Protein AF-A0A371YTA9-F1 (afdb_monomer)

Foldseek 3Di:
DVLVVVLVVLLVVVQDDDDDDDDDPDDPDPDPVLVVPFQPPWAAAEEEEAEEQAQCQADDDQALPRGVLCVVPVVCLVAPQQQFDAPPVRHTDRTGHWDKDKDADPLHNVFIAIWTFTDGPPDPDTRTGNLNVVLVVLSVVLQDQPPSQQRHWYWYKYPDLVEQAAIATAGATDRSHGSNDVSSVSSRNVSRPRHHHHHFQPLRNSLRVLQLQVFFFLWDDWDFDQFWKKKKWKAALPPRPFTKIWIQRGDDDQDRPDDTHDIDRDHDDPQWAWDDWDDDPRIIMTMIIGNGGDGDGPDIDPNTCLVVYDPVQHDPVSRTGDNPHDPDGMPSHHYDYHYHDDDDNDPDDQVRSFSSNCRSSVHPTGDDPPPVPPDD

Solvent-accessible surface area (backbone atoms only — not comparable to full-atom values): 21099 Å² total; per-residue (Å²): 112,82,67,58,57,53,52,51,51,53,54,48,67,73,70,58,92,80,88,88,86,82,91,86,90,82,80,82,77,77,51,82,61,63,81,64,49,58,61,88,67,66,49,65,34,38,38,39,36,35,38,56,25,16,31,67,27,17,77,59,66,91,52,76,84,56,29,27,41,51,74,76,42,60,77,52,73,83,38,75,64,32,35,63,31,60,46,102,83,68,46,85,35,92,29,56,41,69,49,72,48,77,51,62,40,90,88,47,71,92,40,55,30,77,37,44,30,37,52,52,88,97,46,93,61,74,48,47,20,50,46,34,51,51,45,51,55,52,50,52,61,54,63,48,80,55,73,44,53,24,70,29,21,48,20,38,24,33,21,24,63,91,42,44,28,13,6,26,48,68,42,63,51,40,57,30,42,57,70,84,27,70,53,36,52,54,51,50,50,56,53,42,67,62,64,54,37,56,30,36,20,54,62,31,32,50,17,37,54,45,3,34,56,66,37,26,34,28,66,55,76,66,46,70,45,68,36,29,34,35,36,46,35,40,21,42,65,89,74,62,78,43,49,35,28,29,42,18,81,37,29,59,92,93,43,66,75,47,70,73,49,71,80,40,87,44,72,86,66,86,65,52,43,82,74,51,73,52,73,60,97,75,30,38,34,36,36,26,34,34,73,67,47,52,71,46,72,48,72,47,60,67,54,32,20,58,85,77,20,42,70,86,36,31,40,98,83,70,73,32,25,50,41,71,61,72,96,69,84,48,101,50,48,40,81,45,80,46,75,51,71,94,69,75,73,33,76,71,50,70,71,59,42,25,54,36,37,10,27,14,69,74,43,96,67,50,81,81,84,76,67,86,78,78,71,131

Nearest PDB structures (foldseek):
  3gu0-assembly1_A  TM=3.193E-01  e=1.532E+00  Thermotoga maritima
  3a60-assembly1_B  TM=3.860E-01  e=2.757E+00  Homo sapiens
  7ck4-assembly1_A  TM=3.208E-01  e=2.451E+00  Synechococcus phage S-ShM2
  2jyb-assembly1_A  TM=4.608E-01  e=8.931E+00  Haloferax volcanii
  8tw6-assembly1_B  TM=2.136E-01  e=7.488E+00  Homo sapiens

Radius of gyration: 26.95 Å; Cα contacts (8 Å, |Δi|>4): 753; chains: 1; bounding box: 56×72×68 Å

Secondary structure (DSSP, 8-state):
-HHHHHHHHHHHHTT---------SS-----TTTTS--TTSSS-EEEEEEEE-SGGGSB-SS-TTSBHHHHH-GGGGGSTTSS-EE-TTS-EE-----EEEEEEPSS-TT-EEEEEEEE-TT---EEE-HHHHHHHHHHHHHH---HHHHT-EEEEEEES-SSSS-EEEEEEEEE--STT-HHHHHHHHHHHT----S---HHHHHHHHHHHHHT---PPPPEEEEE--EEEEEEETTTS---EEEEESSEETTEE-S-----B-SPPPSSEEEEEEEEETTEEEEEEEESS-EEEEE-TTSS--TTTS-GGGB-TTSSSB---S-SS--TT-EEEEEEE--S---S--HHHHHHHHHHHTT-S-------S----

Structure (mmCIF, N/CA/C/O backbone):
data_AF-A0A371YTA9-F1
#
_entry.id   AF-A0A371YTA9-F1
#
loop_
_atom_site.group_PDB
_atom_site.id
_atom_site.type_symbol
_atom_site.label_atom_id
_atom_site.label_alt_id
_atom_site.label_comp_id
_atom_site.label_asym_id
_atom_site.label_entity_id
_atom_site.label_seq_id
_atom_site.pdbx_PDB_ins_code
_atom_site.Cartn_x
_atom_site.Cartn_y
_atom_site.Cartn_z
_atom_site.occupancy
_atom_site.B_iso_or_equiv
_atom_site.auth_seq_id
_atom_site.auth_comp_id
_atom_site.auth_asym_id
_atom_site.auth_atom_id
_atom_site.pdbx_PDB_model_num
ATOM 1 N N . MET A 1 1 ? -0.400 -11.853 27.016 1.00 38.22 1 MET A N 1
ATOM 2 C CA . MET A 1 1 ? 1.061 -11.662 26.852 1.00 38.22 1 MET A CA 1
ATOM 3 C C . MET A 1 1 ? 1.495 -11.502 25.390 1.00 38.22 1 MET A C 1
ATOM 5 O O . MET A 1 1 ? 2.097 -10.482 25.101 1.00 38.22 1 MET A O 1
ATOM 9 N N . LYS A 1 2 ? 1.138 -12.402 24.449 1.00 40.03 2 LYS A N 1
ATOM 10 C CA . LYS A 1 2 ? 1.521 -12.351 23.007 1.00 40.03 2 LYS A CA 1
ATOM 11 C C . LYS A 1 2 ? 1.227 -11.031 22.253 1.00 40.03 2 LYS A C 1
ATOM 13 O O . LYS A 1 2 ? 2.030 -10.610 21.435 1.00 40.03 2 LYS A O 1
ATOM 18 N N . ARG A 1 3 ? 0.099 -10.362 22.531 1.00 38.28 3 ARG A N 1
ATOM 19 C CA . ARG A 1 3 ? -0.291 -9.088 21.878 1.00 38.28 3 ARG A CA 1
ATOM 20 C C . ARG A 1 3 ? 0.397 -7.857 22.470 1.00 38.28 3 ARG A C 1
ATOM 22 O O . ARG A 1 3 ? 0.549 -6.852 21.788 1.00 38.28 3 ARG A O 1
ATOM 29 N N . THR A 1 4 ? 0.822 -7.937 23.727 1.00 40.78 4 THR A N 1
ATOM 30 C CA . THR A 1 4 ? 1.373 -6.794 24.457 1.00 40.78 4 THR A CA 1
ATOM 31 C C . THR A 1 4 ? 2.796 -6.490 23.989 1.00 40.78 4 THR A C 1
ATOM 33 O O . THR A 1 4 ? 3.088 -5.334 23.712 1.00 40.78 4 THR A O 1
ATOM 36 N N . TYR A 1 5 ? 3.642 -7.508 23.793 1.00 42.31 5 TYR A N 1
ATOM 37 C CA . TYR A 1 5 ? 5.031 -7.325 23.343 1.00 42.31 5 TYR A CA 1
ATOM 38 C C . TYR A 1 5 ? 5.140 -6.844 21.889 1.00 42.31 5 TYR A C 1
ATOM 40 O O . TYR A 1 5 ? 5.862 -5.891 21.624 1.00 42.31 5 TYR A O 1
ATOM 48 N N . LEU A 1 6 ? 4.362 -7.417 20.963 1.00 42.12 6 LEU A N 1
ATOM 49 C CA . LEU A 1 6 ? 4.340 -6.965 19.566 1.00 42.12 6 LEU A CA 1
ATOM 50 C C . LEU A 1 6 ? 3.707 -5.570 19.423 1.00 42.12 6 LEU A C 1
ATOM 52 O O . LEU A 1 6 ? 4.174 -4.766 18.626 1.00 42.12 6 LEU A O 1
ATOM 56 N N . SER A 1 7 ? 2.708 -5.238 20.253 1.00 37.16 7 SER A N 1
ATOM 57 C CA . SER A 1 7 ? 2.180 -3.870 20.346 1.00 37.16 7 SER A CA 1
ATOM 58 C C . SER A 1 7 ? 3.247 -2.874 20.812 1.00 37.16 7 SER A C 1
ATOM 60 O O . SER A 1 7 ? 3.297 -1.773 20.278 1.00 37.16 7 SER A O 1
ATOM 62 N N . HIS A 1 8 ? 4.123 -3.244 21.753 1.00 42.28 8 HIS A N 1
ATOM 63 C CA . HIS A 1 8 ? 5.230 -2.380 22.186 1.00 42.28 8 HIS A CA 1
ATOM 64 C C . HIS A 1 8 ? 6.333 -2.262 21.122 1.00 42.28 8 HIS A C 1
ATOM 66 O O . HIS A 1 8 ? 6.882 -1.181 20.942 1.00 42.28 8 HIS A O 1
ATOM 72 N N . LEU A 1 9 ? 6.614 -3.331 20.372 1.00 42.78 9 LEU A N 1
ATOM 73 C CA . LEU A 1 9 ? 7.633 -3.336 19.316 1.00 42.78 9 LEU A CA 1
ATOM 74 C C . LEU A 1 9 ? 7.178 -2.550 18.071 1.00 42.78 9 LEU A C 1
ATOM 76 O O . LEU A 1 9 ? 7.954 -1.783 17.513 1.00 42.78 9 LEU A O 1
ATOM 80 N N . LEU A 1 10 ? 5.895 -2.641 17.699 1.00 43.03 10 LEU A N 1
ATOM 81 C CA . LEU A 1 10 ? 5.281 -1.794 16.667 1.00 43.03 10 LEU A CA 1
ATOM 82 C C . LEU A 1 10 ? 5.224 -0.321 17.090 1.00 43.03 10 LEU A C 1
ATOM 84 O O . LEU A 1 10 ? 5.516 0.548 16.275 1.00 43.03 10 LEU A O 1
ATOM 88 N N . LYS A 1 11 ? 4.916 -0.038 18.364 1.00 39.78 11 LYS A N 1
ATOM 89 C CA . LYS A 1 11 ? 5.014 1.317 18.932 1.00 39.78 11 LYS A CA 1
ATOM 90 C C . LYS A 1 11 ? 6.438 1.875 18.816 1.00 39.78 11 LYS A C 1
ATOM 92 O O . LYS A 1 11 ? 6.587 3.026 18.435 1.00 39.78 11 LYS A O 1
ATOM 97 N N . ALA A 1 12 ? 7.459 1.052 19.077 1.00 41.06 12 ALA A N 1
ATOM 98 C CA . ALA A 1 12 ? 8.867 1.441 18.981 1.00 41.06 12 ALA A CA 1
ATOM 99 C C . ALA A 1 12 ? 9.355 1.637 17.530 1.00 41.06 12 ALA A C 1
ATOM 101 O O . ALA A 1 12 ? 10.100 2.572 17.249 1.00 41.06 12 ALA A O 1
ATOM 102 N N . MET A 1 13 ? 8.905 0.803 16.584 1.00 47.06 13 MET A N 1
ATOM 103 C CA . MET A 1 13 ? 9.241 0.935 15.156 1.00 47.06 13 MET A CA 1
ATOM 104 C C . MET A 1 13 ? 8.616 2.170 14.492 1.00 47.06 13 MET A C 1
ATOM 106 O O . MET A 1 13 ? 9.098 2.616 13.455 1.00 47.06 13 MET A O 1
ATOM 110 N N . MET A 1 14 ? 7.552 2.723 15.075 1.00 47.41 14 MET A N 1
ATOM 111 C CA . MET A 1 14 ? 6.904 3.947 14.594 1.00 47.41 14 MET A CA 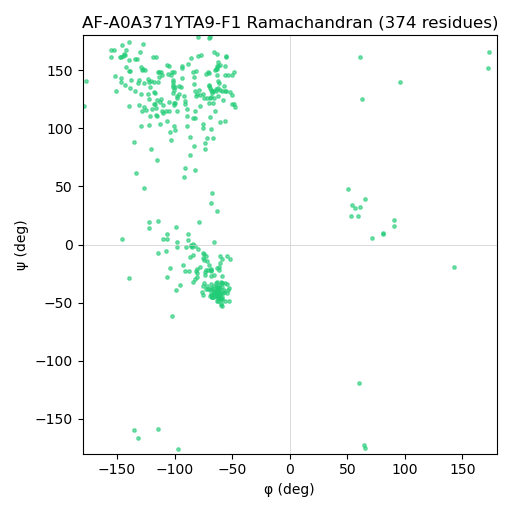1
ATOM 112 C C . MET A 1 14 ? 7.547 5.225 15.148 1.00 47.41 14 MET A C 1
ATOM 114 O O . MET A 1 14 ? 7.231 6.304 14.655 1.00 47.41 14 MET A O 1
ATOM 118 N N . SER A 1 15 ? 8.437 5.124 16.144 1.00 41.84 15 SER A N 1
ATOM 119 C CA . SER A 1 15 ? 8.988 6.288 16.850 1.00 41.84 15 SER A CA 1
ATOM 120 C C . SER A 1 15 ? 10.419 6.688 16.473 1.00 41.84 15 SER A C 1
ATOM 122 O O . SER A 1 15 ? 10.766 7.841 16.712 1.00 41.84 15 SER A O 1
ATOM 124 N N . SER A 1 16 ? 11.254 5.828 15.874 1.00 37.16 16 SER A N 1
ATOM 125 C CA . SER A 1 16 ? 12.614 6.232 15.455 1.00 37.16 16 SER A CA 1
ATOM 126 C C . SER A 1 16 ? 13.381 5.122 14.729 1.00 37.16 16 SER A C 1
ATOM 128 O O . SER A 1 16 ? 13.350 3.959 15.124 1.00 37.16 16 SER A O 1
ATOM 130 N N . GLY A 1 17 ? 14.128 5.485 13.683 1.00 46.88 17 GLY A N 1
ATOM 131 C CA . GLY A 1 17 ? 15.272 4.690 13.238 1.00 46.88 17 GLY A CA 1
ATOM 132 C C . GLY A 1 17 ? 16.486 5.022 14.107 1.00 46.88 17 GLY A C 1
ATOM 133 O O . GLY A 1 17 ? 16.762 6.204 14.261 1.00 46.88 17 GLY A O 1
ATOM 134 N N . ILE A 1 18 ? 17.159 4.015 14.688 1.00 41.81 18 ILE A N 1
ATOM 135 C CA . ILE A 1 18 ? 18.622 3.909 14.941 1.00 41.81 18 ILE A CA 1
ATOM 136 C C . ILE A 1 18 ? 18.952 2.672 15.817 1.00 41.81 18 ILE A C 1
ATOM 138 O O . ILE A 1 18 ? 18.130 2.198 16.599 1.00 41.81 18 ILE A O 1
ATOM 142 N N . LEU A 1 19 ? 20.177 2.156 15.608 1.00 37.69 19 LEU A N 1
ATOM 143 C CA . LEU A 1 19 ? 20.900 1.065 16.281 1.00 37.69 19 LEU A CA 1
ATOM 144 C C . LEU A 1 19 ? 20.911 1.129 17.824 1.00 37.69 19 LEU A C 1
ATOM 146 O O . LEU A 1 19 ? 21.024 2.197 18.417 1.00 37.69 19 LEU A O 1
ATOM 150 N N . PHE A 1 20 ? 20.932 -0.049 18.459 1.00 30.53 20 PHE A N 1
ATOM 151 C CA . PHE A 1 20 ? 21.081 -0.229 19.907 1.00 30.53 20 PHE A CA 1
ATOM 152 C C . PHE A 1 20 ? 22.516 -0.597 20.315 1.00 30.53 20 PHE A C 1
ATOM 154 O O . PHE A 1 20 ? 23.078 -1.552 19.788 1.00 30.53 20 PHE A O 1
ATOM 161 N N . THR A 1 21 ? 23.028 0.048 21.369 1.00 38.56 21 THR A N 1
ATOM 162 C CA . THR A 1 21 ? 23.955 -0.575 22.332 1.00 38.56 21 THR A CA 1
ATOM 163 C C . THR A 1 21 ? 23.601 -0.137 23.754 1.00 38.56 21 THR A C 1
ATOM 165 O O . THR A 1 21 ? 23.686 1.047 24.069 1.00 38.56 21 THR A O 1
ATOM 168 N N . ALA A 1 22 ? 23.259 -1.089 24.624 1.00 30.83 22 ALA A N 1
ATOM 169 C CA . ALA A 1 22 ? 23.360 -0.959 26.080 1.00 30.83 22 ALA A CA 1
ATOM 170 C C . ALA A 1 22 ? 23.577 -2.357 26.707 1.00 30.83 22 ALA A C 1
ATOM 172 O O . ALA A 1 22 ? 23.073 -3.341 26.159 1.00 30.83 22 ALA A O 1
ATOM 173 N N . PRO A 1 23 ? 24.356 -2.474 27.803 1.00 33.84 23 PRO A N 1
ATOM 174 C CA . PRO A 1 23 ? 24.921 -3.738 28.265 1.00 33.84 23 PRO A CA 1
ATOM 175 C C . PRO A 1 23 ? 23.990 -4.557 29.176 1.00 33.84 23 PRO A C 1
ATOM 177 O O . PRO A 1 23 ? 23.026 -4.071 29.761 1.00 33.84 23 PRO A O 1
ATOM 180 N N . SER A 1 24 ? 24.339 -5.839 29.248 1.00 36.31 24 SER A N 1
ATOM 181 C CA . SER A 1 24 ? 23.635 -7.019 29.760 1.00 36.31 24 SER A CA 1
ATOM 182 C C . SER A 1 24 ? 23.640 -7.228 31.279 1.00 36.31 24 SER A C 1
ATOM 184 O O . SER A 1 24 ? 24.560 -6.769 31.943 1.00 36.31 24 SER A O 1
ATOM 186 N N . LEU A 1 25 ? 22.700 -8.066 31.753 1.00 30.98 25 LEU A N 1
ATOM 187 C CA . LEU A 1 25 ? 22.837 -9.245 32.653 1.00 30.98 25 LEU A CA 1
ATOM 188 C C . LEU A 1 25 ? 21.401 -9.825 32.807 1.00 30.98 25 LEU A C 1
ATOM 190 O O . LEU A 1 25 ? 20.513 -9.089 33.209 1.00 30.98 25 LEU A O 1
ATOM 194 N N . LEU A 1 26 ? 21.003 -11.055 32.459 1.00 34.34 26 LEU A N 1
ATOM 195 C CA . LEU A 1 26 ? 21.647 -12.356 32.265 1.00 34.34 26 LEU A CA 1
ATOM 196 C C . LEU A 1 26 ? 21.226 -12.987 30.920 1.00 34.34 26 LEU A C 1
ATOM 198 O O . LEU A 1 26 ? 20.079 -12.891 30.487 1.00 34.34 26 LEU A O 1
ATOM 202 N N . GLN A 1 27 ? 22.200 -13.632 30.281 1.00 32.81 27 GLN A N 1
ATOM 203 C CA . GLN A 1 27 ? 22.196 -14.195 28.931 1.00 32.81 27 GLN A CA 1
ATOM 204 C C . GLN A 1 27 ? 21.226 -15.380 28.735 1.00 32.81 27 GLN A C 1
ATOM 206 O O . GLN A 1 27 ? 21.408 -16.441 29.321 1.00 32.81 27 GLN A O 1
ATOM 211 N N . VAL A 1 28 ? 20.351 -15.284 27.732 1.00 31.77 28 VAL A N 1
ATOM 212 C CA . VAL A 1 28 ? 20.578 -16.089 26.521 1.00 31.77 28 VAL A CA 1
ATOM 213 C C . VAL A 1 28 ? 21.050 -15.094 25.480 1.00 31.77 28 VAL A C 1
ATOM 215 O O . VAL A 1 28 ? 20.317 -14.210 25.048 1.00 31.77 28 VAL A O 1
ATOM 218 N N . GLN A 1 29 ? 22.342 -15.167 25.202 1.00 31.66 29 GLN A N 1
ATOM 219 C CA . GLN A 1 29 ? 23.052 -14.229 24.363 1.00 31.66 29 GLN A CA 1
ATOM 220 C C . GLN A 1 29 ? 22.620 -14.465 22.911 1.00 31.66 29 GLN A C 1
ATOM 222 O O . GLN A 1 29 ? 23.192 -15.298 22.211 1.00 31.66 29 GLN A O 1
ATOM 227 N N . ALA A 1 30 ? 21.594 -13.746 22.457 1.00 31.03 30 ALA A N 1
ATOM 228 C CA . ALA A 1 30 ? 21.464 -13.457 21.040 1.00 31.03 30 ALA A CA 1
ATOM 229 C C . ALA A 1 30 ? 22.637 -12.538 20.691 1.00 31.03 30 ALA A C 1
ATOM 231 O O . ALA A 1 30 ? 22.592 -11.334 20.927 1.00 31.03 30 ALA A O 1
ATOM 232 N N . SER A 1 31 ? 23.756 -13.123 20.262 1.00 35.25 31 SER A N 1
ATOM 233 C CA . SER A 1 31 ? 24.839 -12.343 19.675 1.00 35.25 31 SER A CA 1
ATOM 234 C C . SER A 1 31 ? 24.316 -11.680 18.400 1.00 35.25 31 SER A C 1
ATOM 236 O O . SER A 1 31 ? 23.451 -12.244 17.725 1.00 35.25 31 SER A O 1
ATOM 238 N N . ASP A 1 32 ? 24.861 -10.516 18.039 1.00 33.53 32 ASP A N 1
ATOM 239 C CA . ASP A 1 32 ? 24.518 -9.772 16.813 1.00 33.53 32 ASP A CA 1
ATOM 240 C C . ASP A 1 32 ? 24.587 -10.623 15.529 1.00 33.53 32 ASP A C 1
ATOM 242 O O . ASP A 1 32 ? 24.040 -10.251 14.497 1.00 33.53 32 ASP A O 1
ATOM 246 N N . LEU A 1 33 ? 25.171 -11.823 15.590 1.00 41.31 33 LEU A N 1
ATOM 247 C CA . LEU A 1 33 ? 25.158 -12.815 14.523 1.00 41.31 33 LEU A CA 1
ATOM 248 C C . LEU A 1 33 ? 23.772 -13.438 14.254 1.00 41.31 33 LEU A C 1
ATOM 250 O O . LEU A 1 33 ? 23.544 -13.927 13.154 1.00 41.31 33 LEU A O 1
ATOM 254 N N . GLN A 1 34 ? 22.834 -13.425 15.208 1.00 42.31 34 GLN A N 1
ATOM 255 C CA . GLN A 1 34 ? 21.502 -14.031 15.045 1.00 42.31 34 GLN A CA 1
ATOM 256 C C . GLN A 1 34 ? 20.516 -13.151 14.263 1.00 42.31 34 GLN A C 1
ATOM 258 O O . GLN A 1 34 ? 19.589 -13.678 13.652 1.00 42.31 34 GLN A O 1
ATOM 263 N N . ILE A 1 35 ? 20.754 -11.837 14.184 1.00 39.69 35 ILE A N 1
ATOM 264 C CA . ILE A 1 35 ? 20.032 -10.941 13.261 1.00 39.69 35 ILE A CA 1
ATOM 265 C C . ILE A 1 35 ? 20.542 -11.154 11.822 1.00 39.69 35 ILE A C 1
ATOM 267 O O . ILE A 1 35 ? 19.763 -11.128 10.868 1.00 39.69 35 ILE A O 1
ATOM 271 N N . TYR A 1 36 ? 21.836 -11.474 11.675 1.00 39.44 36 TYR A N 1
ATOM 272 C CA . TYR A 1 36 ? 22.470 -11.873 10.412 1.00 39.44 36 TYR A CA 1
ATOM 273 C C . TYR A 1 36 ? 22.404 -13.375 10.118 1.00 39.44 36 TYR A C 1
ATOM 275 O O . TYR A 1 36 ? 22.955 -13.811 9.103 1.00 39.44 36 TYR A O 1
ATOM 283 N N . ALA A 1 37 ? 21.726 -14.177 10.950 1.00 44.34 37 ALA A N 1
ATOM 284 C CA . ALA A 1 37 ? 21.498 -15.579 10.640 1.00 44.34 37 ALA A CA 1
ATOM 285 C C . ALA A 1 37 ? 20.701 -15.617 9.334 1.00 44.34 37 ALA A C 1
ATOM 287 O O . ALA A 1 37 ? 19.525 -15.231 9.277 1.00 44.34 37 ALA A O 1
ATOM 288 N N . GLY A 1 38 ? 21.390 -15.984 8.250 1.00 45.25 38 GLY A N 1
ATOM 289 C CA . GLY A 1 38 ? 20.818 -16.030 6.915 1.00 45.25 38 GLY A CA 1
ATOM 290 C C . GLY A 1 38 ? 19.504 -16.814 6.942 1.00 45.25 38 GLY A C 1
ATOM 291 O O . GLY A 1 38 ? 19.361 -17.735 7.747 1.00 45.25 38 GLY A O 1
ATOM 292 N N . PRO A 1 39 ? 18.505 -16.445 6.128 1.00 45.97 39 PRO A N 1
ATOM 293 C CA . PRO A 1 39 ? 17.297 -17.253 6.016 1.00 45.97 39 PRO A CA 1
ATOM 294 C C . PRO A 1 39 ? 17.657 -18.737 5.811 1.00 45.97 39 PRO A C 1
ATOM 296 O O . PRO A 1 39 ? 18.397 -19.068 4.887 1.00 45.97 39 PRO A O 1
ATOM 299 N N . GLY A 1 40 ? 17.204 -19.617 6.709 1.00 51.97 40 GLY A N 1
ATOM 300 C CA . GLY A 1 40 ? 17.554 -21.042 6.657 1.00 51.97 40 GLY A CA 1
ATOM 301 C C . GLY A 1 40 ? 17.782 -21.727 8.006 1.00 51.97 40 GLY A C 1
ATOM 302 O O . GLY A 1 40 ? 17.648 -22.946 8.067 1.00 51.97 40 GLY A O 1
ATOM 303 N N . THR A 1 41 ? 18.044 -20.986 9.085 1.00 51.50 41 THR A N 1
ATOM 304 C CA . THR A 1 41 ? 18.254 -21.553 10.430 1.00 51.50 41 THR A CA 1
ATOM 305 C C . THR A 1 41 ? 17.385 -20.850 11.474 1.00 51.50 41 THR A C 1
ATOM 307 O O . THR A 1 41 ? 17.711 -19.762 11.928 1.00 51.50 41 THR A O 1
ATOM 310 N N . ALA A 1 42 ? 16.291 -21.535 11.837 1.00 62.62 42 ALA A N 1
ATOM 311 C CA . ALA A 1 42 ? 15.279 -21.206 12.848 1.00 62.62 42 ALA A CA 1
ATOM 312 C C . ALA A 1 42 ? 14.457 -19.917 12.600 1.00 62.62 42 ALA A C 1
ATOM 314 O O . ALA A 1 42 ? 14.998 -18.831 12.462 1.00 62.62 42 ALA A O 1
ATOM 315 N N . GLY A 1 43 ? 13.125 -20.056 12.595 1.00 68.00 43 GLY A N 1
ATOM 316 C CA . GLY A 1 43 ? 12.140 -18.963 12.594 1.00 68.00 43 GLY A CA 1
ATOM 317 C C . GLY A 1 43 ? 11.585 -18.530 11.227 1.00 68.00 43 GLY A C 1
ATOM 318 O O . GLY A 1 43 ? 12.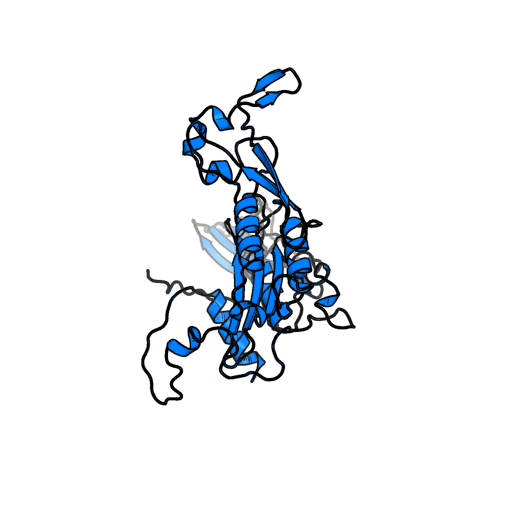304 -18.461 10.229 1.00 68.00 43 GLY A O 1
ATOM 319 N N . GLN A 1 44 ? 10.281 -18.241 11.173 1.00 81.75 44 GLN A N 1
ATOM 320 C CA . GLN A 1 44 ? 9.596 -17.704 9.995 1.00 81.75 44 GLN A CA 1
ATOM 321 C C . GLN A 1 44 ? 9.958 -16.226 9.817 1.00 81.75 44 GLN A C 1
ATOM 323 O O . GLN A 1 44 ? 9.767 -15.404 10.716 1.00 81.75 44 GLN A O 1
ATOM 328 N N . LYS A 1 45 ? 10.435 -15.870 8.621 1.00 87.00 45 LYS A N 1
ATOM 329 C CA . LYS A 1 45 ? 10.715 -14.480 8.245 1.00 87.00 45 LYS A CA 1
ATOM 330 C C . LYS A 1 45 ? 9.540 -13.934 7.449 1.00 87.00 45 LYS A C 1
ATOM 332 O O . LYS A 1 45 ? 9.281 -14.440 6.367 1.00 87.00 45 LYS A O 1
ATOM 337 N N . THR A 1 46 ? 8.835 -12.936 7.974 1.00 90.12 46 THR A N 1
ATOM 338 C CA . THR A 1 46 ? 7.668 -12.316 7.334 1.00 90.12 46 THR A CA 1
ATOM 339 C C . THR A 1 46 ? 7.941 -10.850 7.031 1.00 90.12 46 THR A C 1
ATOM 341 O O . THR A 1 46 ? 8.201 -10.054 7.932 1.00 90.12 46 THR A O 1
ATOM 344 N N . LEU A 1 47 ? 7.857 -10.503 5.752 1.00 92.31 47 LEU A N 1
ATOM 345 C CA . LEU A 1 47 ? 8.067 -9.178 5.199 1.00 92.31 47 LEU A CA 1
ATOM 346 C C . LEU A 1 47 ? 6.764 -8.679 4.572 1.00 92.31 47 LEU A C 1
ATOM 348 O O . LEU A 1 47 ? 6.284 -9.256 3.598 1.00 92.31 47 LEU A O 1
ATOM 352 N N . ILE A 1 48 ? 6.208 -7.592 5.102 1.00 95.25 48 ILE A N 1
ATOM 353 C CA . ILE A 1 48 ? 5.075 -6.896 4.485 1.00 95.25 48 ILE A CA 1
ATOM 354 C C . ILE A 1 48 ? 5.593 -5.622 3.846 1.00 95.25 48 ILE A C 1
ATOM 356 O O . ILE A 1 48 ? 6.075 -4.727 4.536 1.00 95.25 48 ILE A O 1
ATOM 360 N N . MET A 1 49 ? 5.498 -5.554 2.525 1.00 95.75 49 MET A N 1
ATOM 361 C CA . MET A 1 49 ? 5.918 -4.386 1.764 1.00 95.75 49 MET A CA 1
ATOM 362 C C . MET A 1 49 ? 4.709 -3.507 1.501 1.00 95.75 49 MET A C 1
ATOM 364 O O . MET A 1 49 ? 3.703 -3.993 0.996 1.00 95.75 49 MET A O 1
ATOM 368 N N . MET A 1 50 ? 4.819 -2.224 1.804 1.00 96.38 50 MET A N 1
ATOM 369 C CA . MET A 1 50 ? 3.841 -1.205 1.458 1.00 96.38 50 MET A CA 1
ATOM 370 C C . MET A 1 50 ? 4.520 -0.240 0.496 1.00 96.38 50 MET A C 1
ATOM 372 O O . MET A 1 50 ? 5.453 0.467 0.875 1.00 96.38 50 MET A O 1
ATOM 376 N N . LEU A 1 51 ? 4.093 -0.266 -0.763 1.00 95.75 51 LEU A N 1
ATOM 377 C CA . LEU A 1 51 ? 4.724 0.509 -1.826 1.00 95.75 51 LEU A CA 1
ATOM 378 C C . LEU A 1 51 ? 3.966 1.809 -2.089 1.00 95.75 51 LEU A C 1
ATOM 380 O O . LEU A 1 51 ? 2.761 1.784 -2.348 1.00 95.75 51 LEU A O 1
ATOM 384 N N . ASP A 1 52 ? 4.684 2.923 -2.066 1.00 93.25 52 ASP A N 1
ATOM 385 C CA . ASP A 1 52 ? 4.166 4.225 -2.458 1.00 93.25 52 ASP A CA 1
ATOM 386 C C . ASP A 1 52 ? 3.906 4.258 -3.966 1.00 93.25 52 ASP A C 1
ATOM 388 O O . ASP A 1 52 ? 4.757 3.925 -4.796 1.00 93.25 52 ASP A O 1
ATOM 392 N N . ARG A 1 53 ? 2.685 4.635 -4.322 1.00 91.19 53 ARG A N 1
ATOM 393 C CA . ARG A 1 53 ? 2.257 4.902 -5.690 1.00 91.19 53 ARG A CA 1
ATOM 394 C C . ARG A 1 53 ? 1.708 6.312 -5.838 1.00 91.19 53 ARG A C 1
ATOM 396 O O . ARG A 1 53 ? 0.999 6.549 -6.809 1.00 91.19 53 ARG A O 1
ATOM 403 N N . SER A 1 54 ? 2.027 7.210 -4.908 1.00 88.31 54 SER A N 1
ATOM 404 C CA . SER A 1 54 ? 1.637 8.616 -4.954 1.00 88.31 54 SER A CA 1
ATOM 405 C C . SER A 1 54 ? 2.080 9.287 -6.254 1.00 88.31 54 SER A C 1
ATOM 407 O O . SER A 1 54 ? 2.939 8.796 -6.996 1.00 88.31 54 SER A O 1
ATOM 409 N N . GLY A 1 55 ? 1.479 10.434 -6.557 1.00 84.44 55 GLY A N 1
ATOM 410 C CA . GLY A 1 55 ? 1.780 11.186 -7.768 1.00 84.44 55 GLY A CA 1
ATOM 411 C C . GLY A 1 55 ? 3.269 11.523 -7.938 1.00 84.44 55 GLY A C 1
ATOM 412 O O . GLY A 1 55 ? 3.761 11.499 -9.068 1.00 84.44 55 GLY A O 1
ATOM 413 N N . SER A 1 56 ? 4.000 11.766 -6.843 1.00 84.94 56 SER A N 1
ATOM 414 C CA . SER A 1 56 ? 5.441 12.067 -6.865 1.00 84.94 56 SER A CA 1
ATOM 415 C C . SER A 1 56 ? 6.292 10.936 -7.432 1.00 84.94 56 SER A C 1
ATOM 417 O O . SER A 1 56 ? 7.375 11.202 -7.953 1.00 84.94 56 SER A O 1
ATOM 419 N N . MET A 1 57 ? 5.782 9.702 -7.425 1.00 89.25 57 MET A N 1
ATOM 420 C CA . MET A 1 57 ? 6.521 8.540 -7.904 1.00 89.25 57 MET A CA 1
ATOM 421 C C . MET A 1 57 ? 6.692 8.517 -9.424 1.00 89.25 57 MET A C 1
ATOM 423 O O . MET A 1 57 ? 7.577 7.829 -9.928 1.00 89.25 57 MET A O 1
ATOM 427 N N . GLY A 1 58 ? 5.853 9.214 -10.188 1.00 83.81 58 GLY A N 1
ATOM 428 C CA . GLY A 1 58 ? 5.832 9.064 -11.641 1.00 83.81 58 GLY A CA 1
ATOM 429 C C . GLY A 1 58 ? 5.760 10.368 -12.412 1.00 83.81 58 GLY A C 1
ATOM 430 O O . GLY A 1 58 ? 6.108 11.452 -11.940 1.00 83.81 58 GLY A O 1
ATOM 431 N N . VAL A 1 59 ? 5.316 10.231 -13.656 1.00 73.81 59 VAL A N 1
ATOM 432 C CA . VAL A 1 59 ? 5.066 11.340 -14.573 1.00 73.81 59 VAL A CA 1
ATOM 433 C C . VAL A 1 59 ? 3.564 11.622 -14.591 1.00 73.81 59 VAL A C 1
ATOM 435 O O . VAL A 1 59 ? 2.794 10.891 -15.216 1.00 73.81 59 VAL A O 1
ATOM 438 N N . ILE A 1 60 ? 3.125 12.674 -13.893 1.00 58.06 60 ILE A N 1
ATOM 439 C CA . ILE A 1 60 ? 1.723 13.109 -13.902 1.00 58.06 60 ILE A CA 1
ATOM 440 C C . ILE A 1 60 ? 1.496 14.067 -15.085 1.00 58.06 60 ILE A C 1
ATOM 442 O O . ILE A 1 60 ? 1.668 15.273 -14.943 1.00 58.06 60 ILE A O 1
ATOM 446 N N . ARG A 1 61 ? 1.075 13.529 -16.243 1.00 51.69 61 ARG A N 1
ATOM 447 C CA . ARG A 1 61 ? 0.668 14.264 -17.474 1.00 51.69 61 ARG A CA 1
ATOM 448 C C . ARG A 1 61 ? 1.762 15.149 -18.106 1.00 51.69 61 ARG A C 1
ATOM 450 O O . ARG A 1 61 ? 2.736 15.498 -17.462 1.00 51.69 61 ARG A O 1
ATOM 457 N N . ASP A 1 62 ? 1.610 15.527 -19.376 1.00 49.66 62 ASP A N 1
ATOM 458 C CA . ASP A 1 62 ? 2.616 16.217 -20.219 1.00 49.66 62 ASP A CA 1
ATOM 459 C C . ASP A 1 62 ? 2.961 17.676 -19.818 1.00 49.66 62 ASP A C 1
ATOM 461 O O . ASP A 1 62 ? 3.171 18.531 -20.683 1.00 49.66 62 ASP A O 1
ATOM 465 N N . ASN A 1 63 ? 2.990 17.997 -18.520 1.00 46.38 63 ASN A N 1
ATOM 466 C CA . ASN A 1 63 ? 3.405 19.290 -17.978 1.00 46.38 63 ASN A CA 1
ATOM 467 C C . ASN A 1 63 ? 4.611 19.120 -17.044 1.00 46.38 63 ASN A C 1
ATOM 469 O O . ASN A 1 63 ? 4.522 18.500 -15.988 1.00 46.38 63 ASN A O 1
ATOM 473 N N . ALA A 1 64 ? 5.731 19.718 -17.447 1.00 47.59 64 ALA A N 1
ATOM 474 C CA . ALA A 1 64 ? 7.089 19.503 -16.944 1.00 47.59 64 ALA A CA 1
ATOM 475 C C . ALA A 1 64 ? 7.374 19.912 -15.479 1.00 47.59 64 ALA A C 1
ATOM 477 O O . ALA A 1 64 ? 8.515 19.796 -15.043 1.00 47.59 64 ALA A O 1
ATOM 478 N N . ALA A 1 65 ? 6.390 20.392 -14.712 1.00 49.25 65 ALA A N 1
ATOM 479 C CA . ALA A 1 65 ? 6.626 20.931 -13.367 1.00 49.25 65 ALA A CA 1
ATOM 480 C C . ALA A 1 65 ? 6.517 19.893 -12.230 1.00 49.25 65 ALA A C 1
ATOM 482 O O . ALA A 1 65 ? 7.115 20.094 -11.180 1.00 49.25 65 ALA A O 1
ATOM 483 N N . ASN A 1 66 ? 5.796 18.782 -12.430 1.00 54.09 66 ASN A N 1
ATOM 484 C CA . ASN A 1 66 ? 5.441 17.839 -11.355 1.00 54.09 66 ASN A CA 1
ATOM 485 C C . ASN A 1 66 ? 5.842 16.391 -11.685 1.00 54.09 66 ASN A C 1
ATOM 487 O O . ASN A 1 66 ? 5.019 15.479 -11.599 1.00 54.09 66 ASN A O 1
ATOM 491 N N . HIS A 1 67 ? 7.085 16.168 -12.121 1.00 74.50 67 HIS A N 1
ATOM 492 C CA . HIS A 1 67 ? 7.575 14.834 -12.495 1.00 74.50 67 HIS A CA 1
ATOM 493 C C . HIS A 1 67 ? 8.767 14.412 -11.648 1.00 74.50 67 HIS A C 1
ATOM 495 O O . HIS A 1 67 ? 9.690 15.192 -11.414 1.00 74.50 67 HIS A O 1
ATOM 501 N N . SER A 1 68 ? 8.810 13.134 -11.279 1.00 84.81 68 SER A N 1
ATOM 502 C CA . SER A 1 68 ? 9.880 12.612 -10.427 1.00 84.81 68 SER A CA 1
ATOM 503 C C . SER A 1 68 ? 11.274 12.700 -11.076 1.00 84.81 68 SER A C 1
ATOM 505 O O . SER A 1 68 ? 12.270 12.863 -10.383 1.00 84.81 68 SER A O 1
ATOM 507 N N . ILE A 1 69 ? 11.366 12.574 -12.408 1.00 82.06 69 ILE A N 1
ATOM 508 C CA . ILE A 1 69 ? 12.638 12.684 -13.152 1.00 82.06 69 ILE A CA 1
ATOM 509 C C . ILE A 1 69 ? 13.190 14.106 -13.040 1.00 82.06 69 ILE A C 1
ATOM 511 O O . ILE A 1 69 ? 14.389 14.292 -12.882 1.00 82.06 69 ILE A O 1
ATOM 515 N N . VAL A 1 70 ? 12.309 15.103 -13.110 1.00 76.62 70 VAL A N 1
ATOM 516 C CA . VAL A 1 70 ? 12.662 16.523 -13.033 1.00 76.62 70 VAL A CA 1
ATOM 517 C C . VAL A 1 70 ? 13.180 16.863 -11.641 1.00 76.62 70 VAL A C 1
ATOM 519 O O . VAL A 1 70 ? 14.224 17.496 -11.513 1.00 76.62 70 VAL A O 1
ATOM 522 N N . ALA A 1 71 ? 12.478 16.380 -10.615 1.00 80.94 71 ALA A N 1
ATOM 523 C CA . ALA A 1 71 ? 12.865 16.564 -9.223 1.00 80.94 71 ALA A CA 1
ATOM 524 C C . ALA A 1 71 ? 14.207 15.886 -8.892 1.00 80.94 71 ALA A C 1
ATOM 526 O O . ALA A 1 71 ? 15.027 16.464 -8.185 1.00 80.94 71 ALA A O 1
ATOM 527 N N . ASP A 1 72 ? 14.448 14.683 -9.420 1.00 86.50 72 ASP A N 1
ATOM 528 C CA . ASP A 1 72 ? 15.638 13.894 -9.078 1.00 86.50 72 ASP A CA 1
ATOM 529 C C . ASP A 1 72 ? 16.862 14.210 -9.941 1.00 86.50 72 ASP A C 1
ATOM 531 O O . ASP A 1 72 ? 17.993 13.922 -9.544 1.00 86.50 72 ASP A O 1
ATOM 535 N N . TYR A 1 73 ? 16.651 14.763 -11.137 1.00 81.75 73 TYR A N 1
ATOM 536 C CA . TYR A 1 73 ? 17.704 15.020 -12.117 1.00 81.75 73 TYR A CA 1
ATOM 537 C C . TYR A 1 73 ? 17.593 16.437 -12.710 1.00 81.75 73 TYR A C 1
ATOM 539 O O . TYR A 1 73 ? 17.431 16.583 -13.928 1.00 81.75 73 TYR A O 1
ATOM 547 N N . PRO A 1 74 ? 17.709 17.494 -11.883 1.00 76.19 74 PRO A N 1
ATOM 548 C CA . PRO A 1 74 ? 17.518 18.879 -12.324 1.00 76.19 74 PRO A CA 1
ATOM 549 C C . PRO A 1 74 ? 18.477 19.285 -13.455 1.00 76.19 74 PRO A C 1
ATOM 551 O O . PRO A 1 74 ? 18.089 20.007 -14.373 1.00 76.19 74 PRO A O 1
ATOM 554 N N . ASP A 1 75 ? 19.697 18.740 -13.471 1.00 74.06 75 ASP A N 1
ATOM 555 C CA . ASP A 1 75 ? 20.713 19.032 -14.491 1.00 74.06 75 ASP A CA 1
ATOM 556 C C . ASP A 1 75 ? 20.307 18.603 -15.912 1.00 74.06 75 ASP A C 1
ATOM 558 O O . ASP A 1 75 ? 20.852 19.109 -16.899 1.00 74.06 75 ASP A O 1
ATOM 562 N N . LEU A 1 76 ? 19.341 17.685 -16.048 1.00 68.94 76 LEU A N 1
ATOM 563 C CA . LEU A 1 76 ? 18.854 17.236 -17.354 1.00 68.94 76 LEU A CA 1
ATOM 564 C C . LEU A 1 76 ? 18.039 18.309 -18.090 1.00 68.94 76 LEU A C 1
ATOM 566 O O . LEU A 1 76 ? 17.912 18.210 -19.307 1.00 68.94 76 LEU A O 1
ATOM 570 N N . PHE A 1 77 ? 17.541 19.350 -17.409 1.00 60.50 77 PHE A N 1
ATOM 571 C CA . PHE A 1 77 ? 16.744 20.416 -18.043 1.00 60.50 77 PHE A CA 1
ATOM 572 C C . PHE A 1 77 ? 17.531 21.307 -18.990 1.00 60.50 77 PHE A C 1
ATOM 574 O O . PHE A 1 77 ? 16.969 21.861 -19.933 1.00 60.50 77 PHE A O 1
ATOM 581 N N . THR A 1 78 ? 18.834 21.430 -18.756 1.00 55.84 78 THR A N 1
ATOM 582 C CA . THR A 1 78 ? 19.726 22.204 -19.627 1.00 55.84 78 THR A CA 1
ATOM 583 C C . THR A 1 78 ? 20.024 21.484 -20.944 1.00 55.84 78 THR A C 1
ATOM 585 O O . THR A 1 78 ? 20.523 22.098 -21.884 1.00 55.84 78 THR A O 1
ATOM 588 N N . TYR A 1 79 ? 19.693 20.190 -21.040 1.00 53.12 79 TYR A N 1
ATOM 589 C CA . TYR A 1 79 ? 19.956 19.365 -22.211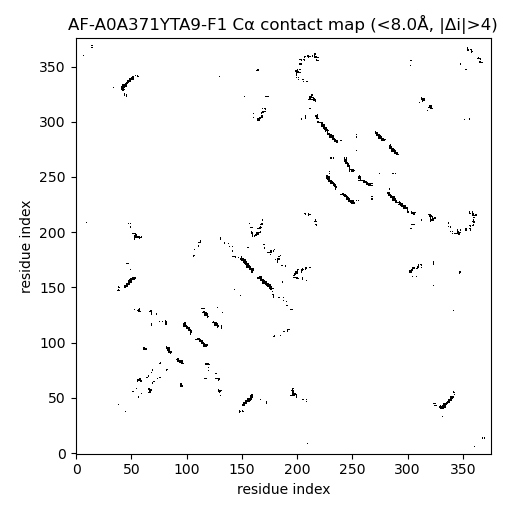 1.00 53.12 79 TYR A CA 1
ATOM 590 C C . TYR A 1 79 ? 18.681 19.116 -23.022 1.00 53.12 79 TYR A C 1
ATOM 592 O O . TYR A 1 79 ? 17.715 18.514 -22.565 1.00 53.12 79 TYR A O 1
ATOM 600 N N . GLN A 1 80 ? 18.732 19.508 -24.296 1.00 52.69 80 GLN A N 1
ATOM 601 C CA . GLN A 1 80 ? 17.678 19.392 -25.315 1.00 52.69 80 GLN A CA 1
ATOM 602 C C . GLN A 1 80 ? 17.114 17.962 -25.523 1.00 52.69 80 GLN A C 1
ATOM 604 O O . GLN A 1 80 ? 16.104 17.790 -26.203 1.00 52.69 80 GLN A O 1
ATOM 609 N N . THR A 1 81 ? 17.736 16.934 -24.932 1.00 54.59 81 THR A N 1
ATOM 610 C CA . THR A 1 81 ? 17.423 15.506 -25.128 1.00 54.59 81 THR A CA 1
ATOM 611 C C . THR A 1 81 ? 16.200 15.011 -24.372 1.00 54.59 81 THR A C 1
ATOM 613 O O . THR A 1 81 ? 15.642 13.985 -24.749 1.00 54.59 81 THR A O 1
ATOM 616 N N . CYS A 1 82 ? 15.770 15.730 -23.335 1.00 58.03 82 CYS A N 1
ATOM 617 C CA . CYS A 1 82 ? 14.500 15.464 -22.669 1.00 58.03 82 CYS A CA 1
ATOM 618 C C . CYS A 1 82 ? 13.444 16.527 -22.967 1.00 58.03 82 CYS A C 1
ATOM 620 O O . CYS A 1 82 ? 12.311 16.318 -22.581 1.00 58.03 82 CYS A O 1
ATOM 622 N N . SER A 1 83 ? 1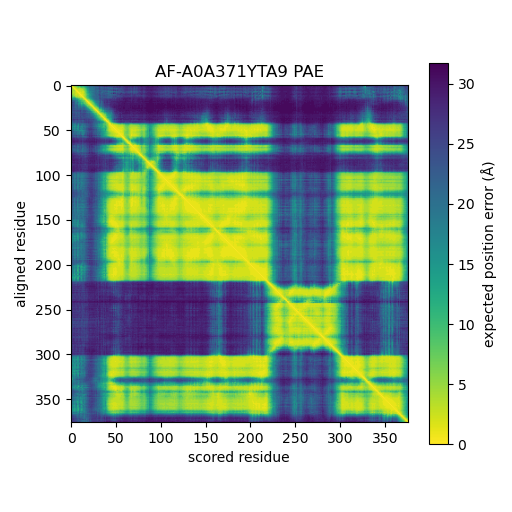3.754 17.617 -23.677 1.00 52.16 83 SER A N 1
ATOM 623 C CA . SER A 1 83 ? 12.980 18.872 -23.611 1.00 52.16 83 SER A CA 1
ATOM 624 C C . SER A 1 83 ? 12.155 19.228 -24.858 1.00 52.16 83 SER A C 1
ATOM 626 O O . SER A 1 83 ? 11.587 20.315 -24.896 1.00 52.16 83 SER A O 1
ATOM 628 N N . SER A 1 84 ? 12.087 18.371 -25.885 1.00 48.88 84 SER A N 1
ATOM 629 C CA . SER A 1 84 ? 11.397 18.710 -27.143 1.00 48.88 84 SER A CA 1
ATOM 630 C C . SER A 1 84 ? 10.274 17.731 -27.503 1.00 48.88 84 SER A C 1
ATOM 632 O O . SER A 1 84 ? 10.493 16.623 -27.995 1.00 48.88 84 SER A O 1
ATOM 634 N N . GLY A 1 85 ? 9.037 18.168 -27.264 1.00 51.56 85 GLY A N 1
ATOM 635 C CA . GLY A 1 85 ? 7.833 17.652 -27.909 1.00 51.56 85 GLY A CA 1
ATOM 636 C C . GLY A 1 85 ? 7.326 18.648 -28.954 1.00 51.56 85 GLY A C 1
ATOM 637 O O . GLY A 1 85 ? 7.579 19.846 -28.845 1.00 51.56 85 GLY A O 1
ATOM 638 N N . LEU A 1 86 ? 6.613 18.155 -29.963 1.00 44.69 86 LEU A N 1
ATOM 639 C CA . LEU A 1 86 ? 5.778 18.994 -30.821 1.00 44.69 86 LEU A CA 1
ATOM 640 C C . LEU A 1 86 ? 4.353 18.983 -30.247 1.00 44.69 86 LEU A C 1
ATOM 642 O O . LEU A 1 86 ? 3.936 17.952 -29.712 1.00 44.69 86 LEU A O 1
ATOM 646 N N . ASP A 1 87 ? 3.625 20.097 -30.303 1.00 49.91 87 ASP A N 1
ATOM 647 C CA . ASP A 1 87 ? 2.191 20.103 -29.994 1.00 49.91 87 ASP A CA 1
ATOM 648 C C . ASP A 1 87 ? 1.388 19.368 -31.086 1.00 49.91 87 ASP A C 1
ATOM 650 O O . ASP A 1 87 ? 1.939 18.891 -32.081 1.00 49.91 87 ASP A O 1
ATOM 654 N N . GLU A 1 88 ? 0.070 19.267 -30.906 1.00 41.66 88 GLU A N 1
ATOM 655 C CA . GLU A 1 88 ? -0.854 18.663 -31.881 1.00 41.66 88 GLU A CA 1
ATOM 656 C C . GLU A 1 88 ? -0.844 19.346 -33.264 1.00 41.66 88 GLU A C 1
ATOM 658 O O . GLU A 1 88 ? -1.334 18.771 -34.233 1.00 41.66 88 GLU A O 1
ATOM 663 N N . ASN A 1 89 ? -0.224 20.526 -33.371 1.00 47.19 89 ASN A N 1
ATOM 664 C CA . ASN A 1 89 ? -0.070 21.311 -34.593 1.00 47.19 89 ASN A CA 1
ATOM 665 C C . ASN A 1 89 ? 1.367 21.274 -35.152 1.00 47.19 89 ASN A C 1
ATOM 667 O O . ASN A 1 89 ? 1.661 21.963 -36.128 1.00 47.19 89 ASN A O 1
ATOM 671 N N . GLY A 1 90 ? 2.271 20.482 -34.564 1.00 48.09 90 GLY A N 1
ATOM 672 C CA . GLY A 1 90 ? 3.655 20.360 -35.024 1.00 48.09 90 GLY A CA 1
ATOM 673 C C . GLY A 1 90 ? 4.596 21.478 -34.555 1.00 48.09 90 GLY A C 1
ATOM 674 O O . GLY A 1 90 ? 5.730 21.534 -35.029 1.00 48.09 90 GLY A O 1
ATOM 675 N N . ASN A 1 91 ? 4.182 22.350 -33.631 1.00 52.72 91 ASN A N 1
ATOM 676 C CA . ASN A 1 91 ? 5.043 23.404 -33.091 1.00 52.72 91 ASN A CA 1
ATOM 677 C C . ASN A 1 91 ? 5.920 22.868 -31.961 1.00 52.72 91 ASN A C 1
ATOM 679 O O . ASN A 1 91 ? 5.428 22.171 -31.075 1.00 52.72 91 ASN A O 1
ATOM 683 N N . SER A 1 92 ? 7.196 23.259 -31.935 1.00 55.06 92 SER A N 1
ATOM 684 C CA . SER A 1 92 ? 8.087 23.008 -30.798 1.00 55.06 92 SER A CA 1
ATOM 685 C C . SER A 1 92 ? 7.492 23.590 -29.519 1.00 55.06 92 SER A C 1
ATOM 687 O O . SER A 1 92 ? 7.521 24.799 -29.295 1.00 55.06 92 SER A O 1
ATOM 689 N N . VAL A 1 93 ? 6.985 22.719 -28.654 1.00 53.88 93 VAL A N 1
ATOM 690 C CA . VAL A 1 93 ? 6.659 23.067 -27.279 1.00 53.88 93 VAL A CA 1
ATOM 691 C C . VAL A 1 93 ? 7.855 22.699 -26.414 1.00 53.88 93 VAL A C 1
ATOM 693 O O . VAL A 1 93 ? 8.409 21.607 -26.533 1.00 53.88 93 VAL A O 1
ATOM 696 N N . ASN A 1 94 ? 8.234 23.591 -25.498 1.00 52.56 94 ASN A N 1
ATOM 697 C CA . ASN A 1 94 ? 9.200 23.324 -24.423 1.00 52.56 94 ASN A CA 1
ATOM 698 C C . ASN A 1 94 ? 8.628 22.313 -23.398 1.00 52.56 94 ASN A C 1
ATOM 700 O O . ASN A 1 94 ? 8.662 22.543 -22.191 1.00 52.56 94 ASN A O 1
ATOM 704 N N . ARG A 1 95 ? 8.002 21.227 -23.867 1.00 54.91 95 ARG A N 1
ATOM 705 C CA . ARG A 1 95 ? 7.461 20.140 -23.055 1.00 54.91 95 ARG A CA 1
ATOM 706 C C . ARG A 1 95 ? 8.427 18.970 -23.104 1.00 54.91 95 ARG A C 1
ATOM 708 O O . ARG A 1 95 ? 8.848 18.533 -24.175 1.00 54.91 95 ARG A O 1
ATOM 715 N N . THR A 1 96 ? 8.754 18.460 -21.925 1.00 55.22 96 THR A N 1
ATOM 716 C CA . THR A 1 96 ? 9.722 17.386 -21.744 1.00 55.22 96 THR A CA 1
ATOM 717 C C . THR A 1 96 ? 9.173 16.070 -22.309 1.00 55.22 96 THR A C 1
ATOM 719 O O . THR A 1 96 ? 8.231 15.510 -21.750 1.00 55.22 96 THR A O 1
ATOM 722 N N . LYS A 1 97 ? 9.717 15.571 -23.429 1.00 62.28 97 LYS A N 1
ATOM 723 C CA . LYS A 1 97 ? 9.333 14.276 -24.009 1.00 62.28 97 LYS A CA 1
ATOM 724 C C . LYS A 1 97 ? 10.196 13.171 -23.405 1.00 62.28 97 LYS A C 1
ATOM 726 O O . LYS A 1 97 ? 11.387 13.066 -23.691 1.00 62.28 97 LYS A O 1
ATOM 731 N N . PHE A 1 98 ? 9.583 12.323 -22.587 1.00 74.62 98 PHE A N 1
ATOM 732 C CA . PHE A 1 98 ? 10.235 11.135 -22.038 1.00 74.62 98 PHE A CA 1
ATOM 733 C C . PHE A 1 98 ? 10.216 9.984 -23.039 1.00 74.62 98 PHE A C 1
ATOM 735 O O . PHE A 1 98 ? 9.292 9.837 -23.841 1.00 74.62 98 PHE A O 1
ATOM 742 N N . SER A 1 99 ? 11.237 9.136 -22.966 1.00 79.69 99 SER A N 1
ATOM 743 C CA . SER A 1 99 ? 11.236 7.858 -23.665 1.00 79.69 99 SER A CA 1
ATOM 744 C C . SER A 1 99 ? 10.505 6.813 -22.836 1.00 79.69 99 SER A C 1
ATOM 746 O O . SER A 1 99 ? 10.530 6.836 -21.603 1.00 79.69 99 SER A O 1
ATOM 748 N N . THR A 1 100 ? 9.863 5.876 -23.525 1.00 85.00 100 THR A N 1
ATOM 749 C CA . THR A 1 100 ? 9.148 4.774 -22.889 1.00 85.00 100 THR A CA 1
ATOM 750 C C . THR A 1 100 ? 9.529 3.466 -23.543 1.00 85.00 100 THR A C 1
ATOM 752 O O . THR A 1 100 ? 9.585 3.393 -24.768 1.00 85.00 100 THR A O 1
ATOM 755 N N . GLU A 1 101 ? 9.710 2.427 -22.742 1.00 89.81 101 GLU A N 1
ATOM 756 C CA . GLU A 1 101 ? 9.881 1.061 -23.234 1.00 89.81 101 GLU A CA 1
ATOM 757 C C . GLU A 1 101 ? 9.020 0.095 -22.422 1.00 89.81 101 GLU A C 1
ATOM 759 O O . GLU A 1 101 ? 8.606 0.398 -21.301 1.00 89.81 101 GLU A O 1
ATOM 764 N N . THR A 1 102 ? 8.745 -1.072 -22.994 1.00 95.62 102 THR A N 1
ATOM 765 C CA . THR A 1 102 ? 8.074 -2.164 -22.286 1.00 95.62 102 THR A CA 1
ATOM 766 C C . THR A 1 102 ? 9.130 -3.166 -21.851 1.00 95.62 102 THR A C 1
ATOM 768 O O . THR A 1 102 ? 9.851 -3.697 -22.692 1.00 95.62 102 THR A O 1
ATOM 771 N N . LYS A 1 103 ? 9.225 -3.425 -20.544 1.00 96.12 103 LYS A N 1
ATOM 772 C CA . LYS A 1 103 ? 10.078 -4.479 -19.988 1.00 96.12 103 LYS A CA 1
ATOM 773 C C . LYS A 1 103 ? 9.222 -5.701 -19.690 1.00 96.12 103 LYS A C 1
ATOM 775 O O . LYS A 1 103 ? 8.267 -5.610 -18.921 1.00 96.12 103 LYS A O 1
ATOM 780 N N . THR A 1 104 ? 9.574 -6.821 -20.307 1.00 97.75 104 THR A N 1
ATOM 781 C CA . THR A 1 104 ? 8.926 -8.123 -20.110 1.00 97.75 104 THR A CA 1
ATOM 782 C C . THR A 1 104 ? 9.775 -8.977 -19.181 1.00 97.75 104 THR A C 1
ATOM 784 O O . THR A 1 104 ? 11.001 -8.998 -19.300 1.00 97.75 104 THR A O 1
ATOM 787 N N . ASP A 1 105 ? 9.134 -9.661 -18.239 1.00 97.25 105 ASP A N 1
ATOM 788 C CA . ASP A 1 105 ? 9.822 -10.588 -17.348 1.00 97.25 105 ASP A CA 1
ATOM 789 C C . ASP A 1 105 ? 10.290 -11.834 -18.107 1.00 97.25 105 ASP A C 1
ATOM 791 O O . ASP A 1 105 ? 9.557 -12.399 -18.917 1.00 97.25 105 ASP A O 1
ATOM 795 N N . LEU A 1 106 ? 11.515 -12.280 -17.831 1.00 94.56 106 LEU A N 1
ATOM 796 C CA . LEU A 1 106 ? 12.105 -13.428 -18.524 1.00 94.56 106 LEU A CA 1
ATOM 797 C C . LEU A 1 106 ? 11.493 -14.768 -18.090 1.00 94.56 106 LEU A C 1
ATOM 799 O O . LEU A 1 106 ? 11.514 -15.726 -18.856 1.00 94.56 106 LEU A O 1
ATOM 803 N N . ILE A 1 107 ? 10.968 -14.847 -16.865 1.00 96.38 107 ILE A N 1
ATOM 804 C CA . ILE A 1 107 ? 10.465 -16.090 -16.258 1.00 96.38 107 ILE A CA 1
ATOM 805 C C . ILE A 1 107 ? 8.959 -16.216 -16.474 1.00 96.38 107 ILE A C 1
ATOM 807 O O . ILE A 1 107 ? 8.450 -17.312 -16.702 1.00 96.38 107 ILE A O 1
ATOM 811 N N . PHE A 1 108 ? 8.254 -15.087 -16.451 1.00 97.31 108 PHE A N 1
ATOM 812 C CA . PHE A 1 108 ? 6.832 -14.981 -16.747 1.00 97.31 108 PHE A CA 1
ATOM 813 C C . PHE A 1 108 ? 6.609 -14.023 -17.928 1.00 97.31 108 PHE A C 1
ATOM 815 O O . PHE A 1 108 ? 6.273 -12.859 -17.708 1.00 97.31 108 PHE A O 1
ATOM 822 N N . PRO A 1 109 ? 6.755 -14.490 -19.184 1.00 96.25 109 PRO A N 1
ATOM 823 C CA . PRO A 1 109 ? 6.631 -13.635 -20.368 1.00 96.25 109 PRO A CA 1
ATOM 824 C C . PRO A 1 109 ? 5.259 -12.962 -20.537 1.00 96.25 109 PRO A C 1
ATOM 826 O O . PRO A 1 109 ? 5.133 -12.007 -21.299 1.00 96.25 109 PRO A O 1
ATOM 829 N N . ASP A 1 110 ? 4.228 -13.435 -19.824 1.00 96.50 110 ASP A N 1
ATOM 830 C CA . ASP A 1 110 ? 2.903 -12.808 -19.747 1.00 96.50 110 ASP A CA 1
ATOM 831 C C . ASP A 1 110 ? 2.865 -11.550 -18.861 1.00 96.50 110 ASP A C 1
ATOM 833 O O . ASP A 1 110 ? 1.853 -10.851 -18.819 1.00 96.50 110 ASP A O 1
ATOM 837 N N . ILE A 1 111 ? 3.952 -11.244 -18.148 1.00 98.25 111 ILE A N 1
ATOM 838 C CA . ILE A 1 111 ? 4.073 -10.083 -17.271 1.00 98.25 111 ILE A CA 1
ATOM 839 C C . ILE A 1 111 ? 5.043 -9.085 -17.894 1.00 98.25 111 ILE A C 1
ATOM 841 O O . ILE A 1 111 ? 6.230 -9.356 -18.071 1.00 98.25 111 ILE A O 1
ATOM 845 N N . SER A 1 112 ? 4.543 -7.884 -18.166 1.00 97.81 112 SER A N 1
ATOM 846 C CA . SER A 1 112 ? 5.356 -6.754 -18.600 1.00 97.81 112 SER A CA 1
ATOM 847 C C . SER A 1 112 ? 4.901 -5.460 -17.937 1.00 97.81 112 SER A C 1
ATOM 849 O O . SER A 1 112 ? 3.776 -5.352 -17.445 1.00 97.81 112 SER A O 1
ATOM 851 N N . TYR A 1 113 ? 5.789 -4.472 -17.897 1.00 96.75 113 TYR A N 1
ATOM 852 C CA . TYR A 1 113 ? 5.473 -3.137 -17.407 1.00 96.75 113 TYR A CA 1
ATOM 853 C C . TYR A 1 113 ? 6.179 -2.058 -18.221 1.00 96.75 113 TYR A C 1
ATOM 855 O O . TYR A 1 113 ? 7.254 -2.257 -18.789 1.00 96.75 113 TYR A O 1
ATOM 863 N N . LYS A 1 114 ? 5.556 -0.880 -18.256 1.00 93.06 114 LYS A N 1
ATOM 864 C CA . LYS A 1 114 ? 6.110 0.315 -18.890 1.00 93.06 114 LYS A CA 1
ATOM 865 C C . LYS A 1 114 ? 7.210 0.912 -18.011 1.00 93.06 114 LYS A C 1
ATOM 867 O O . LYS A 1 114 ? 6.972 1.166 -16.830 1.00 93.06 114 LYS A O 1
ATOM 872 N N . ARG A 1 115 ? 8.371 1.178 -18.607 1.00 91.75 115 ARG A N 1
ATOM 873 C CA . ARG A 1 115 ? 9.449 1.999 -18.044 1.00 91.75 115 ARG A CA 1
ATOM 874 C C . ARG A 1 115 ? 9.401 3.383 -18.678 1.00 91.75 115 ARG A C 1
ATOM 876 O O . ARG A 1 115 ? 9.163 3.502 -19.882 1.00 91.75 115 ARG A O 1
ATOM 883 N N . ILE A 1 116 ? 9.628 4.415 -17.877 1.00 87.19 116 ILE A N 1
ATOM 884 C CA . ILE A 1 116 ? 9.686 5.813 -18.313 1.00 87.19 116 ILE A CA 1
ATOM 885 C C . ILE A 1 116 ? 11.046 6.373 -17.916 1.00 87.19 116 ILE A C 1
ATOM 887 O O . ILE A 1 116 ? 11.438 6.296 -16.750 1.00 87.19 116 ILE A O 1
ATOM 891 N N . TYR A 1 117 ? 11.777 6.924 -18.885 1.00 85.50 117 TYR A N 1
ATOM 892 C CA . TYR A 1 117 ? 13.127 7.420 -18.650 1.00 85.50 117 TYR A CA 1
ATOM 893 C C . TYR A 1 117 ? 13.546 8.548 -19.596 1.00 85.50 117 TYR A C 1
ATOM 895 O O . TYR A 1 117 ? 12.953 8.806 -20.645 1.00 85.50 117 TYR A O 1
ATOM 903 N N . CYS A 1 118 ? 14.652 9.174 -19.218 1.00 80.75 118 CYS A N 1
ATOM 904 C CA . CYS A 1 118 ? 15.407 10.169 -19.958 1.00 80.75 118 CYS A CA 1
ATOM 905 C C . CYS A 1 118 ? 16.804 9.637 -20.324 1.00 80.75 118 CYS A C 1
ATOM 907 O O . CYS A 1 118 ? 17.385 8.850 -19.574 1.00 80.75 118 CYS A O 1
ATOM 909 N N . LYS A 1 119 ? 17.360 10.075 -21.461 1.00 77.50 119 LYS A N 1
ATOM 910 C CA . LYS A 1 119 ? 18.755 9.813 -21.865 1.00 77.50 119 LYS A CA 1
ATOM 911 C C . LYS A 1 119 ? 19.473 11.140 -22.105 1.00 77.50 119 LYS A C 1
ATOM 913 O O . LYS A 1 119 ? 18.887 12.070 -22.656 1.00 77.50 119 LYS A O 1
ATOM 918 N N . LYS A 1 120 ? 20.749 11.214 -21.726 1.00 75.25 120 LYS A N 1
ATOM 919 C CA . LYS A 1 120 ? 21.646 12.312 -22.112 1.00 75.25 120 LYS A CA 1
ATOM 920 C C . LYS A 1 120 ? 22.453 11.871 -23.334 1.00 75.25 120 LYS A C 1
ATOM 922 O O . LYS A 1 120 ? 22.947 10.746 -23.361 1.00 75.25 120 LYS A O 1
ATOM 927 N N . ASN A 1 121 ? 22.600 12.743 -24.333 1.00 72.12 121 ASN A N 1
ATOM 928 C CA . ASN A 1 121 ? 23.394 12.433 -25.527 1.00 72.12 121 ASN A CA 1
ATOM 929 C C . ASN A 1 121 ? 24.820 12.026 -25.138 1.00 72.12 121 ASN A C 1
ATOM 931 O O . ASN A 1 121 ? 25.457 12.686 -24.318 1.00 72.12 121 ASN A O 1
ATOM 935 N N . GLY A 1 122 ? 25.300 10.923 -25.716 1.00 72.81 122 GLY A N 1
ATOM 936 C CA . GLY A 1 122 ? 26.627 10.374 -25.426 1.00 72.81 122 GLY A CA 1
ATOM 937 C C . GLY A 1 122 ? 26.775 9.721 -24.046 1.00 72.81 122 GLY A C 1
ATOM 938 O O . GLY A 1 122 ? 27.880 9.319 -23.699 1.00 72.81 122 GLY A O 1
ATOM 939 N N . ASN A 1 123 ? 25.698 9.588 -23.259 1.00 77.00 123 ASN 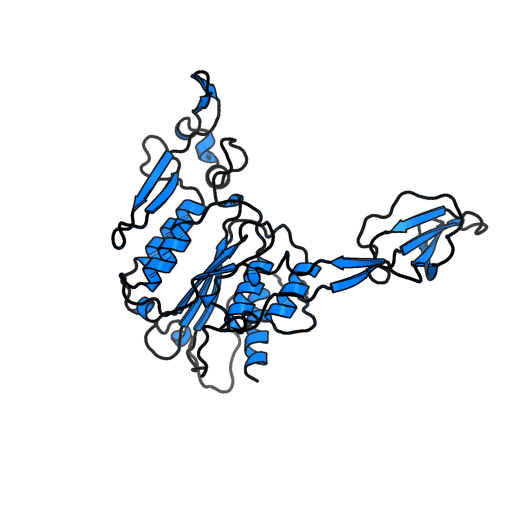A N 1
ATOM 940 C CA . ASN A 1 123 ? 25.720 8.898 -21.971 1.00 77.00 123 ASN A CA 1
ATOM 941 C C . ASN A 1 123 ? 24.824 7.643 -22.014 1.00 77.00 123 ASN A C 1
ATOM 943 O O . ASN A 1 123 ? 23.633 7.761 -22.311 1.00 77.00 123 ASN A O 1
ATOM 947 N N . PRO A 1 124 ? 25.352 6.447 -21.691 1.00 79.44 124 PRO A N 1
ATOM 948 C CA . PRO A 1 124 ? 24.560 5.217 -21.684 1.00 79.44 124 PRO A CA 1
ATOM 949 C C . PRO A 1 124 ? 23.556 5.131 -20.520 1.00 79.44 124 PRO A C 1
ATOM 951 O O . PRO A 1 124 ? 22.673 4.275 -20.537 1.00 79.44 124 PRO A O 1
ATOM 954 N N . LYS A 1 125 ? 23.672 5.989 -19.497 1.00 84.69 125 LYS A N 1
ATOM 955 C CA . LYS A 1 125 ? 22.819 5.968 -18.303 1.00 84.69 125 LYS A CA 1
ATOM 956 C C . LYS A 1 125 ? 21.370 6.344 -18.629 1.00 84.69 125 LYS A C 1
ATOM 958 O O . LYS A 1 125 ? 21.102 7.370 -19.254 1.00 84.69 125 LYS A O 1
ATOM 963 N N . LEU A 1 126 ? 20.438 5.536 -18.118 1.00 85.94 126 LEU A N 1
ATOM 964 C CA . LEU A 1 126 ? 19.002 5.820 -18.132 1.00 85.94 126 LEU A CA 1
ATOM 965 C C . LEU A 1 126 ? 18.597 6.549 -16.849 1.00 85.94 126 LEU A C 1
ATOM 967 O O . LEU A 1 126 ? 18.860 6.074 -15.744 1.00 85.94 126 LEU A O 1
ATOM 971 N N . TYR A 1 127 ? 17.920 7.680 -16.997 1.00 86.50 127 TYR A N 1
ATOM 972 C CA . TYR A 1 127 ? 17.400 8.485 -15.896 1.00 86.50 127 TYR A CA 1
ATOM 973 C C . TYR A 1 127 ? 15.900 8.233 -15.778 1.00 86.50 127 TYR A C 1
ATOM 975 O O . TYR A 1 127 ? 15.106 8.859 -16.475 1.00 86.50 127 TYR A O 1
ATOM 983 N N . SER A 1 128 ? 15.529 7.239 -14.976 1.00 89.06 128 SER A N 1
ATOM 984 C CA . SER A 1 128 ? 14.152 6.731 -14.913 1.00 89.06 128 SER A CA 1
ATOM 985 C C . SER A 1 128 ? 13.338 7.397 -13.806 1.00 89.06 128 SER A C 1
ATOM 987 O O . SER A 1 128 ? 13.893 7.821 -12.788 1.00 89.06 128 SER A O 1
ATOM 989 N N . ASP A 1 129 ? 12.016 7.455 -13.967 1.00 89.44 129 ASP A N 1
ATOM 990 C CA . ASP A 1 129 ? 11.134 7.921 -12.892 1.00 89.44 129 ASP A CA 1
ATOM 991 C C . ASP A 1 129 ? 11.214 6.993 -11.657 1.00 89.44 129 ASP A C 1
ATOM 993 O O . ASP A 1 129 ? 11.805 5.904 -11.689 1.00 89.44 129 ASP A O 1
ATOM 997 N N . ARG A 1 130 ? 10.732 7.467 -10.505 1.00 92.19 130 ARG A N 1
ATOM 998 C CA . ARG A 1 130 ? 10.840 6.735 -9.231 1.00 92.19 130 ARG A CA 1
ATOM 999 C C . ARG A 1 130 ? 10.024 5.440 -9.278 1.00 92.19 130 ARG A C 1
ATOM 1001 O O . ARG A 1 130 ? 10.500 4.414 -8.804 1.00 92.19 130 ARG A O 1
ATOM 1008 N N . MET A 1 131 ? 8.875 5.446 -9.953 1.00 92.75 131 MET A N 1
ATOM 1009 C CA . MET A 1 131 ? 8.015 4.287 -10.191 1.00 92.75 131 MET A CA 1
ATOM 1010 C C . MET A 1 131 ? 8.719 3.225 -11.044 1.00 92.75 131 MET A C 1
ATOM 1012 O O . MET A 1 131 ? 8.673 2.045 -10.704 1.00 92.75 131 MET A O 1
ATOM 1016 N N . THR A 1 132 ? 9.424 3.610 -12.112 1.00 93.88 132 THR A N 1
ATOM 1017 C CA . THR A 1 132 ? 10.236 2.673 -12.903 1.00 93.88 132 THR A CA 1
ATOM 1018 C C . THR A 1 132 ? 11.346 2.063 -12.057 1.00 93.88 132 THR A C 1
ATOM 1020 O O . THR A 1 132 ? 11.513 0.847 -12.081 1.00 93.88 132 THR A O 1
ATOM 1023 N N . ARG A 1 133 ? 12.073 2.871 -11.271 1.00 94.94 133 ARG A N 1
ATOM 1024 C CA . ARG A 1 133 ? 13.132 2.366 -10.377 1.00 94.94 133 ARG A CA 1
ATOM 1025 C C . ARG A 1 133 ? 12.591 1.425 -9.306 1.00 94.94 133 ARG A C 1
ATOM 1027 O O . ARG A 1 133 ? 13.210 0.398 -9.048 1.00 94.94 133 ARG A O 1
ATOM 1034 N N . LEU A 1 134 ? 11.435 1.746 -8.725 1.00 95.81 134 LEU A N 1
ATOM 1035 C CA . LEU A 1 134 ? 10.749 0.878 -7.776 1.00 95.81 134 LEU A CA 1
ATOM 1036 C C . LEU A 1 134 ? 10.407 -0.461 -8.435 1.00 95.81 134 LEU A C 1
ATOM 1038 O O . LEU A 1 134 ? 10.775 -1.507 -7.910 1.00 95.81 134 LEU A O 1
ATOM 1042 N N . LYS A 1 135 ? 9.748 -0.445 -9.600 1.00 97.12 135 LYS A N 1
ATOM 1043 C CA . LYS A 1 135 ? 9.409 -1.675 -10.329 1.00 97.12 135 LYS A CA 1
ATOM 1044 C C . LYS A 1 135 ? 10.654 -2.480 -10.689 1.00 97.12 135 LYS A C 1
ATOM 1046 O O . LYS A 1 135 ? 10.663 -3.679 -10.453 1.00 97.12 135 LYS A O 1
ATOM 1051 N N . ASP A 1 136 ? 11.702 -1.835 -11.198 1.00 96.62 136 ASP A N 1
ATOM 1052 C CA . ASP A 1 136 ? 12.965 -2.497 -11.532 1.00 96.62 136 ASP A CA 1
ATOM 1053 C C . ASP A 1 136 ? 13.581 -3.183 -10.304 1.00 96.62 136 ASP A C 1
ATOM 1055 O O . ASP A 1 136 ? 13.801 -4.389 -10.344 1.00 96.62 136 ASP A O 1
ATOM 1059 N N . GLY A 1 137 ? 13.757 -2.467 -9.188 1.00 96.62 137 GLY A N 1
ATOM 1060 C CA . GLY A 1 137 ? 14.331 -3.044 -7.968 1.00 96.62 137 GLY A CA 1
ATOM 1061 C C . GLY A 1 137 ? 13.476 -4.162 -7.363 1.00 96.62 137 GLY A C 1
ATOM 1062 O O . GLY A 1 137 ? 13.998 -5.169 -6.888 1.00 96.62 137 GLY A O 1
ATOM 1063 N N . MET A 1 138 ? 12.150 -4.032 -7.431 1.00 97.19 138 MET A N 1
ATOM 1064 C CA . MET A 1 138 ? 11.230 -5.070 -6.973 1.00 97.19 138 MET A CA 1
ATOM 1065 C C . MET A 1 138 ? 11.268 -6.318 -7.866 1.00 97.19 138 MET A C 1
ATOM 1067 O O . MET A 1 138 ? 11.221 -7.437 -7.357 1.00 97.19 138 MET A O 1
ATOM 1071 N N . PHE A 1 139 ? 11.378 -6.157 -9.186 1.00 97.81 139 PHE A N 1
ATOM 1072 C CA . PHE A 1 139 ? 11.562 -7.285 -10.100 1.00 97.81 139 PHE A CA 1
ATOM 1073 C C . PHE A 1 139 ? 12.927 -7.944 -9.906 1.00 97.81 139 PHE A C 1
ATOM 1075 O O . PHE A 1 139 ? 12.990 -9.169 -9.928 1.00 97.81 139 PHE A O 1
ATOM 1082 N N . ASP A 1 140 ? 13.987 -7.178 -9.648 1.00 96.62 140 ASP A N 1
ATOM 1083 C CA . ASP A 1 140 ? 15.315 -7.717 -9.345 1.00 96.62 140 ASP A CA 1
ATOM 1084 C C . ASP A 1 140 ? 15.291 -8.555 -8.053 1.00 96.62 140 ASP A C 1
ATOM 1086 O O . ASP A 1 140 ? 15.772 -9.689 -8.045 1.00 96.62 140 ASP A O 1
ATOM 1090 N N . LEU A 1 141 ? 14.627 -8.073 -6.992 1.00 95.00 141 LEU A N 1
ATOM 1091 C CA . LEU A 1 141 ? 14.384 -8.852 -5.770 1.00 95.00 141 LEU A CA 1
ATOM 1092 C C . LEU A 1 141 ? 13.644 -10.166 -6.075 1.00 95.00 141 LEU A C 1
ATOM 1094 O O . LEU A 1 141 ? 14.052 -11.243 -5.633 1.00 95.00 141 LEU A O 1
ATOM 1098 N N . LEU A 1 142 ? 12.562 -10.095 -6.854 1.00 97.00 142 LEU A N 1
ATOM 1099 C CA . LEU A 1 142 ? 11.736 -11.257 -7.199 1.00 97.00 142 LEU A CA 1
ATOM 1100 C C . LEU A 1 142 ? 12.372 -12.177 -8.252 1.00 97.00 142 LEU A C 1
ATOM 1102 O O . LEU A 1 142 ? 11.893 -13.298 -8.423 1.00 97.00 142 LEU A O 1
ATOM 1106 N N . ASN A 1 143 ? 13.445 -11.747 -8.910 1.00 96.00 143 ASN A N 1
ATOM 1107 C CA . ASN A 1 143 ? 14.274 -12.550 -9.808 1.00 96.00 143 ASN A CA 1
ATOM 1108 C C . ASN A 1 143 ? 15.539 -13.089 -9.131 1.00 96.00 143 ASN A C 1
ATOM 1110 O O . ASN A 1 143 ? 16.286 -13.840 -9.752 1.00 96.00 143 ASN A O 1
ATOM 1114 N N . SER A 1 144 ? 15.783 -12.752 -7.864 1.00 94.56 144 SER A N 1
ATOM 1115 C CA . SER A 1 144 ? 16.910 -13.314 -7.128 1.00 94.56 144 SER A CA 1
ATOM 1116 C C . SER A 1 144 ? 16.772 -14.832 -6.987 1.00 94.56 144 SER A C 1
ATOM 1118 O O . SER A 1 144 ? 15.748 -15.339 -6.512 1.00 94.56 144 SER A O 1
ATOM 1120 N N . THR A 1 145 ? 17.835 -15.537 -7.375 1.00 94.12 145 THR A N 1
ATOM 1121 C CA . THR A 1 145 ? 18.015 -16.985 -7.220 1.00 94.12 145 THR A CA 1
ATOM 1122 C C . THR A 1 145 ? 18.647 -17.353 -5.877 1.00 94.12 145 THR A C 1
ATOM 1124 O O . THR A 1 145 ? 19.066 -18.495 -5.707 1.00 94.12 145 THR A O 1
ATOM 1127 N N . ASP A 1 146 ? 18.786 -16.408 -4.937 1.00 92.44 146 ASP A N 1
ATOM 1128 C CA . ASP A 1 146 ? 19.317 -16.717 -3.608 1.00 92.44 146 ASP A CA 1
ATOM 1129 C C . ASP A 1 146 ? 18.344 -17.668 -2.880 1.00 92.44 146 ASP A C 1
ATOM 1131 O O . ASP A 1 146 ? 17.223 -17.252 -2.553 1.00 92.44 146 ASP A O 1
ATOM 1135 N N . PRO A 1 147 ? 18.747 -18.922 -2.585 1.00 88.31 147 PRO A N 1
ATOM 1136 C CA . PRO A 1 147 ? 17.873 -19.912 -1.955 1.00 88.31 147 PRO A CA 1
ATOM 1137 C C . PRO A 1 147 ? 17.397 -19.479 -0.563 1.00 88.31 147 PRO A C 1
ATOM 1139 O O . PRO A 1 147 ? 16.380 -19.959 -0.065 1.00 88.31 147 PRO A O 1
ATOM 1142 N N . LYS A 1 148 ? 18.094 -18.530 0.074 1.00 87.25 148 LYS A N 1
ATOM 1143 C CA . LYS A 1 148 ? 17.676 -17.941 1.347 1.00 87.25 148 LYS A CA 1
ATOM 1144 C C . LYS A 1 148 ? 16.323 -17.230 1.216 1.00 87.25 148 LYS A C 1
ATOM 1146 O O . LYS A 1 148 ? 15.507 -17.260 2.134 1.00 87.25 148 LYS A O 1
ATOM 1151 N N . LEU A 1 149 ? 16.039 -16.610 0.075 1.00 90.25 149 LEU A N 1
ATOM 1152 C CA . LEU A 1 149 ? 14.793 -15.868 -0.104 1.00 90.25 149 LEU A CA 1
ATOM 1153 C C . LEU A 1 149 ? 13.577 -16.779 -0.275 1.00 90.25 149 LEU A C 1
ATOM 1155 O O . LEU A 1 149 ? 12.472 -16.346 0.037 1.00 90.25 149 LEU A O 1
ATOM 1159 N N . GLU A 1 150 ? 13.756 -18.027 -0.716 1.00 92.81 150 GLU A N 1
ATOM 1160 C CA . GLU A 1 150 ? 12.639 -18.937 -1.004 1.00 92.81 150 GLU A CA 1
ATOM 1161 C C . GLU A 1 150 ? 11.754 -19.176 0.221 1.00 92.81 150 GLU A C 1
ATOM 1163 O O . GLU A 1 150 ? 10.537 -19.197 0.085 1.00 92.81 150 GLU A O 1
ATOM 1168 N N . LYS A 1 151 ? 12.345 -19.251 1.419 1.00 90.62 151 LYS A N 1
ATOM 1169 C CA . LYS A 1 151 ? 11.620 -19.502 2.678 1.00 90.62 151 LYS A CA 1
ATOM 1170 C C . LYS A 1 151 ? 11.053 -18.243 3.343 1.00 90.62 151 LYS A C 1
ATOM 1172 O O . LYS A 1 151 ? 10.471 -18.321 4.425 1.00 90.62 151 LYS A O 1
ATOM 1177 N N . VAL A 1 152 ? 11.264 -17.066 2.753 1.00 91.69 152 VAL A N 1
ATOM 1178 C CA . VAL A 1 152 ? 10.772 -15.799 3.309 1.00 91.69 152 VAL A CA 1
ATOM 1179 C C . VAL A 1 152 ? 9.311 -15.617 2.916 1.00 91.69 152 VAL A C 1
ATOM 1181 O O . VAL A 1 152 ? 8.945 -15.766 1.756 1.00 91.69 152 VAL A O 1
ATOM 1184 N N . TYR A 1 153 ? 8.467 -15.263 3.876 1.00 94.44 153 TYR A N 1
ATOM 1185 C CA . TYR A 1 153 ? 7.075 -14.916 3.641 1.00 94.44 153 TYR A CA 1
ATOM 1186 C C . TYR A 1 153 ? 7.000 -13.461 3.205 1.00 94.44 153 TYR A C 1
ATOM 1188 O O . TYR A 1 153 ? 7.323 -12.573 3.990 1.00 94.44 153 TYR A O 1
ATOM 1196 N N . ILE A 1 154 ? 6.576 -13.201 1.972 1.00 96.31 154 ILE A N 1
ATOM 1197 C CA . ILE A 1 154 ? 6.494 -11.837 1.440 1.00 96.31 154 ILE A CA 1
ATOM 1198 C C . ILE A 1 154 ? 5.050 -11.506 1.095 1.00 96.31 154 ILE A C 1
ATOM 1200 O O . ILE A 1 154 ? 4.437 -12.179 0.271 1.00 96.31 154 ILE A O 1
ATOM 1204 N N . GLY A 1 155 ? 4.509 -10.464 1.719 1.00 97.75 155 GLY A N 1
ATOM 1205 C CA . GLY A 1 155 ? 3.237 -9.846 1.358 1.00 97.75 155 GLY A CA 1
ATOM 1206 C C . GLY A 1 155 ? 3.457 -8.500 0.687 1.00 97.75 155 GLY A C 1
ATOM 1207 O O . GLY A 1 155 ? 4.465 -7.832 0.922 1.00 97.75 155 GLY A O 1
ATOM 1208 N N . LEU A 1 156 ? 2.492 -8.095 -0.132 1.00 98.19 156 LEU A N 1
ATOM 1209 C CA . LEU A 1 156 ? 2.535 -6.820 -0.833 1.00 98.19 156 LEU A CA 1
ATOM 1210 C C . LEU A 1 156 ? 1.241 -6.048 -0.622 1.00 98.19 156 LEU A C 1
ATOM 1212 O O . LEU A 1 156 ? 0.144 -6.538 -0.885 1.00 98.19 156 LEU A O 1
ATOM 1216 N N . GLY A 1 157 ? 1.403 -4.800 -0.233 1.00 97.38 157 GLY A N 1
ATOM 1217 C CA . GLY A 1 157 ? 0.413 -3.754 -0.279 1.00 97.38 157 GLY A CA 1
ATOM 1218 C C . GLY A 1 157 ? 0.943 -2.523 -1.002 1.00 97.38 157 GLY A C 1
ATOM 1219 O O . GLY A 1 157 ? 2.121 -2.434 -1.356 1.00 97.38 157 GLY A O 1
ATOM 1220 N N . TYR A 1 158 ? 0.060 -1.565 -1.234 1.00 94.88 158 TYR A N 1
ATOM 1221 C CA . TYR A 1 158 ? 0.430 -0.265 -1.782 1.00 94.88 158 TYR A CA 1
ATOM 1222 C C . TYR A 1 158 ? -0.438 0.837 -1.193 1.00 94.88 158 TYR A C 1
ATOM 1224 O O . TYR A 1 158 ? -1.506 0.572 -0.633 1.00 94.88 158 TYR A O 1
ATOM 1232 N N . TYR A 1 159 ? 0.033 2.069 -1.329 1.00 92.88 159 TYR A N 1
ATOM 1233 C CA . TYR A 1 159 ? -0.695 3.264 -0.938 1.00 92.88 159 TYR A CA 1
ATOM 1234 C C . TYR A 1 159 ? -0.369 4.434 -1.879 1.00 92.88 159 TYR A C 1
ATOM 1236 O O . TYR A 1 159 ? 0.762 4.573 -2.323 1.00 92.88 159 TYR A O 1
ATOM 1244 N N . SER A 1 160 ? -1.331 5.285 -2.209 1.00 86.75 160 SER A N 1
ATOM 1245 C CA . SER A 1 160 ? -2.740 5.176 -1.821 1.00 86.75 160 SER A CA 1
ATOM 1246 C C . SER A 1 160 ? -3.516 4.124 -2.640 1.00 86.75 160 SER A C 1
ATOM 1248 O O . SER A 1 160 ? -3.072 3.668 -3.698 1.00 86.75 160 SER A O 1
ATOM 1250 N N . ALA A 1 161 ? -4.681 3.693 -2.161 1.00 82.75 161 ALA A N 1
ATOM 1251 C CA . ALA A 1 161 ? -5.478 2.653 -2.806 1.00 82.75 161 ALA A CA 1
ATOM 1252 C C . ALA A 1 161 ? -6.503 3.218 -3.798 1.00 82.75 161 ALA A C 1
ATOM 1254 O O . ALA A 1 161 ? -7.707 2.986 -3.656 1.00 82.75 161 ALA A O 1
ATOM 1255 N N . GLU A 1 162 ? -6.007 3.965 -4.792 1.00 78.75 162 GLU A N 1
ATOM 1256 C CA . GLU A 1 162 ? -6.836 4.671 -5.793 1.00 78.75 162 GLU A CA 1
ATOM 1257 C C . GLU A 1 162 ? -7.805 5.682 -5.154 1.00 78.75 162 GLU A C 1
ATOM 1259 O O . GLU A 1 162 ? -8.846 6.033 -5.701 1.00 78.75 162 GLU A O 1
ATOM 1264 N N . ASP A 1 163 ? -7.439 6.144 -3.964 1.00 80.81 163 ASP A N 1
ATOM 1265 C CA . ASP A 1 163 ? -7.992 7.280 -3.240 1.00 80.81 163 ASP A CA 1
ATOM 1266 C C . ASP A 1 163 ? -6.826 8.142 -2.761 1.00 80.81 163 ASP A C 1
ATOM 1268 O O . ASP A 1 163 ? -5.705 7.917 -3.185 1.00 80.81 163 ASP A O 1
ATOM 1272 N N . ASP A 1 164 ? -7.036 9.087 -1.855 1.00 82.69 164 ASP A N 1
ATOM 1273 C CA . ASP A 1 164 ? -5.935 9.894 -1.328 1.00 82.69 164 ASP A CA 1
ATOM 1274 C C . ASP A 1 164 ? -5.542 9.520 0.112 1.00 82.69 164 ASP A C 1
ATOM 1276 O O . ASP A 1 164 ? -4.788 10.248 0.753 1.00 82.69 164 ASP A O 1
ATOM 1280 N N . VAL A 1 165 ? -6.070 8.427 0.670 1.00 81.75 165 VAL A N 1
ATOM 1281 C CA . VAL A 1 165 ? -6.101 8.234 2.132 1.00 81.75 165 VAL A CA 1
ATOM 1282 C C . VAL A 1 165 ? -5.796 6.821 2.609 1.00 81.75 165 VAL A C 1
ATOM 1284 O O . VAL A 1 165 ? -5.258 6.689 3.698 1.00 81.75 165 VAL A O 1
ATOM 1287 N N . SER A 1 166 ? -6.081 5.764 1.851 1.00 88.69 166 SER A N 1
ATOM 1288 C CA . SER A 1 166 ? -5.963 4.399 2.373 1.00 88.69 166 SER A CA 1
ATOM 1289 C C . SER A 1 166 ? -4.745 3.657 1.828 1.00 88.69 166 SER A C 1
ATOM 1291 O O . SER A 1 166 ? -4.327 3.842 0.686 1.00 88.69 166 SER A O 1
ATOM 1293 N N . GLY A 1 167 ? -4.165 2.787 2.655 1.00 92.50 167 GLY A N 1
ATOM 1294 C CA . GLY A 1 167 ? -3.237 1.748 2.208 1.00 92.50 167 GLY A CA 1
ATOM 1295 C C . GLY A 1 167 ? -3.950 0.404 2.160 1.00 92.50 167 GLY A C 1
ATOM 1296 O O . GLY A 1 167 ? -4.843 0.173 2.962 1.00 92.50 167 GLY A O 1
ATOM 1297 N N . VAL A 1 168 ? -3.572 -0.486 1.243 1.00 94.81 168 VAL A N 1
ATOM 1298 C CA . VAL A 1 168 ? -4.228 -1.798 1.069 1.00 94.81 168 VAL A CA 1
ATOM 1299 C C . VAL A 1 168 ? -3.242 -2.945 1.046 1.00 94.81 168 VAL A C 1
ATOM 1301 O O . VAL A 1 168 ? -2.121 -2.788 0.577 1.00 94.81 168 VAL A O 1
ATOM 1304 N N . ILE A 1 169 ? -3.703 -4.129 1.447 1.00 97.88 169 ILE A N 1
ATOM 1305 C CA . ILE A 1 169 ? -3.030 -5.404 1.192 1.00 97.88 169 ILE A CA 1
ATOM 1306 C C . ILE A 1 169 ? -3.521 -5.948 -0.149 1.00 97.88 169 ILE A C 1
ATOM 1308 O O . ILE A 1 169 ? -4.703 -6.263 -0.314 1.00 97.88 169 ILE A O 1
ATOM 1312 N N . LYS A 1 170 ? -2.612 -6.065 -1.119 1.00 97.38 170 LYS A N 1
ATOM 1313 C CA . LYS A 1 170 ? -2.930 -6.507 -2.482 1.00 97.38 170 LYS A CA 1
ATOM 1314 C C . LYS A 1 170 ? -2.616 -7.976 -2.723 1.00 97.38 170 LYS A C 1
ATOM 1316 O O . LYS A 1 170 ? -3.379 -8.652 -3.404 1.00 97.38 170 LYS A O 1
ATOM 1321 N N . VAL A 1 171 ? -1.510 -8.461 -2.172 1.00 98.38 171 VAL A N 1
ATOM 1322 C CA . VAL A 1 171 ? -1.092 -9.861 -2.246 1.00 98.38 171 VAL A CA 1
ATOM 1323 C C . VAL A 1 171 ? -0.846 -10.336 -0.815 1.00 98.38 171 VAL A C 1
ATOM 1325 O O . VAL A 1 171 ? 0.004 -9.757 -0.130 1.00 98.38 171 VAL A O 1
ATOM 1328 N N . PRO A 1 172 ? -1.587 -11.350 -0.331 1.00 97.81 172 PRO A N 1
ATOM 1329 C CA . PRO A 1 172 ? -1.381 -11.872 1.014 1.00 97.81 172 PRO A CA 1
ATOM 1330 C C . PRO A 1 172 ? 0.023 -12.467 1.131 1.00 97.81 172 PRO A C 1
ATOM 1332 O O . PRO A 1 172 ? 0.532 -13.039 0.170 1.00 97.81 172 PRO A O 1
ATOM 1335 N N . ALA A 1 173 ? 0.644 -12.360 2.303 1.00 97.19 173 ALA A N 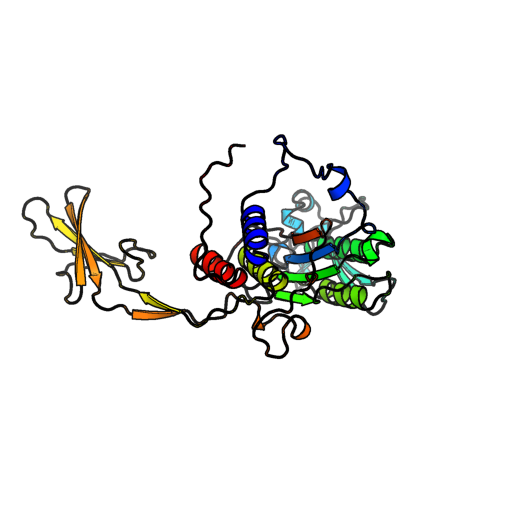1
ATOM 1336 C CA . ALA A 1 173 ? 1.964 -12.928 2.517 1.00 97.19 173 ALA A CA 1
ATOM 1337 C C . ALA A 1 173 ? 1.922 -14.458 2.477 1.00 97.19 173 ALA A C 1
ATOM 1339 O O . ALA A 1 173 ? 1.108 -15.094 3.147 1.00 97.19 173 ALA A O 1
ATOM 1340 N N . LYS A 1 174 ? 2.826 -15.032 1.687 1.00 96.00 174 LYS A N 1
ATOM 1341 C CA . LYS A 1 174 ? 3.099 -16.468 1.592 1.00 96.00 174 LYS A CA 1
ATOM 1342 C C . LYS A 1 174 ? 4.595 -16.661 1.401 1.00 96.00 174 LYS A C 1
ATOM 1344 O O . LYS A 1 174 ? 5.291 -15.712 1.029 1.00 96.00 174 LYS A O 1
ATOM 1349 N N . GLU A 1 175 ? 5.062 -17.880 1.639 1.00 95.12 175 GLU A N 1
ATOM 1350 C CA . GLU A 1 175 ? 6.418 -18.295 1.296 1.00 95.12 175 GLU A CA 1
ATOM 1351 C C . GLU A 1 175 ? 6.734 -17.933 -0.164 1.00 95.12 175 GLU A C 1
ATOM 1353 O O . GLU A 1 175 ? 5.948 -18.209 -1.075 1.00 95.12 175 GLU A O 1
ATOM 1358 N N . LEU A 1 176 ? 7.866 -17.259 -0.373 1.00 95.94 176 LEU A N 1
ATOM 1359 C CA . LEU A 1 176 ? 8.255 -16.723 -1.672 1.00 95.94 176 LEU A CA 1
ATOM 1360 C C . LEU A 1 176 ? 8.457 -17.835 -2.702 1.00 95.94 176 LEU A C 1
ATOM 1362 O O . LEU A 1 176 ? 8.068 -17.694 -3.863 1.00 95.94 176 LEU A O 1
ATOM 1366 N N . GLY A 1 177 ? 9.031 -18.950 -2.260 1.00 95.62 177 GLY A N 1
ATOM 1367 C CA . GLY A 1 177 ? 9.329 -20.120 -3.064 1.00 95.62 177 GLY A CA 1
ATOM 1368 C C . GLY A 1 177 ? 10.376 -19.873 -4.150 1.00 95.62 177 GLY A C 1
ATOM 1369 O O . GLY A 1 177 ? 10.965 -18.787 -4.273 1.00 95.62 177 GLY A O 1
ATOM 1370 N N . ALA A 1 178 ? 10.575 -20.918 -4.955 1.00 95.81 178 ALA A N 1
ATOM 1371 C CA . ALA A 1 178 ? 11.463 -20.917 -6.110 1.00 95.81 178 ALA A CA 1
ATOM 1372 C C . ALA A 1 178 ? 11.121 -19.796 -7.102 1.00 95.81 178 ALA A C 1
ATOM 1374 O O . ALA A 1 178 ? 10.018 -19.248 -7.110 1.00 95.81 178 ALA A O 1
ATOM 1375 N N . ILE A 1 179 ? 12.068 -19.463 -7.974 1.00 95.62 179 ILE A N 1
ATOM 1376 C CA . ILE A 1 179 ? 11.976 -18.296 -8.861 1.00 95.62 179 ILE A CA 1
ATOM 1377 C C . ILE A 1 179 ? 10.750 -18.301 -9.803 1.00 95.62 179 ILE A C 1
ATOM 1379 O O . ILE A 1 179 ? 10.233 -17.245 -10.166 1.00 95.62 179 ILE A O 1
ATOM 1383 N N . ASN A 1 180 ? 10.243 -19.486 -10.147 1.00 95.62 180 ASN A N 1
ATOM 1384 C CA . ASN A 1 180 ? 9.065 -19.710 -10.987 1.00 95.62 180 ASN A CA 1
ATOM 1385 C C . ASN A 1 180 ? 7.777 -19.991 -10.182 1.00 95.62 180 ASN A C 1
ATOM 1387 O O . ASN A 1 180 ? 6.794 -20.469 -10.749 1.00 95.62 180 ASN A O 1
ATOM 1391 N N . SER A 1 181 ? 7.760 -19.718 -8.872 1.00 97.44 181 SER A N 1
ATOM 1392 C CA . SER A 1 181 ? 6.593 -19.958 -8.021 1.00 97.44 181 SER A CA 1
ATOM 1393 C C . SER A 1 181 ? 5.392 -19.090 -8.418 1.00 97.44 181 SER A C 1
ATOM 1395 O O . SER A 1 181 ? 5.527 -17.945 -8.864 1.00 97.44 181 SER A O 1
ATOM 1397 N N . ASN A 1 182 ? 4.183 -19.606 -8.169 1.00 97.75 182 ASN A N 1
ATOM 1398 C CA . ASN A 1 182 ? 2.949 -18.835 -8.348 1.00 97.75 182 ASN A CA 1
ATOM 1399 C C . ASN A 1 182 ? 2.936 -17.567 -7.482 1.00 97.75 182 ASN A C 1
ATOM 1401 O O . ASN A 1 182 ? 2.427 -16.538 -7.911 1.00 97.75 182 ASN A O 1
ATOM 1405 N N . HIS A 1 183 ? 3.542 -17.610 -6.291 1.00 98.12 183 HIS A N 1
ATOM 1406 C CA . HIS A 1 183 ? 3.565 -16.453 -5.399 1.00 98.12 183 HIS A CA 1
ATOM 1407 C C . HIS A 1 183 ? 4.432 -15.311 -5.943 1.00 98.12 183 HIS A C 1
ATOM 1409 O O . HIS A 1 183 ? 3.997 -14.160 -5.962 1.00 98.12 183 HIS A O 1
ATOM 1415 N N . ARG A 1 184 ? 5.620 -15.612 -6.492 1.00 98.00 184 ARG A N 1
ATOM 1416 C CA . ARG A 1 184 ? 6.424 -14.610 -7.217 1.00 98.00 184 ARG A CA 1
ATOM 1417 C C . ARG A 1 184 ? 5.673 -14.065 -8.427 1.00 98.00 184 ARG A C 1
ATOM 1419 O O . ARG A 1 184 ? 5.747 -12.864 -8.684 1.00 98.00 184 ARG A O 1
ATOM 1426 N N . LYS A 1 185 ? 4.922 -14.913 -9.139 1.00 98.38 185 LYS A N 1
ATOM 1427 C CA . LYS A 1 185 ? 4.067 -14.487 -10.256 1.00 98.38 185 LYS A CA 1
ATOM 1428 C C . LYS A 1 185 ? 3.004 -13.478 -9.804 1.00 98.38 185 LYS A C 1
ATOM 1430 O O . LYS A 1 185 ? 2.860 -12.433 -10.437 1.00 98.38 185 LYS A O 1
ATOM 1435 N N . ASP A 1 186 ? 2.303 -13.750 -8.705 1.00 98.44 186 ASP A N 1
ATOM 1436 C CA . ASP A 1 186 ? 1.262 -12.871 -8.154 1.00 98.44 186 ASP A CA 1
ATOM 1437 C C . ASP A 1 186 ? 1.834 -11.520 -7.694 1.00 98.44 186 ASP A C 1
ATOM 1439 O O . ASP A 1 186 ? 1.284 -10.465 -8.023 1.00 98.44 186 ASP A O 1
ATOM 1443 N N . LEU A 1 187 ? 2.983 -11.537 -7.009 1.00 98.56 187 LEU A N 1
ATOM 1444 C CA . LEU A 1 187 ? 3.706 -10.325 -6.616 1.00 98.56 187 LEU A CA 1
ATOM 1445 C C . LEU A 1 187 ? 4.111 -9.494 -7.843 1.00 98.56 187 LEU A C 1
ATOM 1447 O O . LEU A 1 187 ? 3.800 -8.304 -7.908 1.00 98.56 187 LEU A O 1
ATOM 1451 N N . LYS A 1 188 ? 4.741 -10.116 -8.849 1.00 98.56 188 LYS A N 1
ATOM 1452 C CA . LYS A 1 188 ? 5.158 -9.439 -10.089 1.00 98.56 188 LYS A CA 1
ATOM 1453 C C . LYS A 1 188 ? 3.977 -8.835 -10.845 1.00 98.56 188 LYS A C 1
ATOM 1455 O O . LYS A 1 188 ? 4.086 -7.704 -11.310 1.00 98.56 188 LYS A O 1
ATOM 1460 N N . LYS A 1 189 ? 2.840 -9.538 -10.936 1.00 98.31 189 LYS A N 1
ATOM 1461 C CA . LYS A 1 189 ? 1.610 -9.000 -11.547 1.00 98.31 189 LYS A CA 1
ATOM 1462 C C . LYS A 1 189 ? 1.135 -7.738 -10.835 1.00 98.31 189 LYS A C 1
ATOM 1464 O O . LYS A 1 189 ? 0.842 -6.740 -11.490 1.00 98.31 189 LYS A O 1
ATOM 1469 N N . ALA A 1 190 ? 1.091 -7.766 -9.504 1.00 97.75 190 ALA A N 1
ATOM 1470 C CA . ALA A 1 190 ? 0.674 -6.615 -8.714 1.00 97.75 190 ALA A CA 1
ATOM 1471 C C . ALA A 1 190 ? 1.641 -5.425 -8.861 1.00 97.75 190 ALA A C 1
ATOM 1473 O O . ALA A 1 190 ? 1.185 -4.297 -9.028 1.00 97.75 190 ALA A O 1
ATOM 1474 N N . ILE A 1 191 ? 2.958 -5.667 -8.869 1.00 98.00 191 ILE A N 1
ATOM 1475 C CA . ILE A 1 191 ? 3.983 -4.622 -9.044 1.00 98.00 191 ILE A CA 1
ATOM 1476 C C . ILE A 1 191 ? 3.946 -4.034 -10.461 1.00 98.00 191 ILE A C 1
ATOM 1478 O O . ILE A 1 191 ? 4.000 -2.815 -10.629 1.00 98.00 191 ILE A O 1
ATOM 1482 N N . ALA A 1 192 ? 3.822 -4.875 -11.492 1.00 97.88 192 ALA A N 1
ATOM 1483 C CA . ALA A 1 192 ? 3.736 -4.430 -12.882 1.00 97.88 192 ALA A CA 1
ATOM 1484 C C . ALA A 1 192 ? 2.564 -3.461 -13.100 1.00 97.88 192 ALA A C 1
ATOM 1486 O O . ALA A 1 192 ? 2.720 -2.453 -13.798 1.00 97.88 192 ALA A O 1
ATOM 1487 N N . ALA A 1 193 ? 1.434 -3.735 -12.440 1.00 95.38 193 ALA A N 1
ATOM 1488 C CA . ALA A 1 193 ? 0.204 -2.953 -12.509 1.00 95.38 193 ALA A CA 1
ATOM 1489 C C . ALA A 1 193 ? 0.240 -1.619 -11.739 1.00 95.38 193 ALA A C 1
ATOM 1491 O O . ALA A 1 193 ? -0.692 -0.829 -11.875 1.00 95.38 193 ALA A O 1
ATOM 1492 N N . LEU A 1 194 ? 1.284 -1.333 -10.949 1.00 93.62 194 LEU A N 1
ATOM 1493 C CA . LEU A 1 194 ? 1.376 -0.063 -10.222 1.00 93.62 194 LEU A CA 1
ATOM 1494 C C . LEU A 1 194 ? 1.403 1.127 -11.189 1.00 93.62 194 LEU A C 1
ATOM 1496 O O . LEU A 1 194 ? 2.105 1.118 -12.203 1.00 93.62 194 LEU A O 1
ATOM 1500 N N . SER A 1 195 ? 0.687 2.189 -10.848 1.00 89.75 195 SER A N 1
ATOM 1501 C CA . SER A 1 195 ? 0.760 3.470 -11.545 1.00 89.75 195 SER A CA 1
ATOM 1502 C C . SER A 1 195 ? 0.771 4.604 -10.535 1.00 89.75 195 SER A C 1
ATOM 1504 O O . SER A 1 195 ? 0.091 4.525 -9.510 1.00 89.75 195 SER A O 1
ATOM 1506 N N . ALA A 1 196 ? 1.563 5.635 -10.825 1.00 88.56 196 ALA A N 1
ATOM 1507 C CA . ALA A 1 196 ? 1.663 6.809 -9.974 1.00 88.56 196 ALA A CA 1
ATOM 1508 C C . ALA A 1 196 ? 0.369 7.635 -10.029 1.00 88.56 196 ALA A C 1
ATOM 1510 O O . ALA A 1 196 ? -0.178 7.865 -11.110 1.00 88.56 196 ALA A O 1
ATOM 1511 N N . GLY A 1 197 ? -0.101 8.092 -8.877 1.00 85.00 197 GLY A N 1
ATOM 1512 C CA . GLY A 1 197 ? -1.277 8.938 -8.728 1.00 85.00 197 GLY A CA 1
ATOM 1513 C C . GLY A 1 197 ? -1.628 9.133 -7.259 1.00 85.00 197 GLY A C 1
ATOM 1514 O O . GLY A 1 197 ? -1.149 8.388 -6.413 1.00 85.00 197 GLY A O 1
ATOM 1515 N N . SER A 1 198 ? -2.484 10.114 -6.972 1.00 84.81 198 SER A N 1
ATOM 1516 C CA . SER A 1 198 ? -3.000 10.374 -5.621 1.00 84.81 198 SER A CA 1
ATOM 1517 C C . SER A 1 198 ? -1.947 10.803 -4.580 1.00 84.81 198 SER A C 1
ATOM 1519 O O . SER A 1 198 ? -0.803 11.123 -4.914 1.00 84.81 198 SER A O 1
ATOM 1521 N N . SER A 1 199 ? -2.380 10.893 -3.323 1.00 86.62 199 SER A N 1
ATOM 1522 C CA . SER A 1 199 ? -1.605 11.300 -2.142 1.00 86.62 199 SER A CA 1
ATOM 1523 C C . SER A 1 199 ? -0.696 10.217 -1.537 1.00 86.62 199 SER A C 1
ATOM 1525 O O . SER A 1 199 ? -0.677 9.064 -1.969 1.00 86.62 199 SER A O 1
ATOM 1527 N N . THR A 1 200 ? 0.034 10.597 -0.482 1.00 8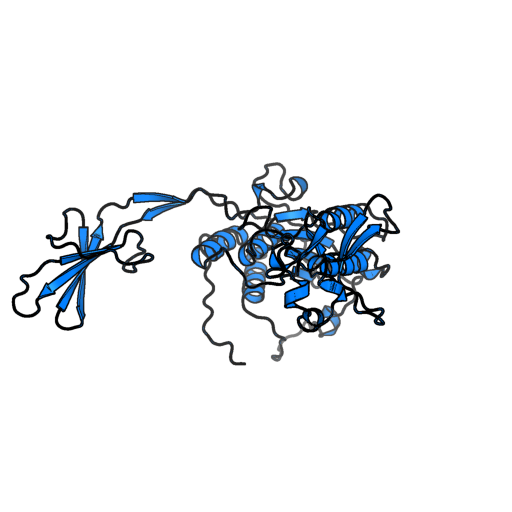9.12 200 THR A N 1
ATOM 1528 C CA . THR A 1 200 ? 0.992 9.756 0.261 1.00 89.12 200 THR A CA 1
ATOM 1529 C C . THR A 1 200 ? 0.522 9.523 1.713 1.00 89.12 200 THR A C 1
ATOM 1531 O O . THR A 1 200 ? 1.084 10.101 2.648 1.00 89.12 200 THR A O 1
ATOM 1534 N N . PRO A 1 201 ? -0.521 8.703 1.962 1.00 89.75 201 PRO A N 1
ATOM 1535 C CA . PRO A 1 201 ? -1.060 8.484 3.307 1.00 89.75 201 PRO A CA 1
ATOM 1536 C C . PRO A 1 201 ? -0.246 7.443 4.102 1.00 89.75 201 PRO A C 1
ATOM 1538 O O . PRO A 1 201 ? -0.726 6.366 4.463 1.00 89.75 201 PRO A O 1
ATOM 1541 N N . THR A 1 202 ? 1.016 7.758 4.393 1.00 90.56 202 THR A N 1
ATOM 1542 C CA . THR A 1 202 ? 1.990 6.816 4.972 1.00 90.56 202 THR A CA 1
ATOM 1543 C C . THR A 1 202 ? 1.529 6.209 6.302 1.00 90.56 202 THR A C 1
ATOM 1545 O O . THR A 1 202 ? 1.677 5.006 6.515 1.00 90.56 202 THR A O 1
ATOM 1548 N N . SER A 1 203 ? 0.913 6.996 7.194 1.00 87.94 203 SER A N 1
ATOM 1549 C CA . SER A 1 203 ? 0.421 6.482 8.484 1.00 87.94 203 SER A CA 1
ATOM 1550 C C . SER A 1 203 ? -0.691 5.441 8.322 1.00 87.94 203 SER A C 1
ATOM 1552 O O . SER A 1 203 ? -0.772 4.487 9.095 1.00 87.94 203 SER A O 1
ATOM 1554 N N . HIS A 1 204 ? -1.516 5.583 7.285 1.00 89.94 204 HIS A N 1
ATOM 1555 C CA . HIS A 1 204 ? -2.606 4.658 6.994 1.00 89.94 204 HIS A CA 1
ATOM 1556 C C . HIS A 1 204 ? -2.064 3.360 6.392 1.00 89.94 204 HIS A C 1
ATOM 1558 O O . HIS A 1 204 ? -2.530 2.279 6.741 1.00 89.94 204 HIS A O 1
ATOM 1564 N N . ALA A 1 205 ? -1.013 3.445 5.570 1.00 93.69 205 ALA A N 1
ATOM 1565 C CA . ALA A 1 205 ? -0.288 2.273 5.090 1.00 93.69 205 ALA A CA 1
ATOM 1566 C C . ALA A 1 205 ? 0.334 1.462 6.239 1.00 93.69 205 ALA A C 1
ATOM 1568 O O . ALA A 1 205 ? 0.203 0.237 6.271 1.00 93.69 205 ALA A O 1
ATOM 1569 N N . TYR A 1 206 ? 0.949 2.140 7.214 1.00 92.44 206 TYR A N 1
ATOM 1570 C CA . TYR A 1 206 ? 1.439 1.497 8.435 1.00 92.44 206 TYR A CA 1
ATOM 1571 C C . TYR A 1 206 ? 0.314 0.837 9.229 1.00 92.44 206 TYR A C 1
ATOM 1573 O O . TYR A 1 206 ? 0.466 -0.307 9.655 1.00 92.44 206 TYR A O 1
ATOM 1581 N N . ALA A 1 207 ? -0.811 1.531 9.418 1.00 92.75 207 ALA A N 1
ATOM 1582 C CA . ALA A 1 207 ? -1.956 0.980 10.133 1.00 92.75 207 ALA A CA 1
ATOM 1583 C C . ALA A 1 207 ? -2.509 -0.270 9.434 1.00 92.75 207 ALA A C 1
ATOM 1585 O O . ALA A 1 207 ? -2.794 -1.264 10.099 1.00 92.75 207 ALA A O 1
ATOM 1586 N N . GLU A 1 208 ? -2.595 -0.270 8.103 1.00 95.31 208 GLU A N 1
ATOM 1587 C CA . GLU A 1 208 ? -3.085 -1.426 7.353 1.00 95.31 208 GLU A CA 1
ATOM 1588 C C . GLU A 1 208 ? -2.136 -2.626 7.447 1.00 95.31 208 GLU A C 1
ATOM 1590 O O . GLU A 1 208 ? -2.570 -3.747 7.721 1.00 95.31 208 GLU A O 1
ATOM 1595 N N . ALA A 1 209 ? -0.830 -2.395 7.285 1.00 95.94 209 ALA A N 1
ATOM 1596 C CA . ALA A 1 209 ? 0.180 -3.437 7.440 1.00 95.94 209 ALA A CA 1
ATOM 1597 C C . ALA A 1 209 ? 0.204 -3.997 8.870 1.00 95.94 209 ALA A C 1
ATOM 1599 O O . ALA A 1 209 ? 0.273 -5.213 9.059 1.00 95.94 209 ALA A O 1
ATOM 1600 N N . ALA A 1 210 ? 0.094 -3.127 9.879 1.00 93.44 210 ALA A N 1
ATOM 1601 C CA . ALA A 1 210 ? 0.011 -3.528 11.277 1.00 93.44 210 ALA A CA 1
ATOM 1602 C C . ALA A 1 210 ? -1.254 -4.353 11.544 1.00 93.44 210 ALA A C 1
ATOM 1604 O O . ALA A 1 210 ? -1.167 -5.409 12.169 1.00 93.44 210 ALA A O 1
ATOM 1605 N N . ALA A 1 211 ? -2.412 -3.930 11.029 1.00 94.88 211 ALA A N 1
ATOM 1606 C CA . ALA A 1 211 ? -3.653 -4.679 11.181 1.00 94.88 211 ALA A CA 1
ATOM 1607 C C . ALA A 1 211 ? -3.569 -6.061 10.522 1.00 94.88 211 ALA A C 1
ATOM 1609 O O . ALA A 1 211 ? -4.019 -7.055 11.096 1.00 94.88 211 ALA A O 1
ATOM 1610 N N . TYR A 1 212 ? -2.943 -6.135 9.343 1.00 97.19 212 TYR A N 1
ATOM 1611 C CA . TYR A 1 212 ? -2.712 -7.391 8.642 1.00 97.19 212 TYR A CA 1
ATOM 1612 C C . TYR A 1 212 ? -1.822 -8.334 9.452 1.00 97.19 212 TYR A C 1
ATOM 1614 O O . TYR A 1 212 ? -2.199 -9.480 9.689 1.00 97.19 212 TYR A O 1
ATOM 1622 N N . LEU A 1 213 ? -0.691 -7.844 9.963 1.00 93.44 213 LEU A N 1
ATOM 1623 C CA . LEU A 1 213 ? 0.212 -8.624 10.810 1.00 93.44 213 LEU A CA 1
ATOM 1624 C C . LEU A 1 213 ? -0.440 -9.072 12.120 1.00 93.44 213 LEU A C 1
ATOM 1626 O O . LEU A 1 213 ? -0.222 -10.197 12.561 1.00 93.44 213 LEU A O 1
ATOM 1630 N N . LEU A 1 214 ? -1.257 -8.226 12.744 1.00 91.75 214 LEU A N 1
ATOM 1631 C CA . LEU A 1 214 ? -1.884 -8.514 14.036 1.00 91.75 214 LEU A CA 1
ATOM 1632 C C . LEU A 1 214 ? -3.173 -9.341 13.931 1.00 91.75 214 LEU A C 1
ATOM 1634 O O . LEU A 1 214 ? -3.686 -9.792 14.959 1.00 91.75 214 LEU A O 1
ATOM 1638 N N . GLY A 1 215 ? -3.691 -9.552 12.718 1.00 94.12 215 GLY A N 1
ATOM 1639 C CA . GLY A 1 215 ? -4.971 -10.224 12.495 1.00 94.12 215 GLY A CA 1
ATOM 1640 C C . GLY A 1 215 ? -6.153 -9.428 13.056 1.00 94.12 215 GLY A C 1
ATOM 1641 O O . GLY A 1 215 ? -7.052 -9.991 13.681 1.00 94.12 215 GLY A O 1
ATOM 1642 N N . THR A 1 216 ? -6.112 -8.105 12.909 1.00 93.88 216 THR A N 1
ATOM 1643 C CA . THR A 1 216 ? -7.153 -7.163 13.349 1.00 93.88 216 THR A CA 1
ATOM 1644 C C . THR A 1 216 ? -7.790 -6.497 12.121 1.00 93.88 216 THR A C 1
ATOM 1646 O O . THR A 1 216 ? -7.764 -7.052 11.022 1.00 93.88 216 THR A O 1
ATOM 1649 N N . THR A 1 217 ? -8.419 -5.334 12.284 1.00 92.19 217 THR A N 1
ATOM 1650 C CA . THR A 1 217 ? -9.006 -4.550 11.192 1.00 92.19 217 THR A CA 1
ATOM 1651 C C . THR A 1 217 ? -8.720 -3.071 11.417 1.00 92.19 217 THR A C 1
ATOM 1653 O O . THR A 1 217 ? -8.635 -2.622 12.558 1.00 92.19 217 THR A O 1
ATOM 1656 N N . THR A 1 218 ? -8.590 -2.304 10.338 1.00 90.75 218 THR A N 1
ATOM 1657 C CA . THR A 1 218 ? -8.556 -0.833 10.383 1.00 90.75 218 THR A CA 1
ATOM 1658 C C . THR A 1 218 ? -9.951 -0.223 10.253 1.00 90.75 218 THR A C 1
ATOM 1660 O O . THR A 1 218 ? -10.102 0.996 10.312 1.00 90.75 218 THR A O 1
ATOM 1663 N N . THR A 1 219 ? -10.988 -1.051 10.079 1.00 82.94 219 THR A N 1
ATOM 1664 C CA . THR A 1 219 ? -12.362 -0.571 9.930 1.00 82.94 219 THR A CA 1
ATOM 1665 C C . THR A 1 219 ? -12.831 0.063 11.237 1.00 82.94 219 THR A C 1
ATOM 1667 O O . THR A 1 219 ? -12.875 -0.585 12.285 1.00 82.94 219 THR A O 1
ATOM 1670 N N . ASN A 1 220 ? -13.215 1.334 11.167 1.00 62.50 220 ASN A N 1
ATOM 1671 C CA . ASN A 1 220 ? -13.920 2.011 12.247 1.00 62.50 220 ASN A CA 1
ATOM 1672 C C . ASN A 1 220 ? -15.427 1.711 12.169 1.00 62.50 220 ASN A C 1
ATOM 1674 O O . ASN A 1 220 ? -15.975 1.677 11.069 1.00 62.50 220 ASN A O 1
ATOM 1678 N N . PRO A 1 221 ? -16.139 1.562 13.298 1.00 49.22 221 PRO A N 1
ATOM 1679 C CA . PRO A 1 221 ? -17.551 1.923 13.340 1.00 49.22 221 PRO A CA 1
ATOM 1680 C C . PRO A 1 221 ? -17.688 3.443 13.133 1.00 49.22 221 PRO A C 1
ATOM 1682 O O . PRO A 1 221 ? -16.786 4.202 13.483 1.00 49.22 221 PRO A O 1
ATOM 1685 N N . VAL A 1 222 ? -18.799 3.889 12.547 1.00 47.16 222 VAL A N 1
ATOM 1686 C CA . VAL A 1 222 ? -19.127 5.314 12.356 1.00 47.16 222 VAL A CA 1
ATOM 1687 C C . VAL A 1 222 ? -18.970 6.058 13.688 1.00 47.16 222 VAL A C 1
ATOM 1689 O O . VAL A 1 222 ? -19.623 5.694 14.667 1.00 47.16 222 VAL A O 1
ATOM 1692 N N . TYR A 1 223 ? -18.102 7.072 13.744 1.00 43.19 223 TYR A N 1
ATOM 1693 C CA . TYR A 1 223 ? -17.970 7.915 14.932 1.00 43.19 223 TYR A CA 1
ATOM 1694 C C . TYR A 1 223 ? -18.911 9.112 14.808 1.00 43.19 223 TYR A C 1
ATOM 1696 O O . TYR A 1 223 ? -18.789 9.918 13.887 1.00 43.19 223 TYR A O 1
ATOM 1704 N N . ASN A 1 224 ? -19.818 9.238 15.775 1.00 45.53 224 ASN A N 1
ATOM 1705 C CA . ASN A 1 224 ? -20.565 10.466 16.013 1.00 45.53 224 ASN A CA 1
ATOM 1706 C C . ASN A 1 224 ? -19.752 11.308 16.992 1.00 45.53 224 ASN A C 1
ATOM 1708 O O . ASN A 1 224 ? -19.768 11.034 18.195 1.00 45.53 224 ASN A O 1
ATOM 1712 N N . PHE A 1 225 ? -19.043 12.323 16.507 1.00 51.88 225 PHE A N 1
ATOM 1713 C CA . PHE A 1 225 ? -18.552 13.345 17.424 1.00 51.88 225 PHE A CA 1
ATOM 1714 C C . PHE A 1 225 ? -19.699 14.302 17.714 1.00 51.88 225 PHE A C 1
ATOM 1716 O O . PHE A 1 225 ? -20.363 14.796 16.805 1.00 51.88 225 PHE A O 1
ATOM 1723 N N . VAL A 1 226 ? -19.939 14.557 18.997 1.00 56.66 226 VAL A N 1
ATOM 1724 C CA . VAL A 1 226 ? -20.818 15.645 19.423 1.00 56.66 226 VAL A CA 1
ATOM 1725 C C . VAL A 1 226 ? -19.964 16.910 19.410 1.00 56.66 226 VAL A C 1
ATOM 1727 O O . VAL A 1 226 ? -19.372 17.275 20.423 1.00 56.66 226 VAL A O 1
ATOM 1730 N N . ASN A 1 227 ? -19.844 17.543 18.244 1.00 66.25 227 ASN A N 1
ATOM 1731 C CA . ASN A 1 227 ? -19.123 18.801 18.095 1.00 66.25 227 ASN A CA 1
ATOM 1732 C C . ASN A 1 227 ? -19.922 19.911 18.791 1.00 66.25 227 ASN A C 1
ATOM 1734 O O . ASN A 1 227 ? -21.093 20.135 18.477 1.00 66.25 227 ASN A O 1
ATOM 1738 N N . LYS A 1 228 ? -19.312 20.587 19.768 1.00 78.12 228 LYS A N 1
ATOM 1739 C CA . LYS A 1 228 ? -19.932 21.692 20.510 1.00 78.12 228 LYS A CA 1
ATOM 1740 C C . LYS A 1 228 ? -19.202 22.995 20.174 1.00 78.12 228 LYS A C 1
ATOM 1742 O O . LYS A 1 228 ? -18.127 23.219 20.726 1.00 78.12 228 LYS A O 1
ATOM 1747 N N . PRO A 1 229 ? -19.777 23.867 19.326 1.00 86.62 229 PRO A N 1
ATOM 1748 C CA . PRO A 1 229 ? -19.163 25.139 18.963 1.00 86.62 229 PRO A CA 1
ATOM 1749 C C . PRO A 1 229 ? -18.774 25.985 20.179 1.00 86.62 229 PRO A C 1
ATOM 1751 O O . PRO A 1 229 ? -19.491 25.999 21.190 1.00 86.62 229 PRO A O 1
ATOM 1754 N N . LEU A 1 230 ? -17.677 26.732 20.046 1.00 91.75 230 LEU A N 1
ATOM 1755 C CA . LEU A 1 230 ? -17.232 27.713 21.036 1.00 91.75 230 LEU A CA 1
ATOM 1756 C C . LEU A 1 230 ? -17.610 29.133 20.612 1.00 91.75 230 LEU A C 1
ATOM 1758 O O . LEU A 1 230 ? -17.632 29.465 19.427 1.00 91.75 230 LEU A O 1
ATOM 1762 N N . ILE A 1 231 ? -17.863 29.985 21.601 1.00 93.19 231 ILE A N 1
ATOM 1763 C CA . ILE A 1 231 ? -18.006 31.431 21.445 1.00 93.19 231 ILE A CA 1
ATOM 1764 C C . ILE A 1 231 ? -16.995 32.122 22.351 1.00 93.19 231 ILE A C 1
ATOM 1766 O O . ILE A 1 231 ? -16.954 31.854 23.549 1.00 93.19 231 ILE A O 1
ATOM 1770 N N . GLU A 1 232 ? -16.232 33.059 21.797 1.00 93.62 232 GLU A N 1
ATOM 1771 C CA . GLU A 1 232 ? -15.409 33.989 22.570 1.00 93.62 232 GLU A CA 1
ATOM 1772 C C . GLU A 1 232 ? -16.053 35.378 22.521 1.00 93.62 232 GLU A C 1
ATOM 1774 O O . GLU A 1 232 ? -16.137 35.992 21.456 1.00 93.62 232 GLU A O 1
ATOM 1779 N N . ALA A 1 233 ? -16.514 35.869 23.671 1.00 92.06 233 ALA A N 1
ATOM 1780 C CA . ALA A 1 233 ? -17.137 37.180 23.832 1.00 92.06 233 ALA A CA 1
ATOM 1781 C C . ALA A 1 233 ? -16.158 38.190 24.438 1.00 92.06 233 ALA A C 1
ATOM 1783 O O . ALA A 1 233 ? -15.392 37.849 25.337 1.00 92.06 233 ALA A O 1
ATOM 1784 N N . TRP A 1 234 ? -16.210 39.431 23.964 1.00 91.12 234 TRP A N 1
ATOM 1785 C CA . TRP A 1 234 ? -15.290 40.515 24.297 1.00 91.12 234 TRP A CA 1
ATOM 1786 C C . TRP A 1 234 ? -16.031 41.658 24.985 1.00 91.12 234 TRP A C 1
ATOM 1788 O O . TRP A 1 234 ? -17.044 42.134 24.474 1.00 91.12 234 TRP A O 1
ATOM 1798 N N . TYR A 1 235 ? -15.470 42.119 26.102 1.00 85.69 235 TYR A N 1
ATOM 1799 C CA . TYR A 1 235 ? -15.985 43.182 26.956 1.00 85.69 235 TYR A CA 1
ATOM 1800 C C . TYR A 1 235 ? -14.938 44.270 27.180 1.00 85.69 235 TYR A C 1
ATOM 1802 O O . TYR A 1 235 ? -13.761 43.985 27.413 1.00 85.69 235 TYR A O 1
ATOM 1810 N N . SER A 1 236 ? -15.385 45.526 27.152 1.00 78.88 236 SER A N 1
ATOM 1811 C CA . SER A 1 236 ? -14.551 46.677 27.510 1.00 78.88 236 SER A CA 1
ATOM 1812 C C . SER A 1 236 ? -14.064 46.563 28.958 1.00 78.88 236 SER A C 1
ATOM 1814 O O . SER A 1 236 ? -14.864 46.307 29.860 1.00 78.88 236 SER A O 1
ATOM 1816 N N . ALA A 1 237 ? -12.774 46.796 29.207 1.00 72.75 237 ALA A N 1
ATOM 1817 C CA . ALA A 1 237 ? -12.214 46.729 30.557 1.00 72.75 237 ALA A CA 1
ATOM 1818 C C . ALA A 1 237 ? -12.701 47.845 31.500 1.00 72.75 237 ALA A C 1
ATOM 1820 O O . ALA A 1 237 ? -12.654 47.667 32.713 1.00 72.75 237 ALA A O 1
ATOM 1821 N N . SER A 1 238 ? -13.184 48.975 30.971 1.00 73.69 238 SER A N 1
ATOM 1822 C CA . SER A 1 238 ? -13.525 50.162 31.773 1.00 73.69 238 SER A CA 1
ATOM 1823 C C . SER A 1 238 ? -14.924 50.127 32.391 1.00 73.69 238 SER A C 1
ATOM 1825 O O . SER A 1 238 ? -15.144 50.683 33.462 1.00 73.69 238 SER A O 1
ATOM 1827 N N . ASN A 1 239 ? -15.883 49.496 31.720 1.00 70.38 239 ASN A N 1
ATOM 1828 C CA . ASN A 1 239 ? -17.296 49.505 32.112 1.00 70.38 239 ASN A CA 1
ATOM 1829 C C . ASN A 1 239 ? -18.024 48.191 31.790 1.00 70.38 239 ASN A C 1
ATOM 1831 O O . ASN A 1 239 ? -19.235 48.098 31.982 1.00 70.38 239 ASN A O 1
ATOM 1835 N N . ASN A 1 240 ? -17.300 47.181 31.294 1.00 70.44 240 ASN A N 1
ATOM 1836 C CA . ASN A 1 240 ? -17.818 45.857 30.954 1.00 70.44 240 ASN A CA 1
ATOM 1837 C C . ASN A 1 240 ? -19.032 45.880 29.996 1.00 70.44 240 ASN A C 1
ATOM 1839 O O . ASN A 1 240 ? -19.829 44.942 30.002 1.00 70.44 240 ASN A O 1
ATOM 1843 N N . SER A 1 241 ? -19.191 46.939 29.185 1.00 71.88 241 SER A N 1
ATOM 1844 C CA . SER A 1 241 ? -20.452 47.245 28.481 1.00 71.88 241 SER A CA 1
ATOM 1845 C C . SER A 1 241 ? -20.413 47.157 26.950 1.00 71.88 241 SER A C 1
ATOM 1847 O O . SER A 1 241 ? -21.299 47.669 26.273 1.00 71.88 241 SER A O 1
ATOM 1849 N N . TYR A 1 242 ? -19.446 46.450 26.375 1.00 65.06 242 TYR A N 1
ATOM 1850 C CA . TYR A 1 242 ? -19.478 46.078 24.958 1.00 65.06 242 TYR A CA 1
ATOM 1851 C C . TYR A 1 242 ? -19.591 44.560 24.863 1.00 65.06 242 TYR A C 1
ATOM 1853 O O . TYR A 1 242 ? -18.991 43.869 25.676 1.00 65.06 242 TYR A O 1
ATOM 1861 N N . THR A 1 243 ? -20.390 44.021 23.946 1.00 75.00 243 THR A N 1
ATOM 1862 C CA . THR A 1 243 ? -20.508 42.567 23.764 1.00 75.00 243 THR A CA 1
ATOM 1863 C C . THR A 1 243 ? -20.470 42.285 22.276 1.00 75.00 243 THR A C 1
ATOM 1865 O O . THR A 1 243 ? -21.489 42.303 21.594 1.00 75.00 243 THR A O 1
ATOM 1868 N N . ALA A 1 244 ? -19.255 42.106 21.770 1.00 88.75 244 ALA A N 1
ATOM 1869 C CA . ALA A 1 244 ? -19.033 41.461 20.488 1.00 88.75 244 ALA A CA 1
ATOM 1870 C C . ALA A 1 244 ? -18.556 40.039 20.760 1.00 88.75 244 ALA A C 1
ATOM 1872 O O . ALA A 1 244 ? -17.837 39.805 21.732 1.00 88.75 244 ALA A O 1
ATOM 1873 N N . TYR A 1 245 ? -18.932 39.091 19.917 1.00 91.81 245 TYR A N 1
ATOM 1874 C CA . TYR A 1 245 ? -18.411 37.738 20.008 1.00 91.81 245 TYR A CA 1
ATOM 1875 C C . TYR A 1 245 ? -17.967 37.223 18.650 1.00 91.81 245 TYR A C 1
ATOM 1877 O O . TYR A 1 245 ? -18.391 37.718 17.611 1.00 91.81 245 TYR A O 1
ATOM 1885 N N . ARG A 1 246 ? -17.119 36.202 18.658 1.00 92.50 246 ARG A N 1
ATOM 1886 C CA . ARG A 1 246 ? -16.775 35.420 17.469 1.00 92.50 246 ARG A CA 1
ATOM 1887 C C . ARG A 1 246 ? -16.986 33.943 17.750 1.00 92.50 246 ARG A C 1
ATOM 1889 O O . ARG A 1 246 ? -16.915 33.508 18.902 1.00 92.50 246 ARG A O 1
ATOM 1896 N N . LEU A 1 247 ? -17.292 33.194 16.699 1.00 92.00 247 LEU A N 1
ATOM 1897 C CA . LEU A 1 247 ? -17.708 31.800 16.796 1.00 92.00 247 LEU A CA 1
ATOM 1898 C C . LEU A 1 247 ? -16.632 30.880 16.224 1.00 92.00 247 LEU A C 1
ATOM 1900 O O . LEU A 1 247 ? -15.924 31.243 15.285 1.00 92.00 247 LEU A O 1
ATOM 1904 N N . CYS A 1 248 ? -16.510 29.704 16.817 1.00 88.44 248 CYS A N 1
ATOM 1905 C CA . CYS A 1 248 ? -15.691 28.616 16.325 1.00 88.44 248 CYS A CA 1
ATOM 1906 C C . CYS A 1 248 ? -16.592 27.404 16.110 1.00 88.44 248 CYS A C 1
ATOM 1908 O O . CYS A 1 248 ? -17.102 26.827 17.074 1.00 88.44 248 CYS A O 1
ATOM 1910 N N . ASP A 1 249 ? -16.806 27.041 14.847 1.00 82.31 249 ASP A N 1
ATOM 1911 C CA . ASP A 1 249 ? -17.760 25.998 14.465 1.00 82.31 249 ASP A CA 1
ATOM 1912 C C . ASP A 1 249 ? -17.274 24.588 14.816 1.00 82.31 249 ASP A C 1
ATOM 1914 O O . ASP A 1 249 ? -18.085 23.672 14.947 1.00 82.31 249 ASP A O 1
ATOM 1918 N N . LYS A 1 250 ? -15.957 24.397 14.976 1.00 77.31 250 LYS A N 1
ATOM 1919 C CA . LYS A 1 250 ? -15.352 23.108 15.335 1.00 77.31 250 LYS A CA 1
ATOM 1920 C C . LYS A 1 250 ? -14.431 23.264 16.530 1.00 77.31 250 LYS A C 1
ATOM 1922 O O . LYS A 1 250 ? -13.394 23.918 16.429 1.00 77.31 250 LYS A O 1
ATOM 1927 N N . ALA A 1 251 ? -14.787 22.633 17.641 1.00 77.50 251 ALA A N 1
ATOM 1928 C CA . ALA A 1 251 ? -14.010 22.711 18.867 1.00 77.50 251 ALA A CA 1
ATOM 1929 C C . ALA A 1 251 ? -13.925 21.368 19.593 1.00 77.50 251 ALA A C 1
ATOM 1931 O O . ALA A 1 251 ? -14.858 20.565 19.562 1.00 77.50 251 ALA A O 1
ATOM 1932 N N . GLU A 1 252 ? -12.811 21.166 20.292 1.00 71.44 252 GLU A N 1
ATOM 1933 C CA . GLU A 1 252 ? -12.597 20.046 21.205 1.00 71.44 252 GLU A CA 1
ATOM 1934 C C . GLU A 1 252 ? -12.213 20.603 22.579 1.00 71.44 252 GLU A C 1
ATOM 1936 O O . GLU A 1 252 ? -11.200 21.286 22.740 1.00 71.44 252 GLU A O 1
ATOM 1941 N N . GLY A 1 253 ? -13.073 20.370 23.574 1.00 78.44 253 GLY A N 1
ATOM 1942 C CA . GLY A 1 253 ? -12.936 21.002 24.886 1.00 78.44 253 GLY A CA 1
ATOM 1943 C C . GLY A 1 253 ? -12.999 22.532 24.789 1.00 78.44 253 GLY A C 1
ATOM 1944 O O . GLY A 1 253 ? -14.008 23.087 24.352 1.00 78.44 253 GLY A O 1
ATOM 1945 N N . GLU A 1 254 ? -11.923 23.200 25.209 1.00 84.94 254 GLU A N 1
ATOM 1946 C CA . GLU A 1 254 ? -11.761 24.664 25.168 1.00 84.94 254 GLU A CA 1
ATOM 1947 C C . GLU A 1 254 ? -10.947 25.149 23.954 1.00 84.94 254 GLU A C 1
ATOM 1949 O O . GLU A 1 254 ? -10.689 26.347 23.819 1.00 84.94 254 GLU A O 1
ATOM 1954 N N . THR A 1 255 ? -10.528 24.229 23.081 1.00 80.62 255 THR A N 1
ATOM 1955 C CA . THR A 1 255 ? -9.669 24.517 21.931 1.00 80.62 255 THR A CA 1
ATOM 1956 C C . THR A 1 255 ? -10.508 24.672 20.671 1.00 80.62 255 THR A C 1
ATOM 1958 O O . THR A 1 255 ? -11.273 23.780 20.299 1.00 80.62 255 THR A O 1
ATOM 1961 N N . CYS A 1 256 ? -10.338 25.799 19.982 1.00 81.31 256 CYS A N 1
ATOM 1962 C CA . CYS A 1 256 ? -10.892 25.990 18.648 1.00 81.31 256 CYS A CA 1
ATOM 1963 C C . CYS A 1 256 ? -10.018 25.249 17.623 1.00 81.31 256 CYS A C 1
ATOM 1965 O O . CYS A 1 256 ? -8.831 25.543 17.505 1.00 81.31 256 CYS A O 1
ATOM 1967 N N . LEU A 1 257 ? -10.600 24.278 16.913 1.00 75.94 257 LEU A N 1
ATOM 1968 C CA . LEU A 1 257 ? -9.921 23.474 15.888 1.00 75.94 257 LEU A CA 1
ATOM 1969 C C . LEU A 1 257 ? -10.077 24.066 14.481 1.00 75.94 257 LEU A C 1
ATOM 1971 O O . LEU A 1 257 ? -9.350 23.692 13.562 1.00 75.94 257 LEU A O 1
ATOM 1975 N N . SER A 1 258 ? -11.045 24.964 14.296 1.00 79.19 258 SER A N 1
ATOM 1976 C CA . SER A 1 258 ? -11.181 25.776 13.088 1.00 79.19 258 SER A CA 1
ATOM 1977 C C . SER A 1 258 ? -10.550 27.159 13.273 1.00 79.19 258 SER A C 1
ATOM 1979 O O . SER A 1 258 ? -9.981 27.490 14.309 1.00 79.19 258 SER A O 1
ATOM 1981 N N . SER A 1 259 ? -10.680 28.012 12.264 1.00 86.25 259 SER A N 1
ATOM 1982 C CA . SER A 1 259 ? -10.492 29.448 12.443 1.00 86.25 259 SER A CA 1
ATOM 1983 C C . SER A 1 259 ? -11.650 30.045 13.244 1.00 86.25 259 SER A C 1
ATOM 1985 O O . SER A 1 259 ? -12.797 29.609 13.104 1.00 86.25 259 SER A O 1
ATOM 1987 N N . TRP A 1 260 ? -11.366 31.084 14.026 1.00 90.00 260 TRP A N 1
ATOM 1988 C CA . TRP A 1 260 ? -12.406 31.947 14.577 1.00 90.00 260 TRP A CA 1
ATOM 1989 C C . TRP A 1 260 ? -13.066 32.761 13.463 1.00 90.00 260 TRP A C 1
ATOM 1991 O O . TRP A 1 260 ? -12.375 33.356 12.635 1.00 90.00 260 TRP A O 1
ATOM 2001 N N . GLY A 1 261 ? -14.396 32.797 13.461 1.00 88.56 261 GLY A N 1
ATOM 2002 C CA . GLY A 1 261 ? -15.182 33.591 12.525 1.00 88.56 261 GLY A CA 1
ATOM 2003 C C . GLY A 1 261 ? -15.064 35.101 12.751 1.00 88.56 261 GLY A C 1
ATOM 2004 O O . GLY A 1 261 ? -14.402 35.578 13.677 1.00 88.56 261 GLY A O 1
ATOM 2005 N N . ALA A 1 262 ? -15.748 35.859 11.894 1.00 92.25 262 ALA A N 1
ATOM 2006 C CA . ALA A 1 262 ? -15.861 37.306 12.028 1.00 92.25 262 ALA A CA 1
ATOM 2007 C C . ALA A 1 262 ? -16.576 37.708 13.331 1.00 92.25 262 ALA A C 1
ATOM 2009 O O . ALA A 1 262 ? -17.352 36.939 13.905 1.00 92.25 262 ALA A O 1
ATOM 2010 N N . PHE A 1 263 ? -16.321 38.936 13.782 1.00 91.00 263 PHE A N 1
ATOM 2011 C CA . PHE A 1 263 ? -16.997 39.494 14.947 1.00 91.00 263 PHE A CA 1
ATOM 2012 C C . PHE A 1 263 ? -18.471 39.779 14.656 1.00 91.00 263 PHE A C 1
ATOM 2014 O O . PHE A 1 263 ? -18.824 40.382 13.644 1.00 91.00 263 PHE A O 1
ATOM 2021 N N . VAL A 1 264 ? -19.316 39.386 15.602 1.00 91.00 264 VAL A N 1
ATOM 2022 C CA . VAL A 1 264 ? -20.749 39.652 15.644 1.00 91.00 264 VAL A CA 1
ATOM 2023 C C . VAL A 1 264 ? -21.021 40.589 16.815 1.00 91.00 264 VAL A C 1
ATOM 2025 O O . VAL A 1 264 ? -20.697 40.283 17.960 1.00 91.00 264 VAL A O 1
ATOM 2028 N N . TYR A 1 265 ? -21.626 41.739 16.531 1.00 89.38 265 TYR A N 1
ATOM 2029 C CA . TYR A 1 265 ? -21.904 42.792 17.510 1.00 89.38 265 TYR A CA 1
ATOM 2030 C C . TYR A 1 265 ? -23.285 42.612 18.144 1.00 89.38 265 TYR A C 1
ATOM 2032 O O . TYR A 1 265 ? -24.197 43.400 17.900 1.00 89.38 265 TYR A O 1
ATOM 2040 N N . GLN A 1 266 ? -23.453 41.527 18.898 1.00 84.25 266 GLN A N 1
ATOM 2041 C CA . GLN A 1 266 ? -24.685 41.157 19.598 1.00 84.25 266 GLN A CA 1
ATOM 2042 C C . GLN A 1 266 ? -24.342 40.440 20.917 1.00 84.25 266 GLN A C 1
ATOM 2044 O O . GLN A 1 266 ? -23.230 39.923 21.059 1.00 84.25 266 GLN A O 1
ATOM 2049 N N . PRO A 1 267 ? -25.277 40.352 21.881 1.00 83.81 267 PRO A N 1
ATOM 2050 C CA . PRO A 1 267 ? -25.104 39.509 23.060 1.00 83.81 267 PRO A CA 1
ATOM 2051 C C . PRO A 1 267 ? -24.831 38.044 22.695 1.00 83.81 267 PRO A C 1
ATOM 2053 O O . PRO A 1 267 ? -25.271 37.567 21.648 1.00 83.81 267 PRO A O 1
ATOM 2056 N N . VAL A 1 268 ? -24.147 37.312 23.584 1.00 85.44 268 VAL A N 1
ATOM 2057 C CA . VAL A 1 268 ? -23.958 35.863 23.415 1.00 85.44 268 VAL A CA 1
ATOM 2058 C C . VAL A 1 268 ? -25.337 35.197 23.323 1.00 85.44 268 VAL A C 1
ATOM 2060 O O . VAL A 1 268 ? -26.156 35.388 24.228 1.00 85.44 268 VAL A O 1
ATOM 2063 N N . PRO A 1 269 ? -25.623 34.438 22.251 1.00 86.38 269 PRO A N 1
ATOM 2064 C CA . PRO A 1 269 ? -26.915 33.794 22.076 1.00 86.38 269 PRO A CA 1
ATOM 2065 C C . PRO A 1 269 ? -27.188 32.771 23.185 1.00 86.38 269 PRO A C 1
ATOM 2067 O O . PRO A 1 269 ? -26.275 32.178 23.766 1.00 86.38 269 PRO A O 1
ATOM 2070 N N . ALA A 1 270 ? -28.470 32.532 23.460 1.00 87.62 270 ALA A N 1
ATOM 2071 C CA . ALA A 1 270 ? -28.888 31.503 24.403 1.00 87.62 270 ALA A CA 1
ATOM 2072 C C . ALA A 1 270 ? -28.416 30.102 23.960 1.00 87.62 270 ALA A C 1
AT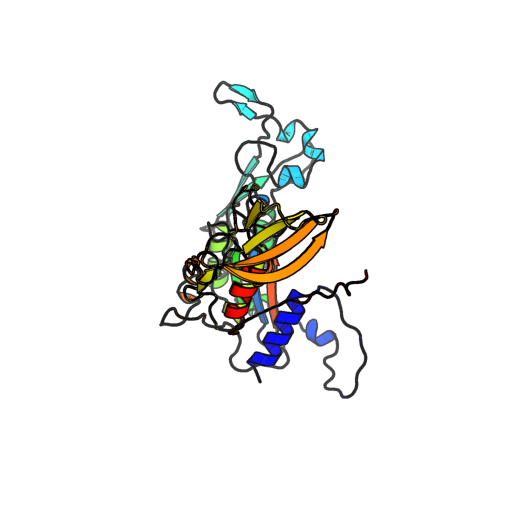OM 2074 O O . ALA A 1 270 ? -28.216 29.833 22.775 1.00 87.62 270 ALA A O 1
ATOM 2075 N N . GLY A 1 271 ? -28.266 29.187 24.922 1.00 86.81 271 GLY A N 1
ATOM 2076 C CA . GLY A 1 271 ? -27.845 27.808 24.651 1.00 86.81 271 GLY A CA 1
ATOM 2077 C C . GLY A 1 271 ? -26.334 27.573 24.695 1.00 86.81 271 GLY A C 1
ATOM 2078 O O . GLY A 1 271 ? -25.884 26.530 24.223 1.00 86.81 271 GLY A O 1
ATOM 2079 N N . TYR A 1 272 ? -25.568 28.500 25.276 1.00 89.06 272 TYR A N 1
ATOM 2080 C CA . TYR A 1 272 ? -24.141 28.354 25.557 1.00 89.06 272 TYR A CA 1
ATOM 2081 C C . TYR A 1 272 ? -23.865 28.428 27.069 1.00 89.06 272 TYR A C 1
ATOM 2083 O O . TYR A 1 272 ? -24.455 29.246 27.774 1.00 89.06 272 TYR A O 1
ATOM 2091 N N . THR A 1 273 ? -22.955 27.588 27.564 1.00 91.62 273 THR A N 1
ATOM 2092 C CA . THR A 1 273 ? -22.487 27.541 28.955 1.00 91.62 273 THR A CA 1
ATOM 2093 C C . THR A 1 273 ? -21.133 28.229 29.067 1.00 91.62 273 THR A C 1
ATOM 2095 O O . THR A 1 273 ? -20.254 28.020 28.234 1.00 91.62 273 THR A O 1
ATOM 2098 N N . TYR A 1 274 ? -20.966 29.053 30.098 1.00 91.62 274 TYR A N 1
ATOM 2099 C CA . TYR A 1 274 ? -19.702 29.718 30.409 1.00 91.62 274 TYR A CA 1
ATOM 2100 C C . TYR A 1 274 ? -18.631 28.701 30.828 1.00 91.62 274 TYR A C 1
ATOM 2102 O O . TYR A 1 274 ? -18.892 27.861 31.685 1.00 91.62 274 TYR A O 1
ATOM 2110 N N . LEU A 1 275 ? -17.434 28.807 30.247 1.00 91.50 275 LEU A N 1
ATOM 2111 C CA . LEU A 1 275 ? -16.274 27.992 30.617 1.00 91.50 275 LEU A CA 1
ATOM 2112 C C . LEU A 1 275 ? -15.302 28.790 31.488 1.00 91.50 275 LEU A C 1
ATOM 2114 O O . LEU A 1 275 ? -15.049 28.435 32.636 1.00 91.50 275 LEU A O 1
ATOM 2118 N N . LYS A 1 276 ? -14.760 29.886 30.941 1.00 93.62 276 LYS A N 1
ATOM 2119 C CA . LYS A 1 276 ? -13.702 30.675 31.583 1.00 93.62 276 LYS A CA 1
ATOM 2120 C C . LYS A 1 276 ? -13.664 32.122 31.104 1.00 93.62 276 LYS A C 1
ATOM 2122 O O . LYS A 1 276 ? -14.244 32.466 30.073 1.00 93.62 276 LYS A O 1
ATOM 2127 N N . ALA A 1 277 ? -12.911 32.947 31.826 1.00 91.69 277 ALA A N 1
ATOM 2128 C CA . ALA A 1 277 ? -12.597 34.324 31.470 1.00 91.69 277 ALA A CA 1
ATOM 2129 C C . ALA A 1 277 ? -11.082 34.549 31.471 1.00 91.69 277 ALA A C 1
ATOM 2131 O O . ALA A 1 277 ? -10.349 33.892 32.208 1.00 91.69 277 ALA A O 1
ATOM 2132 N N . TYR A 1 278 ? -10.625 35.472 30.633 1.00 90.88 278 TYR A N 1
ATOM 2133 C CA . TYR A 1 278 ? -9.228 35.894 30.522 1.00 90.88 278 TYR A CA 1
ATOM 2134 C C . TYR A 1 278 ? -9.167 37.308 29.950 1.00 90.88 278 TYR A C 1
ATOM 2136 O O . TYR A 1 278 ? -10.131 37.770 29.344 1.00 90.88 278 TYR A O 1
ATOM 2144 N N . SER A 1 279 ? -8.045 38.001 30.127 1.00 86.94 279 SER A N 1
ATOM 2145 C CA . SER A 1 279 ? -7.872 39.372 29.642 1.00 86.94 279 SER A CA 1
ATOM 2146 C C . SER A 1 279 ? -6.693 39.452 28.682 1.00 86.94 279 SER A C 1
ATOM 2148 O O . SER A 1 279 ? -5.634 38.887 28.942 1.00 86.94 279 SER A O 1
ATOM 2150 N N . GLU A 1 280 ? -6.871 40.156 27.568 1.00 80.31 280 GLU A N 1
ATOM 2151 C CA . GLU A 1 280 ? -5.836 40.329 26.546 1.00 80.31 280 GLU A CA 1
ATOM 2152 C C . GLU A 1 280 ? -6.038 41.672 25.833 1.00 80.31 280 GLU A C 1
ATOM 2154 O O . GLU A 1 280 ? -7.157 42.011 25.446 1.00 80.31 280 GLU A O 1
ATOM 2159 N N . GLY A 1 281 ? -4.966 42.455 25.673 1.00 76.44 281 GLY A N 1
ATOM 2160 C CA . GLY A 1 281 ? -4.991 43.700 24.894 1.00 76.44 281 GLY A CA 1
ATOM 2161 C C . GLY A 1 281 ? -5.964 44.775 25.401 1.00 76.44 281 GLY A C 1
ATOM 2162 O O . GLY A 1 281 ? -6.528 45.504 24.592 1.00 76.44 281 GLY A O 1
ATOM 2163 N N . GLY A 1 282 ? -6.203 44.857 26.716 1.00 80.06 282 GLY A N 1
ATOM 2164 C CA . GLY A 1 282 ? -7.146 45.820 27.310 1.00 80.06 282 GLY A CA 1
ATOM 2165 C C . GLY A 1 282 ? -8.622 45.406 27.238 1.00 80.06 282 GLY A C 1
ATOM 2166 O O . GLY A 1 282 ? -9.496 46.204 27.572 1.00 80.06 282 GLY A O 1
ATOM 2167 N N . TRP A 1 283 ? -8.904 44.165 26.836 1.00 83.69 283 TRP A N 1
ATOM 2168 C CA . TRP A 1 283 ? -10.248 43.591 26.787 1.00 83.69 283 TRP A CA 1
ATOM 2169 C C . TRP A 1 283 ? -10.402 42.461 27.797 1.00 83.69 283 TRP A C 1
ATOM 2171 O O . TRP A 1 283 ? -9.487 41.661 27.996 1.00 83.69 283 TRP A O 1
ATOM 2181 N N . ASN A 1 284 ? -11.591 42.361 28.381 1.00 88.75 284 ASN A N 1
ATOM 2182 C CA . ASN A 1 284 ? -12.011 41.197 29.149 1.00 88.75 284 ASN A CA 1
ATOM 2183 C C . ASN A 1 284 ? -12.722 40.229 28.204 1.00 88.75 284 ASN A C 1
ATOM 2185 O O . ASN A 1 284 ? -13.698 40.596 27.556 1.00 88.75 284 ASN A O 1
ATOM 2189 N N . LYS A 1 285 ? -12.249 38.991 28.118 1.00 90.56 285 LYS A N 1
ATOM 2190 C CA . LYS A 1 285 ? -12.788 37.950 27.243 1.00 90.56 285 LYS A CA 1
ATOM 2191 C C . LYS A 1 285 ? -13.436 36.844 28.058 1.00 90.56 285 LYS A C 1
ATOM 2193 O O . LYS A 1 285 ? -13.009 36.540 29.173 1.00 90.56 285 LYS A O 1
ATOM 2198 N N . ARG A 1 286 ? -14.471 36.226 27.498 1.00 92.44 286 ARG A N 1
ATOM 2199 C CA . ARG A 1 286 ? -15.168 35.078 28.088 1.00 92.44 286 ARG A CA 1
ATOM 2200 C C . ARG A 1 286 ? -15.399 34.012 27.030 1.00 92.44 286 ARG A C 1
ATOM 2202 O O . ARG A 1 286 ? -15.891 34.323 25.949 1.00 92.44 286 ARG A O 1
ATOM 2209 N N . LEU A 1 287 ? -15.067 32.770 27.360 1.00 93.62 287 LEU A N 1
ATOM 2210 C CA . LEU A 1 287 ? -15.257 31.612 26.495 1.00 93.62 287 LEU A CA 1
ATOM 2211 C C . LEU A 1 287 ? -16.505 30.842 26.930 1.00 93.62 287 LEU A C 1
ATOM 2213 O O . LEU A 1 287 ? -16.680 30.548 28.114 1.00 93.62 287 LEU A O 1
ATOM 2217 N N . TYR A 1 288 ? -17.345 30.498 25.963 1.00 93.00 288 TYR A N 1
ATOM 2218 C CA . TYR A 1 288 ? -18.574 29.743 26.153 1.00 93.00 288 TYR A CA 1
ATOM 2219 C C . TYR A 1 288 ? -18.626 28.544 25.202 1.00 93.00 288 TYR A C 1
ATOM 2221 O O . TYR A 1 288 ? -18.115 28.621 24.087 1.00 93.00 288 TYR A O 1
ATOM 2229 N N . GLN A 1 289 ? -19.298 27.464 25.602 1.00 91.62 289 GLN A N 1
ATOM 2230 C CA . GLN A 1 289 ? -19.516 26.264 24.787 1.00 91.62 289 GLN A CA 1
ATOM 2231 C C . GLN A 1 289 ? -21.005 25.975 24.618 1.00 91.62 289 GLN A C 1
ATOM 2233 O O . GLN A 1 289 ? -21.768 26.085 25.574 1.00 91.62 289 GLN A O 1
ATOM 2238 N N . LYS A 1 290 ? -21.433 25.567 23.422 1.00 88.94 290 LYS A N 1
ATOM 2239 C CA . LYS A 1 290 ? -22.836 25.223 23.164 1.00 88.94 290 LYS A CA 1
ATOM 2240 C C . LYS A 1 290 ? -23.296 24.038 24.026 1.00 88.94 290 LYS A C 1
ATOM 2242 O O . LYS A 1 290 ? -22.621 23.014 24.115 1.00 88.94 290 LYS A O 1
ATOM 2247 N N . ASN A 1 291 ? -24.480 24.148 24.621 1.00 81.44 291 ASN A N 1
ATOM 2248 C CA . ASN A 1 291 ? -25.043 23.155 25.543 1.00 81.44 291 ASN A CA 1
ATOM 2249 C C . ASN A 1 291 ? -25.309 21.813 24.845 1.00 81.44 291 ASN A C 1
ATOM 2251 O O . ASN A 1 291 ? -25.083 20.747 25.421 1.00 81.44 291 ASN A O 1
ATOM 2255 N N . GLN A 1 292 ? -25.744 21.875 23.585 1.00 71.00 292 GLN A N 1
ATOM 2256 C CA . GLN A 1 292 ? -25.984 20.725 22.719 1.00 71.00 292 GLN A CA 1
ATOM 2257 C C . GLN A 1 292 ? -25.042 20.783 21.519 1.00 71.00 292 GLN A C 1
ATOM 2259 O O . GLN A 1 292 ? -24.932 21.824 20.868 1.00 71.00 292 GLN A O 1
ATOM 2264 N N . GLY A 1 293 ? -24.360 19.673 21.241 1.00 66.62 293 GLY A N 1
ATOM 2265 C CA . GLY A 1 293 ? -23.503 19.578 20.067 1.00 66.62 293 GLY A CA 1
ATOM 2266 C C . GLY A 1 293 ? -24.265 19.101 18.842 1.00 66.62 293 GLY A C 1
ATOM 2267 O O . GLY A 1 293 ? -25.291 18.429 18.952 1.00 66.62 293 GLY A O 1
ATOM 2268 N N . THR A 1 294 ? -23.755 19.449 17.671 1.00 57.38 294 THR A N 1
ATOM 2269 C CA . THR A 1 294 ? -24.150 18.819 16.416 1.00 57.38 294 THR A CA 1
ATOM 2270 C C . THR A 1 294 ? -23.420 17.489 16.304 1.00 57.38 294 THR A C 1
ATOM 2272 O O . THR A 1 294 ? -22.223 17.403 16.577 1.00 57.38 294 THR A O 1
ATOM 2275 N N . SER A 1 295 ? -24.154 16.431 15.960 1.00 54.59 295 SER A N 1
ATOM 2276 C CA . SER A 1 295 ? -23.534 15.160 15.608 1.00 54.59 295 SER A CA 1
ATOM 2277 C C . SER A 1 295 ? -22.945 15.302 14.214 1.00 54.59 295 SER A C 1
ATOM 2279 O O . SER A 1 295 ? -23.667 15.296 13.221 1.00 54.59 295 SER A O 1
ATOM 2281 N N . ASP A 1 296 ? -21.628 15.446 14.146 1.00 50.88 296 ASP A N 1
ATOM 2282 C CA . ASP A 1 296 ? -20.930 15.258 12.886 1.00 50.88 296 ASP A CA 1
ATOM 2283 C C . ASP A 1 296 ? -20.719 13.751 12.733 1.00 50.88 296 ASP A C 1
ATOM 2285 O O . ASP A 1 296 ? -19.958 13.122 13.478 1.00 50.88 296 ASP A O 1
ATOM 2289 N N . ILE A 1 297 ? -21.454 13.161 11.788 1.00 45.00 297 ILE A N 1
ATOM 2290 C CA . ILE A 1 297 ? -21.176 11.814 11.300 1.00 45.00 297 ILE A CA 1
ATOM 2291 C C . ILE A 1 297 ? -19.863 11.923 10.532 1.00 45.00 297 ILE A C 1
ATOM 2293 O O . ILE A 1 297 ? -19.844 12.329 9.369 1.00 45.00 297 ILE A O 1
ATOM 2297 N N . ILE A 1 298 ? -18.754 11.544 11.163 1.00 49.31 298 ILE A N 1
ATOM 2298 C CA . ILE A 1 298 ? -17.589 11.150 10.382 1.00 49.31 298 ILE A CA 1
ATOM 2299 C C . ILE A 1 298 ? -17.942 9.762 9.872 1.00 49.31 298 ILE A C 1
ATOM 2301 O O . ILE A 1 298 ? -17.901 8.779 10.617 1.00 49.31 298 ILE A O 1
ATOM 2305 N N . SER A 1 299 ? -18.381 9.696 8.615 1.00 44.16 299 SER A N 1
ATOM 2306 C CA . SER A 1 299 ? -18.602 8.430 7.929 1.00 44.16 299 SER A CA 1
ATOM 2307 C C . SER A 1 299 ? -17.375 7.554 8.151 1.00 44.16 299 SER A C 1
ATOM 2309 O O . SER A 1 299 ? -16.260 7.923 7.774 1.00 44.16 299 SER A O 1
ATOM 2311 N N . ALA A 1 300 ? -17.568 6.407 8.794 1.00 44.75 300 ALA A N 1
ATOM 2312 C CA . ALA A 1 300 ? -16.545 5.384 8.809 1.00 44.75 300 ALA A CA 1
ATOM 2313 C C . ALA A 1 300 ? -16.165 5.006 7.369 1.00 44.75 300 ALA A C 1
ATOM 2315 O O . ALA A 1 300 ? -17.029 4.942 6.497 1.00 44.75 300 ALA A O 1
ATOM 2316 N N . ALA A 1 301 ? -14.882 4.680 7.185 1.00 52.22 301 ALA A N 1
ATOM 2317 C CA . ALA A 1 301 ? -14.310 3.968 6.038 1.00 52.22 301 ALA A CA 1
ATOM 2318 C C . ALA A 1 301 ? -13.787 4.764 4.825 1.00 52.22 301 ALA A C 1
ATOM 2320 O O . ALA A 1 301 ? -13.594 4.156 3.777 1.00 52.22 301 ALA A O 1
ATOM 2321 N N . THR A 1 302 ? -13.444 6.054 4.935 1.00 61.06 302 THR A N 1
ATOM 2322 C CA . THR A 1 302 ? -12.526 6.634 3.925 1.00 61.06 302 THR A CA 1
ATOM 2323 C C . THR A 1 302 ? -11.085 6.200 4.174 1.00 61.06 302 THR A C 1
ATOM 2325 O O . THR A 1 302 ? -10.382 5.839 3.244 1.00 61.06 302 THR A O 1
ATOM 2328 N N . ASP A 1 303 ? -10.664 6.176 5.438 1.00 80.06 303 ASP A N 1
ATOM 2329 C CA . ASP A 1 303 ? -9.248 6.045 5.807 1.00 80.06 303 ASP A CA 1
ATOM 2330 C C . ASP A 1 303 ? -8.765 4.584 5.800 1.00 80.06 303 ASP A C 1
ATOM 2332 O O . ASP A 1 303 ? -7.604 4.287 5.526 1.00 80.06 303 ASP A O 1
ATOM 2336 N N . SER A 1 304 ? -9.673 3.650 6.085 1.00 88.38 304 SER A N 1
ATOM 2337 C CA . SER A 1 304 ? -9.372 2.220 6.134 1.00 88.38 304 SER A CA 1
ATOM 2338 C C . SER A 1 304 ? -9.285 1.629 4.732 1.00 88.38 304 SER A C 1
ATOM 2340 O O . SER A 1 304 ? -10.228 1.727 3.947 1.00 88.38 304 SER A O 1
ATOM 2342 N N . GLY A 1 305 ? -8.195 0.916 4.446 1.00 91.75 305 GLY A N 1
ATOM 2343 C CA . GLY A 1 305 ? -8.105 0.104 3.237 1.00 91.75 305 GLY A CA 1
ATOM 2344 C C . GLY A 1 305 ? -8.689 -1.291 3.402 1.00 91.75 305 GLY A C 1
ATOM 2345 O O . GLY A 1 305 ? -8.730 -2.040 2.429 1.00 91.75 305 GLY A O 1
ATOM 2346 N N . PHE A 1 306 ? -9.184 -1.655 4.590 1.00 93.12 306 PHE A N 1
ATOM 2347 C CA . PHE A 1 306 ? -9.627 -3.014 4.887 1.00 93.12 306 PHE A CA 1
ATOM 2348 C C . PHE A 1 306 ? -10.635 -3.525 3.865 1.00 93.12 306 PHE A C 1
ATOM 2350 O O . PHE A 1 306 ? -10.447 -4.601 3.311 1.00 93.12 306 PHE A O 1
ATOM 2357 N N . ALA A 1 307 ? -11.670 -2.750 3.537 1.00 90.62 307 ALA A N 1
ATOM 2358 C CA . ALA A 1 307 ? -12.663 -3.153 2.541 1.00 90.62 307 ALA A CA 1
ATOM 2359 C C . ALA A 1 307 ? -12.049 -3.361 1.140 1.00 90.62 307 ALA A C 1
ATOM 2361 O O . ALA A 1 307 ? -12.426 -4.304 0.446 1.00 90.62 307 ALA A O 1
ATOM 2362 N N . LYS A 1 308 ? -11.062 -2.537 0.767 1.00 91.75 308 LYS A N 1
ATOM 2363 C CA . LYS A 1 308 ? -10.393 -2.523 -0.546 1.00 91.75 308 LYS A CA 1
ATOM 2364 C C . LYS A 1 308 ? -9.300 -3.585 -0.695 1.00 91.75 308 LYS A C 1
ATOM 2366 O O . LYS A 1 308 ? -8.960 -3.965 -1.815 1.00 91.75 308 LYS A O 1
ATOM 2371 N N . SER A 1 309 ? -8.747 -4.067 0.415 1.00 95.56 309 SER A N 1
ATOM 2372 C CA . SER A 1 309 ? -7.759 -5.143 0.423 1.00 95.56 309 SER A CA 1
ATOM 2373 C C . SER A 1 309 ? -8.329 -6.445 -0.131 1.00 95.56 309 SER A C 1
ATOM 2375 O O . SER A 1 309 ? -9.532 -6.719 -0.042 1.00 95.56 309 SER A O 1
ATOM 2377 N N . ILE A 1 310 ? -7.444 -7.277 -0.674 1.00 96.38 310 ILE A N 1
ATOM 2378 C CA . ILE A 1 310 ? -7.812 -8.547 -1.300 1.00 96.38 310 ILE A CA 1
ATOM 2379 C C . ILE A 1 310 ? -8.582 -9.454 -0.328 1.00 96.38 310 ILE A C 1
ATOM 2381 O O . ILE A 1 310 ? -8.226 -9.601 0.838 1.00 96.38 310 ILE A O 1
ATOM 2385 N N . SER A 1 311 ? -9.657 -10.085 -0.799 1.00 96.50 311 SER A N 1
ATOM 2386 C CA . SER A 1 311 ? -10.526 -10.920 0.045 1.00 96.50 311 SER A CA 1
ATOM 2387 C C . SER A 1 311 ? -9.785 -12.094 0.693 1.00 96.50 311 SER A C 1
ATOM 2389 O O . SER A 1 311 ? -10.090 -12.468 1.820 1.00 96.50 311 SER A O 1
ATOM 2391 N N . THR A 1 312 ? -8.775 -12.645 0.017 1.00 96.50 312 THR A N 1
ATOM 2392 C CA . THR A 1 312 ? -7.981 -13.783 0.502 1.00 96.50 312 THR A CA 1
ATOM 2393 C C . THR A 1 312 ? -7.017 -13.428 1.632 1.00 96.50 312 THR A C 1
ATOM 2395 O O . THR A 1 312 ? -6.424 -14.330 2.217 1.00 96.50 312 THR A O 1
ATOM 2398 N N . SER A 1 313 ? -6.820 -12.144 1.949 1.00 96.75 313 SER A N 1
ATOM 2399 C CA . SER A 1 313 ? -6.048 -11.746 3.129 1.00 96.75 313 SER A CA 1
ATOM 2400 C C . SER A 1 313 ? -6.897 -11.717 4.404 1.00 96.75 313 SER A C 1
ATOM 2402 O O . SER A 1 313 ? -6.359 -11.426 5.468 1.00 96.75 313 SER A O 1
ATOM 2404 N N . LYS A 1 314 ? -8.205 -12.000 4.328 1.00 96.69 314 LYS A N 1
ATOM 2405 C CA . LYS A 1 314 ? -9.186 -11.810 5.409 1.00 96.69 314 LYS A CA 1
ATOM 2406 C C . LYS A 1 314 ? -9.838 -13.125 5.826 1.00 96.69 314 LYS A C 1
ATOM 2408 O O . LYS A 1 314 ? -9.813 -14.111 5.087 1.00 96.69 314 LYS A O 1
ATOM 2413 N N . ASN A 1 315 ? -10.429 -13.140 7.017 1.00 94.19 315 ASN A N 1
ATOM 2414 C CA . ASN A 1 315 ? -11.170 -14.300 7.509 1.00 94.19 315 ASN A CA 1
ATOM 2415 C C . ASN A 1 315 ? -12.438 -14.565 6.673 1.00 94.19 315 ASN A C 1
ATOM 2417 O O . ASN A 1 315 ? -12.897 -13.709 5.919 1.00 94.19 315 ASN A O 1
ATOM 2421 N N . ALA A 1 316 ? -13.041 -15.748 6.836 1.00 91.44 316 ALA A N 1
ATOM 2422 C CA . ALA A 1 316 ? -14.246 -16.133 6.091 1.00 91.44 316 ALA A CA 1
ATOM 2423 C C . ALA A 1 316 ? -15.408 -15.132 6.259 1.00 91.44 316 ALA A C 1
ATOM 2425 O O . ALA A 1 316 ? -16.169 -14.908 5.323 1.00 91.44 316 ALA A O 1
ATOM 2426 N N . GLY A 1 317 ? -15.510 -14.501 7.435 1.00 87.94 317 GLY A N 1
ATOM 2427 C CA . GLY A 1 317 ? -16.513 -13.476 7.728 1.00 87.94 317 GLY A CA 1
ATOM 2428 C C . GLY A 1 317 ? -16.202 -12.080 7.179 1.00 87.94 317 GLY A C 1
ATOM 2429 O O . GLY A 1 317 ? -17.035 -11.198 7.341 1.00 87.94 317 GLY A O 1
ATOM 2430 N N . GLN A 1 318 ? -15.035 -11.855 6.560 1.00 90.19 318 GLN A N 1
ATOM 2431 C CA . GLN A 1 318 ? -14.587 -10.542 6.073 1.00 90.19 318 GLN A CA 1
ATOM 2432 C C . GLN A 1 318 ? -14.606 -9.448 7.161 1.00 90.19 318 GLN A C 1
ATOM 2434 O O . GLN A 1 318 ? -14.895 -8.291 6.875 1.00 90.19 318 GLN A O 1
ATOM 2439 N N . THR A 1 319 ? -14.319 -9.799 8.418 1.00 89.06 319 THR A N 1
ATOM 2440 C CA . THR A 1 319 ? -14.370 -8.873 9.568 1.00 89.06 319 THR A CA 1
ATOM 2441 C C . THR A 1 319 ? -12.996 -8.464 10.083 1.00 89.06 319 THR A C 1
ATOM 2443 O O . THR A 1 319 ? -12.842 -7.367 10.618 1.00 89.06 319 THR A O 1
ATOM 2446 N N . VAL A 1 320 ? -11.992 -9.326 9.913 1.00 93.56 320 VAL A N 1
ATOM 2447 C CA . VAL A 1 320 ? -10.593 -9.072 10.285 1.00 93.56 320 VAL A CA 1
ATOM 2448 C C . VAL A 1 320 ? -9.643 -9.714 9.281 1.00 93.56 320 VAL A C 1
ATOM 2450 O O . VAL A 1 320 ? -10.026 -10.583 8.491 1.00 93.56 320 VAL A O 1
ATOM 2453 N N . TYR A 1 321 ? -8.386 -9.293 9.321 1.00 96.81 321 TYR A N 1
ATOM 2454 C CA . TYR A 1 321 ? -7.318 -9.919 8.564 1.00 96.81 321 TYR A CA 1
ATOM 2455 C C . TYR A 1 321 ? -6.947 -11.303 9.095 1.00 96.81 321 TYR A C 1
ATOM 2457 O O . TYR A 1 321 ? -6.962 -11.554 10.299 1.00 96.81 321 TYR A O 1
ATOM 2465 N N . ASN A 1 322 ? -6.530 -12.181 8.185 1.00 95.56 322 ASN A N 1
ATOM 2466 C CA . ASN A 1 322 ? -5.808 -13.396 8.533 1.00 95.56 322 ASN A CA 1
ATOM 2467 C C . ASN A 1 322 ? -4.329 -13.047 8.676 1.00 95.56 322 ASN A C 1
ATOM 2469 O O . ASN A 1 322 ? -3.658 -12.783 7.677 1.00 95.56 322 ASN A O 1
ATOM 2473 N N . SER A 1 323 ? -3.833 -13.050 9.913 1.00 94.12 323 SER A N 1
ATOM 2474 C CA . SER A 1 323 ? -2.418 -12.797 10.175 1.00 94.12 323 SER A CA 1
ATOM 2475 C C . SER A 1 323 ? -1.534 -13.819 9.450 1.00 94.12 323 SER A C 1
ATOM 2477 O O . SER A 1 323 ? -1.791 -15.019 9.565 1.00 94.12 323 SER A O 1
ATOM 2479 N N . PRO A 1 324 ? -0.484 -13.374 8.736 1.00 92.44 324 PRO A N 1
ATOM 2480 C CA . PRO A 1 324 ? 0.506 -14.269 8.148 1.00 92.44 324 PRO A CA 1
ATOM 2481 C C . PRO A 1 324 ? 1.579 -14.717 9.151 1.00 92.44 324 PRO A C 1
ATOM 2483 O O . PRO A 1 324 ? 2.488 -15.453 8.773 1.00 92.44 324 PRO A O 1
ATOM 2486 N N . LEU A 1 325 ? 1.527 -14.252 10.403 1.00 88.38 325 LEU A N 1
ATOM 2487 C CA . LEU A 1 325 ? 2.506 -14.609 11.425 1.00 88.38 325 LEU A CA 1
ATOM 2488 C C . LEU A 1 325 ? 2.305 -16.057 11.902 1.00 88.38 325 LEU A C 1
ATOM 2490 O O . LEU A 1 325 ? 1.165 -16.521 11.996 1.00 88.38 325 LEU A O 1
ATOM 2494 N N . PRO A 1 326 ? 3.389 -16.770 12.257 1.00 81.94 326 PRO A N 1
ATOM 2495 C CA . PRO A 1 326 ? 3.284 -18.132 12.764 1.00 81.94 326 PRO A CA 1
ATOM 2496 C C . PRO A 1 326 ? 2.485 -18.168 14.076 1.00 81.94 326 PRO A C 1
ATOM 2498 O O . PRO A 1 326 ? 2.632 -17.318 14.956 1.00 81.94 326 PRO A O 1
ATOM 2501 N N . THR A 1 327 ? 1.646 -19.194 14.248 1.00 73.69 327 THR A N 1
ATOM 2502 C CA . THR A 1 327 ? 0.823 -19.380 15.462 1.00 73.69 327 THR A CA 1
ATOM 2503 C C . THR A 1 327 ? 1.661 -19.666 16.716 1.00 73.69 327 THR A C 1
ATOM 2505 O O . THR A 1 327 ? 1.252 -19.373 17.850 1.00 73.69 327 THR A O 1
ATOM 2508 N N . THR A 1 328 ? 2.851 -20.230 16.510 1.00 68.06 328 THR A N 1
ATOM 2509 C CA . THR A 1 328 ? 3.873 -20.518 17.518 1.00 68.06 328 THR A CA 1
ATOM 2510 C C . THR A 1 328 ? 5.116 -19.698 17.210 1.00 68.06 328 THR A C 1
ATOM 2512 O O . THR A 1 328 ? 5.782 -19.958 16.213 1.00 68.06 328 THR A O 1
ATOM 2515 N N . ALA A 1 329 ? 5.414 -18.721 18.066 1.00 62.38 329 ALA A N 1
ATOM 2516 C CA . ALA A 1 329 ? 6.597 -17.887 17.913 1.00 62.38 329 ALA A CA 1
ATOM 2517 C C . ALA A 1 329 ? 7.862 -18.712 18.181 1.00 62.38 329 ALA A C 1
ATOM 2519 O O . ALA A 1 329 ? 7.977 -19.331 19.243 1.00 62.38 329 ALA A O 1
ATOM 2520 N N . ALA A 1 330 ? 8.800 -18.702 17.239 1.00 60.94 330 ALA A N 1
ATOM 2521 C CA . ALA A 1 330 ? 10.155 -19.181 17.461 1.00 60.94 330 ALA A CA 1
ATOM 2522 C C . ALA A 1 330 ? 11.056 -18.010 17.874 1.00 60.94 330 ALA A C 1
ATOM 2524 O O . ALA A 1 330 ? 10.850 -16.866 17.473 1.00 60.94 330 ALA A O 1
ATOM 2525 N N . THR A 1 331 ? 12.105 -18.298 18.643 1.00 54.62 331 THR A N 1
ATOM 2526 C CA . THR A 1 331 ? 13.091 -17.307 19.117 1.00 54.62 331 THR A CA 1
ATOM 2527 C C . THR A 1 331 ? 13.849 -16.584 17.997 1.00 54.62 331 THR A C 1
ATOM 2529 O O . THR A 1 331 ? 14.550 -15.618 18.270 1.00 54.62 331 THR A O 1
ATOM 2532 N N . CYS A 1 332 ? 13.713 -17.038 16.750 1.00 61.59 332 CYS A N 1
ATOM 2533 C CA . CYS A 1 332 ? 14.408 -16.513 15.577 1.00 61.59 332 CYS A CA 1
ATOM 2534 C C . CYS A 1 332 ? 13.438 -16.030 14.475 1.00 61.59 332 CYS A C 1
ATOM 2536 O O . CYS A 1 332 ? 13.850 -15.824 13.334 1.00 61.59 332 CYS A O 1
ATOM 2538 N N . ASP A 1 333 ? 12.144 -15.863 14.787 1.00 70.75 333 ASP A N 1
ATOM 2539 C CA . ASP A 1 333 ? 11.192 -15.264 13.846 1.00 70.75 333 ASP A CA 1
ATOM 2540 C C . ASP A 1 333 ? 11.579 -13.807 13.550 1.00 70.75 333 ASP A C 1
ATOM 2542 O O . ASP A 1 333 ? 11.825 -13.016 14.460 1.00 70.75 333 ASP A O 1
ATOM 2546 N N . GLY A 1 334 ? 11.598 -13.437 12.268 1.00 74.69 334 GLY A N 1
ATOM 2547 C CA . GLY A 1 334 ? 11.868 -12.069 11.818 1.00 74.69 334 GLY A CA 1
ATOM 2548 C C . GLY A 1 334 ? 10.612 -11.454 11.217 1.00 74.69 334 GLY A C 1
ATOM 2549 O O . GLY A 1 334 ? 10.025 -12.035 10.310 1.00 74.69 334 GLY A O 1
ATOM 2550 N N . GLN A 1 335 ? 10.172 -10.298 11.707 1.00 82.25 335 GLN A N 1
ATOM 2551 C CA . GLN A 1 335 ? 8.913 -9.673 11.285 1.00 82.25 335 GLN A CA 1
ATOM 2552 C C . GLN A 1 335 ? 9.185 -8.211 10.946 1.00 82.25 335 GLN A C 1
ATOM 2554 O O . GLN A 1 335 ? 9.668 -7.464 11.794 1.00 82.25 335 GLN A O 1
ATOM 2559 N N . GLY A 1 336 ? 8.916 -7.811 9.705 1.00 82.31 336 GLY A N 1
ATOM 2560 C CA . GLY A 1 336 ? 9.227 -6.467 9.229 1.00 82.31 336 GLY A CA 1
ATOM 2561 C C . GLY A 1 336 ? 8.122 -5.887 8.361 1.00 82.31 336 GLY A C 1
ATOM 2562 O O . GLY A 1 336 ? 7.619 -6.547 7.451 1.00 82.31 336 GLY A O 1
ATOM 2563 N N . VAL A 1 337 ? 7.783 -4.627 8.626 1.00 88.00 337 VAL A N 1
ATOM 2564 C CA . VAL A 1 337 ? 6.998 -3.785 7.720 1.00 88.00 337 VAL A CA 1
ATOM 2565 C C . VAL A 1 337 ? 7.973 -2.871 6.993 1.00 88.00 337 VAL A C 1
ATOM 2567 O O . VAL A 1 337 ? 8.694 -2.108 7.630 1.00 88.00 337 VAL A O 1
ATOM 2570 N N . TYR A 1 338 ? 8.005 -2.961 5.669 1.00 90.75 338 TYR A N 1
ATOM 2571 C CA . TYR A 1 338 ? 8.849 -2.126 4.824 1.00 90.75 338 TYR A CA 1
ATOM 2572 C C . TYR A 1 338 ? 7.955 -1.178 4.054 1.00 90.75 338 TYR A C 1
ATOM 2574 O O . TYR A 1 338 ? 7.144 -1.600 3.233 1.00 90.75 338 TYR A O 1
ATOM 2582 N N . ILE A 1 339 ? 8.101 0.105 4.346 1.00 89.62 339 ILE A N 1
ATOM 2583 C CA . ILE A 1 339 ? 7.312 1.169 3.740 1.00 89.62 339 ILE A CA 1
ATOM 2584 C C . ILE A 1 339 ? 8.252 1.946 2.834 1.00 89.62 339 ILE A C 1
ATOM 2586 O O . ILE A 1 339 ? 9.228 2.533 3.297 1.00 89.62 339 ILE A O 1
ATOM 2590 N N . LEU A 1 340 ? 8.005 1.865 1.530 1.00 90.00 340 LEU A N 1
ATOM 2591 C CA . LEU A 1 340 ? 8.846 2.484 0.515 1.00 90.00 340 LEU A CA 1
ATOM 2592 C C . LEU A 1 340 ? 8.126 3.727 0.017 1.00 90.00 340 LEU A C 1
ATOM 2594 O O . LEU A 1 340 ? 7.263 3.596 -0.844 1.00 90.00 340 LEU A O 1
ATOM 2598 N N . SER A 1 341 ? 8.487 4.889 0.566 1.00 86.06 341 SER A N 1
ATOM 2599 C CA . SER A 1 341 ? 7.914 6.197 0.227 1.00 86.06 341 SER A CA 1
ATOM 2600 C C . SER A 1 341 ? 8.933 7.106 -0.443 1.00 86.06 341 SER A C 1
ATOM 2602 O O . SER A 1 341 ? 10.116 7.045 -0.109 1.00 86.06 341 SER A O 1
ATOM 2604 N N . ASP A 1 342 ? 8.478 7.975 -1.345 1.00 75.25 342 ASP A N 1
ATOM 2605 C CA . ASP A 1 342 ? 9.336 8.975 -1.996 1.00 75.25 342 ASP A CA 1
ATOM 2606 C C . ASP A 1 342 ? 9.010 10.433 -1.652 1.00 75.25 342 ASP A C 1
ATOM 2608 O O . ASP A 1 342 ? 9.734 11.349 -2.061 1.00 75.25 342 ASP A O 1
ATOM 2612 N N . GLY A 1 343 ? 7.907 10.646 -0.941 1.00 72.31 343 GLY A N 1
ATOM 2613 C CA . GLY A 1 343 ? 7.360 11.957 -0.639 1.00 72.31 343 GLY A CA 1
ATOM 2614 C C . GLY A 1 343 ? 7.047 12.140 0.838 1.00 72.31 343 GLY A C 1
ATOM 2615 O O . GLY A 1 343 ? 6.996 11.196 1.629 1.00 72.31 343 GLY A O 1
ATOM 2616 N N . GLN A 1 344 ? 6.825 13.398 1.208 1.00 80.38 3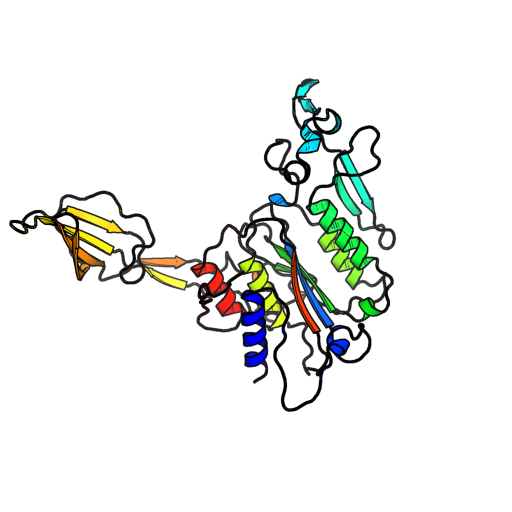44 GLN A N 1
ATOM 2617 C CA . GLN A 1 344 ? 6.346 13.752 2.535 1.00 80.38 344 GLN A CA 1
ATOM 2618 C C . GLN A 1 344 ? 4.936 13.173 2.750 1.00 80.38 344 GLN A C 1
ATOM 2620 O O . GLN A 1 344 ? 4.078 13.358 1.877 1.00 80.38 344 GLN A O 1
ATOM 2625 N N . PRO A 1 345 ? 4.664 12.529 3.904 1.00 83.38 345 PRO A N 1
ATOM 2626 C CA . PRO A 1 345 ? 3.322 12.083 4.251 1.00 83.38 345 PRO A CA 1
ATOM 2627 C C . PRO A 1 345 ? 2.317 13.230 4.124 1.00 83.38 345 PRO A C 1
ATOM 2629 O O . PRO A 1 345 ? 2.553 14.331 4.622 1.00 83.38 345 PRO A O 1
ATOM 2632 N N . ASN A 1 346 ? 1.201 12.985 3.447 1.00 80.44 346 ASN A N 1
ATOM 2633 C CA . ASN A 1 346 ? 0.190 14.004 3.190 1.00 80.44 346 ASN A CA 1
ATOM 2634 C C . ASN A 1 346 ? -1.224 13.414 3.202 1.00 80.44 346 ASN A C 1
ATOM 2636 O O . ASN A 1 346 ? -1.420 12.204 3.312 1.00 80.44 346 ASN A O 1
ATOM 2640 N N . ASN A 1 347 ? -2.210 14.310 3.152 1.00 80.19 347 ASN A N 1
ATOM 2641 C CA . ASN A 1 347 ? -3.637 13.995 3.181 1.00 80.19 347 ASN A CA 1
ATOM 2642 C C . ASN A 1 347 ? -4.105 13.179 4.404 1.00 80.19 347 ASN A C 1
ATOM 2644 O O . ASN A 1 347 ? -5.078 12.421 4.370 1.00 80.19 347 ASN A O 1
ATOM 2648 N N . THR A 1 348 ? -3.427 13.400 5.527 1.00 75.62 348 THR A N 1
ATOM 2649 C CA . THR A 1 348 ? -3.747 12.878 6.855 1.00 75.62 348 THR A CA 1
ATOM 2650 C C . THR A 1 348 ? -3.444 13.942 7.917 1.00 75.62 348 THR A C 1
ATOM 2652 O O . THR A 1 348 ? -2.810 14.953 7.625 1.00 75.62 348 THR A O 1
ATOM 2655 N N . ASN A 1 349 ? -3.916 13.730 9.143 1.00 71.38 349 ASN A N 1
ATOM 2656 C CA . ASN A 1 349 ? -3.552 14.498 10.333 1.00 71.38 349 ASN A CA 1
ATOM 2657 C C . ASN A 1 349 ? -3.395 13.551 11.538 1.00 71.38 349 ASN A C 1
ATOM 2659 O O . ASN A 1 349 ? -3.679 12.351 11.428 1.00 71.38 349 ASN A O 1
ATOM 2663 N N . ASP A 1 350 ? -2.951 14.079 12.678 1.00 72.38 350 ASP A N 1
ATOM 2664 C CA . ASP A 1 350 ? -2.673 13.272 13.872 1.00 72.38 350 ASP A CA 1
ATOM 2665 C C . ASP A 1 350 ? -3.922 12.561 14.395 1.00 72.38 350 ASP A C 1
ATOM 2667 O O . ASP A 1 350 ? -3.870 11.369 14.681 1.00 72.38 350 ASP A O 1
ATOM 2671 N N . ALA A 1 351 ? -5.074 13.238 14.435 1.00 71.62 351 ALA A N 1
ATOM 2672 C CA . ALA A 1 351 ? -6.327 12.644 14.903 1.00 71.62 351 ALA A CA 1
ATOM 2673 C C . ALA A 1 351 ? -6.747 11.431 14.053 1.00 71.62 351 ALA A C 1
ATOM 2675 O O . ALA A 1 351 ? -7.067 10.368 14.590 1.00 71.62 351 ALA A O 1
ATOM 2676 N N . ARG A 1 352 ? -6.690 11.560 12.722 1.00 78.50 352 ARG A N 1
ATOM 2677 C CA . ARG A 1 352 ? -7.011 10.475 11.779 1.00 78.50 352 ARG A CA 1
ATOM 2678 C C . ARG A 1 352 ? -6.005 9.331 11.875 1.00 78.50 352 ARG A C 1
ATOM 2680 O O . ARG A 1 352 ? -6.404 8.172 11.981 1.00 78.50 352 ARG A O 1
ATOM 2687 N N . SER A 1 353 ? -4.712 9.657 11.921 1.00 80.25 353 SER A N 1
ATOM 2688 C CA . SER A 1 353 ? -3.622 8.679 12.051 1.00 80.25 353 SER A CA 1
ATOM 2689 C C . SER A 1 353 ? -3.711 7.893 13.363 1.00 80.25 353 SER A C 1
ATOM 2691 O O . SER A 1 353 ? -3.592 6.668 13.364 1.00 80.25 353 SER A O 1
ATOM 2693 N N . ASN A 1 354 ? -3.999 8.575 14.471 1.00 78.00 354 ASN A N 1
ATOM 2694 C CA . ASN A 1 354 ? -4.185 7.955 15.777 1.00 78.00 354 ASN A CA 1
ATOM 2695 C C . ASN A 1 354 ? -5.422 7.054 15.804 1.00 78.00 354 ASN A C 1
ATOM 2697 O O . ASN A 1 354 ? -5.358 5.936 16.318 1.00 78.00 354 ASN A O 1
ATOM 2701 N N . ALA A 1 355 ? -6.534 7.494 15.209 1.00 78.62 355 ALA A N 1
ATOM 2702 C CA . ALA A 1 355 ? -7.765 6.712 15.158 1.00 78.62 355 ALA A CA 1
ATOM 2703 C C . ALA A 1 355 ? -7.589 5.399 14.376 1.00 78.62 355 ALA A C 1
ATOM 2705 O O . ALA A 1 355 ? -7.963 4.335 14.875 1.00 78.62 355 ALA A O 1
ATOM 2706 N N . ILE A 1 356 ? -6.998 5.448 13.176 1.00 85.44 356 ILE A N 1
ATOM 2707 C CA . ILE A 1 356 ? -6.783 4.240 12.365 1.00 85.44 356 ILE A CA 1
ATOM 2708 C C . ILE A 1 356 ? -5.741 3.307 13.002 1.00 85.44 356 ILE A C 1
ATOM 2710 O O . ILE A 1 356 ? -5.930 2.088 13.020 1.00 85.44 356 ILE A O 1
ATOM 2714 N N . MET A 1 357 ? -4.686 3.862 13.611 1.00 86.94 357 MET A N 1
ATOM 2715 C CA . MET A 1 357 ? -3.671 3.076 14.314 1.00 86.94 357 MET A CA 1
ATOM 2716 C C . MET A 1 357 ? -4.236 2.380 15.555 1.00 86.94 357 MET A C 1
ATOM 2718 O O . MET A 1 357 ? -3.962 1.200 15.784 1.00 86.94 357 MET A O 1
ATOM 2722 N N . ALA A 1 358 ? -5.080 3.063 16.335 1.00 84.44 358 ALA A N 1
ATOM 2723 C CA . ALA A 1 358 ? -5.756 2.456 17.477 1.00 84.44 358 ALA A CA 1
ATOM 2724 C C . ALA A 1 358 ? -6.529 1.197 17.057 1.00 84.44 358 ALA A C 1
ATOM 2726 O O . ALA A 1 358 ? -6.439 0.171 17.731 1.00 84.44 358 ALA A O 1
ATOM 2727 N N . LYS A 1 359 ? -7.214 1.221 15.905 1.00 86.88 359 LYS A N 1
ATOM 2728 C CA . LYS A 1 359 ? -7.917 0.039 15.379 1.00 86.88 359 LYS A CA 1
ATOM 2729 C C . LYS A 1 359 ? -6.992 -1.076 14.940 1.00 86.88 359 LYS A C 1
ATOM 2731 O O . LYS A 1 359 ? -7.208 -2.217 15.348 1.00 86.88 359 LYS A O 1
ATOM 2736 N N . ALA A 1 360 ? -5.930 -0.748 14.208 1.00 91.25 360 ALA A N 1
ATOM 2737 C CA . ALA A 1 360 ? -4.915 -1.728 13.838 1.00 91.25 360 ALA A CA 1
ATOM 2738 C C . ALA A 1 360 ? -4.358 -2.462 15.072 1.00 91.25 360 ALA A C 1
ATOM 2740 O O . ALA A 1 360 ? -4.196 -3.681 15.065 1.00 91.25 360 ALA A O 1
ATOM 2741 N N . LEU A 1 361 ? -4.157 -1.744 16.178 1.00 88.88 361 LEU A N 1
ATOM 2742 C CA . LEU A 1 361 ? -3.676 -2.301 17.446 1.00 88.88 361 LEU A CA 1
ATOM 2743 C C . LEU A 1 361 ? -4.780 -2.923 18.324 1.00 88.88 361 LEU A C 1
ATOM 2745 O O . LEU A 1 361 ? -4.490 -3.409 19.424 1.00 88.88 361 LEU A O 1
ATOM 2749 N N . ASN A 1 362 ? -6.034 -2.916 17.861 1.00 87.75 362 ASN A N 1
ATOM 2750 C CA . ASN A 1 362 ? -7.224 -3.317 18.613 1.00 87.75 362 ASN A CA 1
ATOM 2751 C C . ASN A 1 362 ? -7.307 -2.629 19.992 1.00 87.75 362 ASN A C 1
ATOM 2753 O O . ASN A 1 362 ? -7.500 -3.277 21.023 1.00 87.75 362 ASN A O 1
ATOM 2757 N N . GLN A 1 363 ? -7.101 -1.312 19.994 1.00 80.69 363 GLN A N 1
ATOM 2758 C CA . GLN A 1 363 ? -7.190 -0.405 21.135 1.00 80.69 363 GLN A CA 1
ATOM 2759 C C . GLN A 1 363 ? -8.326 0.607 20.930 1.00 80.69 363 GLN A C 1
ATOM 2761 O O . GLN A 1 363 ? -8.802 0.839 19.815 1.00 80.69 363 GLN A O 1
ATOM 2766 N N . THR A 1 364 ? -8.772 1.225 22.022 1.00 69.69 364 THR A N 1
ATOM 2767 C CA . THR A 1 364 ? -9.772 2.305 21.994 1.00 69.69 364 THR A CA 1
ATOM 2768 C C . THR A 1 364 ? -9.161 3.657 21.638 1.00 69.69 364 THR A C 1
ATOM 2770 O O . THR A 1 364 ? -9.847 4.487 21.048 1.00 69.69 364 THR A O 1
ATOM 2773 N N . SER A 1 365 ? -7.882 3.860 21.953 1.00 69.38 365 SER A N 1
ATOM 2774 C CA . SER A 1 365 ? -7.111 5.056 21.623 1.00 69.38 365 SER A CA 1
ATOM 2775 C C . SER A 1 365 ? -5.642 4.713 21.370 1.00 69.38 365 SER A C 1
ATOM 2777 O O . SER A 1 365 ? -5.142 3.651 21.753 1.00 69.38 365 SER A O 1
ATOM 2779 N N . PHE A 1 366 ? -4.955 5.626 20.694 1.00 71.75 366 PHE A N 1
ATOM 2780 C CA . PHE A 1 366 ? -3.524 5.588 20.438 1.00 71.75 366 PHE A CA 1
ATOM 2781 C C . PHE A 1 366 ? -3.019 7.031 20.422 1.00 71.75 366 PHE A C 1
ATOM 2783 O O . PHE A 1 366 ? -3.708 7.910 19.911 1.00 71.75 366 PHE A O 1
ATOM 2790 N N . SER A 1 367 ? -1.851 7.270 21.004 1.00 71.69 367 SER A N 1
ATOM 2791 C CA . SER A 1 367 ? -1.151 8.549 20.932 1.00 71.69 367 SER A CA 1
ATOM 2792 C C . SER A 1 367 ? 0.340 8.263 20.847 1.00 71.69 367 SER A C 1
ATOM 2794 O O . SER A 1 367 ? 0.842 7.395 21.570 1.00 71.69 367 SER A O 1
ATOM 2796 N N . CYS A 1 368 ? 1.030 8.988 19.976 1.00 63.12 368 CYS A N 1
ATOM 2797 C CA . CYS A 1 368 ? 2.479 9.078 19.987 1.00 63.12 368 CYS A CA 1
ATOM 2798 C C . CYS A 1 368 ? 2.858 10.382 20.687 1.00 63.12 368 CYS A C 1
ATOM 2800 O O . CYS A 1 368 ? 2.856 11.433 20.053 1.00 63.12 368 CYS A O 1
ATOM 2802 N N . ASP A 1 369 ? 3.209 10.323 21.973 1.00 55.47 369 ASP A N 1
ATOM 2803 C CA . ASP A 1 369 ? 3.967 11.413 22.590 1.00 55.47 369 ASP A CA 1
ATOM 2804 C C . ASP A 1 369 ? 5.403 11.327 22.072 1.00 55.47 369 ASP A C 1
ATOM 2806 O O . ASP A 1 369 ? 6.271 10.684 22.665 1.00 55.47 369 ASP A O 1
ATOM 2810 N N . VAL A 1 370 ? 5.664 11.960 20.930 1.00 53.59 370 VAL A N 1
ATOM 2811 C CA . VAL A 1 370 ? 7.031 12.336 20.568 1.00 53.59 370 VAL A CA 1
ATOM 2812 C C . VAL A 1 370 ? 7.417 13.509 21.458 1.00 53.59 370 VAL A C 1
ATOM 2814 O O . VAL A 1 370 ? 7.317 14.674 21.082 1.00 53.59 370 VAL A O 1
ATOM 2817 N N . SER A 1 371 ? 7.848 13.207 22.685 1.00 46.84 371 SER A N 1
ATOM 2818 C CA . SER A 1 371 ? 8.698 14.152 23.396 1.00 46.84 371 SER A CA 1
ATOM 2819 C C . SER A 1 371 ? 9.905 14.415 22.490 1.00 46.84 371 SER A C 1
ATOM 2821 O O . SER A 1 371 ? 10.474 13.482 21.925 1.00 46.84 371 SER A O 1
ATOM 2823 N N . ASN A 1 372 ? 10.259 15.687 22.292 1.00 43.22 372 ASN A N 1
ATOM 2824 C CA . ASN A 1 372 ? 11.321 16.165 21.391 1.00 43.22 372 ASN A CA 1
ATOM 2825 C C . ASN A 1 372 ? 12.748 15.684 21.771 1.00 43.22 372 ASN A C 1
ATOM 2827 O O . ASN A 1 372 ? 13.729 16.373 21.515 1.00 43.22 372 ASN A O 1
ATOM 2831 N N . GLY A 1 373 ? 12.893 14.520 22.404 1.00 38.22 373 GLY A N 1
ATOM 2832 C CA . GLY A 1 373 ? 14.146 13.907 22.833 1.00 38.22 373 GLY A CA 1
ATOM 2833 C C . GLY A 1 373 ? 14.925 13.198 21.724 1.00 38.22 373 GLY A C 1
ATOM 2834 O O . GLY A 1 373 ? 15.781 12.375 22.032 1.00 38.22 373 GLY A O 1
ATOM 2835 N N . LEU A 1 374 ? 14.660 13.498 20.451 1.00 31.41 374 LEU A N 1
ATOM 2836 C CA . LEU A 1 374 ? 15.576 13.152 19.364 1.00 31.41 374 LEU A CA 1
ATOM 2837 C C . LEU A 1 374 ? 16.604 14.278 19.230 1.00 31.41 374 LEU A C 1
ATOM 2839 O O . LEU A 1 374 ? 16.501 15.146 18.366 1.00 31.41 374 LEU A O 1
ATOM 2843 N N . THR A 1 375 ? 17.577 14.293 20.139 1.00 29.81 375 THR A N 1
ATOM 2844 C CA . THR A 1 375 ? 18.815 15.046 19.926 1.00 29.81 375 THR A CA 1
ATOM 2845 C C . THR A 1 375 ? 19.635 14.323 18.862 1.00 29.81 375 THR A C 1
ATOM 2847 O O . THR A 1 375 ? 19.856 13.119 19.001 1.00 29.81 375 THR A O 1
ATOM 2850 N N . ASN A 1 376 ? 20.025 15.059 17.814 1.00 32.38 376 ASN A N 1
ATOM 2851 C CA . ASN A 1 376 ? 20.921 14.602 16.742 1.00 32.38 376 ASN A CA 1
ATOM 2852 C C . ASN A 1 376 ? 22.178 13.901 17.259 1.00 32.38 376 ASN A C 1
ATOM 2854 O O . ASN A 1 376 ? 22.713 14.357 18.299 1.00 32.38 376 ASN A O 1
#

Organism: NCBI:txid2136183

Mean predicted aligned error: 15.67 Å

pLDDT: mean 76.86, std 20.08, range [29.81, 98.56]

Sequence (376 aa):
MKRTYLSHLLKAMMSSGILFTAPSLLQVQASDLQIYAGPGTAGQKTLIMMLDRSGSMGVIRDNAANHSIVADYPDLFTYQTCSSGLDENGNSVNRTKFSTETKTDLIFPDISYKRIYCKKNGNPKLYSDRMTRLKDGMFDLLNSTDPKLEKVYIGLGYYSAEDDVSGVIKVPAKELGAINSNHRKDLKKAIAALSAGSSTPTSHAYAEAAAYLLGTTTTNPVYNFVNKPLIEAWYSASNNSYTAYRLCDKAEGETCLSSWGAFVYQPVPAGYTYLKAYSEGGWNKRLYQKNQGTSDIISAATDSGFAKSISTSKNAGQTVYNSPLPTTAATCDGQGVYILSDGQPNNTNDARSNAIMAKALNQTSFSCDVSNGLTN